Protein 1VCA (pdb70)

Radius of gyration: 29.13 Å; Cα contacts (8 Å, |Δi|>4): 948; chains: 2; bounding box: 32×62×91 Å

Organism: Homo sapiens (NCBI:txid9606)

CATH classification: 2.60.40.10 (+1 more: 2.60.40.10)

Secondary structure (DSSP, 8-state):
-EEEEESSSEEEEETTS-EEEEEEEES-SS-EEEEEETT----SSEEEEETTEEEEEESS--GGG-SEEEEEEEETTEEEEEEEEEEEEB--S--EEEESS-EETTS-EEEEEEEEEEBSGGGEEEEEEETTEEEEEEE--S--SS---EEEEEEEEE---GGGTT-EEEEEEEE-S---TTS-SEEEEEEE--EEP--/-EEEEESSSEEEEETT--EEEEEEEES-SS-EEEEEETT----SSEEEEETTEEEEEESS--GGG-SEEEEEEEETTEEEEEEEEEEEEB--S--EEEESS-EETTS-EEEEEEEEEEBSGGGEEEEEEETTEEEEEEE--S---SS--EEEEEEEEE---GGGTT-EEEEEEEE-S---TTS-SEEEEEEE--EE---

Structure (mmCIF, N/CA/C/O backbone):
data_1VCA
#
_entry.id   1VCA
#
_cell.length_a   52.700
_cell.length_b   66.500
_cell.length_c   113.200
_cell.angle_alpha   90.00
_cell.angle_beta   90.00
_cell.angle_gamma   90.00
#
_symmetry.space_group_name_H-M   'P 21 21 21'
#
loop_
_entity.id
_entity.type
_entity.pdbx_description
1 polymer 'HUMAN VASCULAR CELL ADHESION MOLECULE-1'
2 water water
#
loop_
_atom_site.group_PDB
_atom_site.id
_atom_site.type_symbol
_atom_site.label_atom_id
_atom_site.label_alt_id
_atom_site.label_comp_id
_atom_site.label_asym_id
_atom_site.label_entity_id
_atom_site.label_seq_id
_atom_site.pdbx_PDB_ins_code
_atom_site.Cartn_x
_atom_site.Cartn_y
_atom_site.Cartn_z
_atom_site.occupancy
_atom_site.B_iso_or_equiv
_atom_site.auth_seq_id
_atom_site.auth_comp_id
_atom_site.auth_asym_id
_atom_site.auth_atom_id
_atom_site.pdbx_PDB_model_num
ATOM 1 N N . PHE A 1 1 ? 24.089 45.277 98.869 1.00 27.64 1 PHE A N 1
ATOM 2 C CA . PHE A 1 1 ? 23.331 44.295 98.045 1.00 26.11 1 PHE A CA 1
ATOM 3 C C . PHE A 1 1 ? 22.796 45.083 96.861 1.00 24.48 1 PHE A C 1
ATOM 4 O O . PHE A 1 1 ? 22.006 46.008 97.037 1.00 23.40 1 PHE A O 1
ATOM 12 N N . LYS A 1 2 ? 23.305 44.798 95.668 1.00 22.99 2 LYS A N 1
ATOM 13 C CA . LYS A 1 2 ? 22.825 45.501 94.466 1.00 23.50 2 LYS A CA 1
ATOM 14 C C . LYS A 1 2 ? 22.497 44.468 93.393 1.00 20.81 2 LYS A C 1
ATOM 15 O O . LYS A 1 2 ? 23.082 43.382 93.373 1.00 20.14 2 LYS A O 1
ATOM 21 N N . ILE A 1 3 ? 21.500 44.778 92.568 1.00 21.22 3 ILE A N 1
ATOM 22 C CA . ILE A 1 3 ? 21.077 43.869 91.491 1.00 20.62 3 ILE A CA 1
ATOM 23 C C . ILE A 1 3 ? 21.506 44.464 90.144 1.00 20.86 3 ILE A C 1
ATOM 24 O O . ILE A 1 3 ? 21.459 45.669 89.947 1.00 21.68 3 ILE A O 1
ATOM 29 N N . GLU A 1 4 ? 21.977 43.618 89.242 1.00 21.41 4 GLU A N 1
ATOM 30 C CA . GLU A 1 4 ? 22.450 44.081 87.950 1.00 24.51 4 GLU A CA 1
ATOM 31 C C . GLU A 1 4 ? 22.025 43.060 86.886 1.00 21.83 4 GLU A C 1
ATOM 32 O O . GLU A 1 4 ? 22.020 41.871 87.151 1.00 19.78 4 GLU A O 1
ATOM 38 N N . THR A 1 5 ? 21.652 43.529 85.692 1.00 21.85 5 THR A N 1
ATOM 39 C CA . THR A 1 5 ? 21.252 42.619 84.595 1.00 19.62 5 THR A CA 1
ATOM 40 C C . THR A 1 5 ? 21.980 43.049 83.299 1.00 20.86 5 THR A C 1
ATOM 41 O O . THR A 1 5 ? 22.408 44.216 83.167 1.00 20.43 5 THR A O 1
ATOM 45 N N . THR A 1 6 ? 22.244 42.094 82.412 1.00 19.43 6 THR A N 1
ATOM 46 C CA . THR A 1 6 ? 22.807 42.429 81.100 1.00 19.73 6 THR A CA 1
ATOM 47 C C . THR A 1 6 ? 21.850 41.704 80.164 1.00 17.94 6 THR A C 1
ATOM 48 O O . THR A 1 6 ? 21.593 40.513 80.324 1.00 13.18 6 THR A O 1
ATOM 52 N N . PRO A 1 7 ? 21.259 42.428 79.208 1.00 19.96 7 PRO A N 1
ATOM 53 C CA . PRO A 1 7 ? 21.401 43.857 78.922 1.00 20.75 7 PRO A CA 1
ATOM 54 C C . PRO A 1 7 ? 20.732 44.692 80.014 1.00 22.65 7 PRO A C 1
ATOM 55 O O . PRO A 1 7 ? 19.995 44.145 80.846 1.00 23.21 7 PRO A O 1
ATOM 59 N N . GLU A 1 8 ? 20.947 46.005 79.961 1.00 23.76 8 GLU A N 1
ATOM 60 C CA . GLU A 1 8 ? 20.428 46.968 80.924 1.00 27.79 8 GLU A CA 1
ATOM 61 C C . GLU A 1 8 ? 18.920 46.971 81.050 1.00 29.75 8 GLU A C 1
ATOM 62 O O . GLU A 1 8 ? 18.390 46.971 82.166 1.00 30.82 8 GLU A O 1
ATOM 68 N N . SER A 1 9 ? 18.215 47.012 79.923 1.00 27.54 9 SER A N 1
ATOM 69 C CA . SER A 1 9 ? 16.762 47.034 79.992 1.00 29.08 9 SER A CA 1
ATOM 70 C C . SER A 1 9 ? 15.965 46.486 78.801 1.00 28.47 9 SER A C 1
ATOM 71 O O . SER A 1 9 ? 14.736 46.360 78.894 1.00 25.50 9 SER A O 1
ATOM 74 N N . ARG A 1 10 ? 16.667 46.097 77.730 1.00 29.41 10 ARG A N 1
ATOM 75 C CA . ARG A 1 10 ? 16.026 45.587 76.506 1.00 29.48 10 ARG A CA 1
ATOM 76 C C . ARG A 1 10 ? 16.965 44.753 75.607 1.00 25.92 10 ARG A C 1
ATOM 77 O O . ARG A 1 10 ? 18.175 44.981 75.540 1.00 24.35 10 ARG A O 1
ATOM 85 N N . TYR A 1 11 ? 16.400 43.726 74.989 1.00 24.91 11 TYR A N 1
ATOM 86 C CA . TYR A 1 11 ? 17.135 42.852 74.069 1.00 26.13 11 TYR A CA 1
ATOM 87 C C . TYR A 1 11 ? 16.248 42.700 72.807 1.00 26.34 11 TYR A C 1
ATOM 88 O O . TYR A 1 11 ? 15.047 42.420 72.907 1.00 25.13 11 TYR A O 1
ATOM 97 N N . LEU A 1 12 ? 16.820 42.951 71.631 1.00 26.08 12 LEU A N 1
ATOM 98 C CA . LEU A 1 12 ? 16.083 42.779 70.392 1.00 23.74 12 LEU A CA 1
ATOM 99 C C . LEU A 1 12 ? 16.592 41.410 70.030 1.00 18.85 12 LEU A C 1
ATOM 100 O O . LEU A 1 12 ? 17.771 41.250 69.751 1.00 19.47 12 LEU A O 1
ATOM 105 N N . ALA A 1 13 ? 15.727 40.411 70.139 1.00 18.43 13 ALA A N 1
ATOM 106 C CA . ALA A 1 13 ? 16.116 39.033 69.888 1.00 20.25 13 ALA A CA 1
ATOM 107 C C . ALA A 1 13 ? 15.531 38.472 68.599 1.00 18.95 13 ALA A C 1
ATOM 108 O O . ALA A 1 13 ? 14.327 38.592 68.354 1.00 16.45 13 ALA A O 1
ATOM 110 N N . GLN A 1 14 ? 16.375 37.784 67.829 1.00 20.54 14 GLN A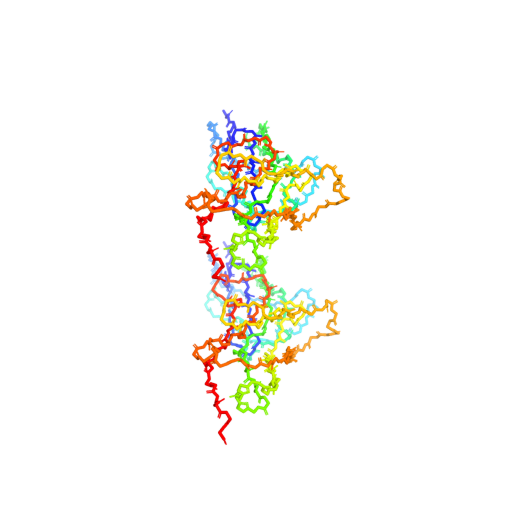 N 1
ATOM 111 C CA . GLN A 1 14 ? 15.924 37.187 66.585 1.00 21.21 14 GLN A CA 1
ATOM 112 C C . GLN A 1 14 ? 15.410 35.781 66.733 1.00 18.12 14 GLN A C 1
ATOM 113 O O . GLN A 1 14 ? 16.115 34.923 67.238 1.00 20.70 14 GLN A O 1
ATOM 119 N N . ILE A 1 15 ? 14.224 35.528 66.184 1.00 16.23 15 ILE A N 1
ATOM 120 C CA . ILE A 1 15 ? 13.635 34.204 66.203 1.00 16.56 15 ILE A CA 1
ATOM 121 C C . ILE A 1 15 ? 14.612 33.170 65.631 1.00 20.19 15 ILE A C 1
ATOM 122 O O . ILE A 1 15 ? 15.294 33.422 64.638 1.00 21.57 15 ILE A O 1
ATOM 127 N N . GLY A 1 16 ? 14.754 32.052 66.337 1.00 17.86 16 GLY A N 1
ATOM 128 C CA . GLY A 1 16 ? 15.655 31.004 65.915 1.00 18.54 16 GLY A CA 1
ATOM 129 C C . GLY A 1 16 ? 17.053 31.080 66.482 1.00 18.44 16 GLY A C 1
ATOM 130 O O . GLY A 1 16 ? 17.792 30.118 66.373 1.00 20.03 16 GLY A O 1
ATOM 131 N N . ASP A 1 17 ? 17.462 32.234 66.999 1.00 18.23 17 ASP A N 1
ATOM 132 C CA . ASP A 1 17 ? 18.798 32.364 67.587 1.00 19.58 17 ASP A CA 1
ATOM 133 C C . ASP A 1 17 ? 18.848 31.827 69.057 1.00 20.39 17 ASP A C 1
ATOM 134 O O . ASP A 1 17 ? 17.818 31.417 69.629 1.00 19.69 17 ASP A O 1
ATOM 139 N N . SER A 1 18 ? 20.063 31.760 69.614 1.00 21.02 18 SER A N 1
ATOM 140 C CA . SER A 1 18 ? 20.300 31.325 70.995 1.00 23.36 18 SER A CA 1
ATOM 141 C C . SER A 1 18 ? 20.711 32.614 71.728 1.00 23.46 18 SER A C 1
ATOM 142 O O . SER A 1 18 ? 21.729 33.216 71.394 1.00 24.55 18 SER A O 1
ATOM 145 N N . VAL A 1 19 ? 19.881 33.056 72.680 1.00 20.08 19 VAL A N 1
ATOM 146 C CA . VAL A 1 19 ? 20.095 34.296 73.434 1.00 19.34 19 VAL A CA 1
ATOM 147 C C . VAL A 1 19 ? 20.045 34.038 74.948 1.00 18.13 19 VAL A C 1
ATOM 148 O O . VAL A 1 19 ? 19.267 33.206 75.400 1.00 15.23 19 VAL A O 1
ATOM 152 N N . SER A 1 20 ? 20.886 34.753 75.701 1.00 18.49 20 SER A N 1
ATOM 153 C CA . SER A 1 20 ? 20.974 34.640 77.170 1.00 16.87 20 SER A CA 1
ATOM 154 C C . SER A 1 20 ? 20.797 35.983 77.862 1.00 16.51 20 SER A C 1
ATOM 155 O O . SER A 1 20 ? 21.351 36.986 77.437 1.00 16.46 20 SER A O 1
ATOM 158 N N . LEU A 1 21 ? 20.068 35.972 78.977 1.00 15.05 21 LEU A N 1
ATOM 159 C CA . LEU A 1 21 ? 19.830 37.147 79.806 1.00 10.70 21 LEU A CA 1
ATOM 160 C C . LEU A 1 21 ? 20.553 36.812 81.138 1.00 13.56 21 LEU A C 1
ATOM 161 O O . LEU A 1 21 ? 20.603 35.655 81.546 1.00 14.10 21 LEU A O 1
ATOM 166 N N . THR A 1 22 ? 21.207 37.787 81.757 1.00 12.87 22 THR A N 1
ATOM 167 C CA . THR A 1 22 ? 21.863 37.486 83.004 1.00 15.85 22 THR A CA 1
ATOM 168 C C . THR A 1 22 ? 21.479 38.474 84.103 1.00 14.11 22 THR A C 1
ATOM 169 O O . THR A 1 22 ? 21.210 39.659 83.858 1.00 12.42 22 THR A O 1
ATOM 173 N N . CYS A 1 23 ? 21.327 37.916 85.299 1.00 15.13 23 CYS A N 1
ATOM 174 C CA . CYS A 1 23 ? 20.980 38.692 86.492 1.00 13.77 23 CYS A CA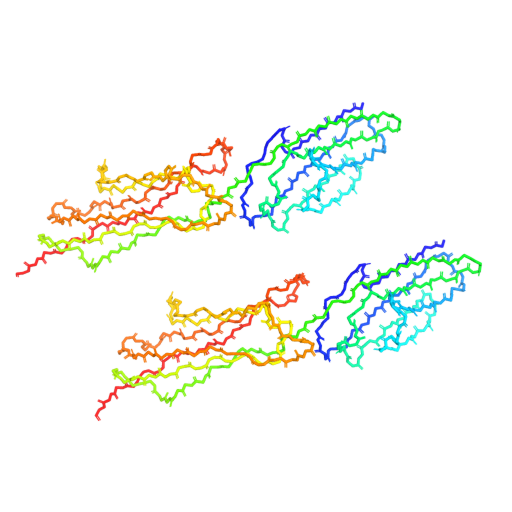 1
ATOM 175 C C . CYS A 1 23 ? 22.124 38.431 87.477 1.00 12.91 23 CYS A C 1
ATOM 176 O O . CYS A 1 23 ? 22.557 37.293 87.629 1.00 11.52 23 CYS A O 1
ATOM 179 N N . SER A 1 24 ? 22.636 39.491 88.101 1.00 13.54 24 SER A N 1
ATOM 180 C CA . SER A 1 24 ? 23.763 39.357 89.049 1.00 17.05 24 SER A CA 1
ATOM 181 C C . SER A 1 24 ? 23.596 40.233 90.276 1.00 17.45 24 SER A C 1
ATOM 182 O O . SER A 1 24 ? 22.804 41.179 90.267 1.00 15.50 24 SER A O 1
ATOM 185 N N . THR A 1 25 ? 24.366 39.927 91.323 1.00 18.37 25 THR A N 1
ATOM 186 C CA . THR A 1 25 ? 24.338 40.748 92.540 1.00 17.92 25 THR A CA 1
ATOM 187 C C . THR A 1 25 ? 25.747 41.004 92.993 1.00 18.08 25 THR A C 1
ATOM 188 O O . THR A 1 25 ? 26.671 40.321 92.537 1.00 17.10 25 THR A O 1
ATOM 192 N N . THR A 1 26 ? 25.921 42.076 93.774 1.00 20.72 26 THR A N 1
ATOM 193 C CA . THR A 1 26 ? 27.204 42.379 94.462 1.00 19.83 26 THR A CA 1
ATOM 194 C C . THR A 1 26 ? 26.711 42.662 95.889 1.00 19.63 26 THR A C 1
ATOM 195 O O . THR A 1 26 ? 25.544 43.027 96.065 1.00 17.85 26 THR A O 1
ATOM 199 N N . GLY A 1 27 ? 27.558 42.434 96.892 1.00 21.06 27 GLY A N 1
ATOM 200 C CA . GLY A 1 27 ? 27.145 42.689 98.269 1.00 20.34 27 GLY A CA 1
ATOM 201 C C . GLY A 1 27 ? 26.269 41.608 98.904 1.00 21.32 27 GLY A C 1
ATOM 202 O O . GLY A 1 27 ? 25.609 41.838 99.926 1.00 25.51 27 GLY A O 1
ATOM 203 N N . CYS A 1 28 ? 26.184 40.445 98.279 1.00 18.35 28 CYS A N 1
ATOM 204 C CA . CYS A 1 28 ? 25.396 39.377 98.851 1.00 16.59 28 CYS A CA 1
ATOM 205 C C . CYS A 1 28 ? 26.223 38.110 98.807 1.00 18.90 28 CYS A C 1
ATOM 206 O O . CYS A 1 28 ? 26.754 37.719 97.771 1.00 17.14 28 CYS A O 1
ATOM 209 N N . GLU A 1 29 ? 26.332 37.464 99.958 1.00 18.78 29 GLU A N 1
ATOM 210 C CA . GLU A 1 29 ? 27.098 36.247 100.105 1.00 20.53 29 GLU A CA 1
ATOM 211 C C . GLU A 1 29 ? 26.505 35.024 99.367 1.00 18.70 29 GLU A C 1
ATOM 212 O O . GLU A 1 29 ? 27.230 34.308 98.657 1.00 17.52 29 GLU A O 1
ATOM 218 N N . SER A 1 30 ? 25.198 34.795 99.538 1.00 16.77 30 SER A N 1
ATOM 219 C CA . SER A 1 30 ? 24.495 33.666 98.915 1.00 17.56 30 SER A CA 1
ATOM 220 C C . SER A 1 30 ? 23.162 34.087 98.387 1.00 15.87 30 SER A C 1
ATOM 221 O O . SER A 1 30 ? 22.130 33.711 98.941 1.00 15.51 30 SER A O 1
ATOM 224 N N . PRO A 1 31 ? 23.145 34.779 97.243 1.00 14.80 31 PRO A N 1
ATOM 225 C CA . PRO A 1 31 ? 21.831 35.201 96.735 1.00 13.33 31 PRO A CA 1
ATOM 226 C C . PRO A 1 31 ? 21.083 34.062 96.063 1.00 13.24 31 PRO A C 1
ATOM 227 O O . PRO A 1 31 ? 21.695 33.046 95.701 1.00 13.64 31 PRO A O 1
ATOM 231 N N . PHE A 1 32 ? 19.750 34.144 96.053 1.00 12.93 32 PHE A N 1
ATOM 232 C CA . PHE A 1 32 ? 18.930 33.165 95.334 1.00 12.06 32 PHE A CA 1
ATOM 233 C C . PHE A 1 32 ? 18.250 33.950 94.193 1.00 12.98 32 PHE A C 1
ATOM 234 O O . PHE A 1 32 ? 17.796 35.080 94.395 1.00 13.84 32 PHE A O 1
ATOM 242 N N . PHE A 1 33 ? 18.187 33.370 92.992 1.00 12.50 33 PHE A N 1
ATOM 243 C CA . PHE A 1 33 ? 17.574 34.085 91.869 1.00 9.19 33 PHE A CA 1
ATOM 244 C C . PHE A 1 33 ? 16.329 33.394 91.409 1.00 8.47 33 PHE A C 1
ATOM 245 O O . PHE A 1 33 ? 16.276 32.185 91.358 1.00 9.91 33 PHE A O 1
ATOM 253 N N . SER A 1 34 ? 15.360 34.192 90.992 1.00 9.94 34 SER A N 1
ATOM 254 C CA . SER A 1 34 ? 14.085 33.703 90.532 1.00 12.36 34 SER A CA 1
ATOM 255 C C . SER A 1 34 ? 13.656 34.566 89.344 1.00 13.19 34 SER A C 1
ATOM 256 O O . SER A 1 34 ? 13.774 35.792 89.378 1.00 15.80 34 SER A O 1
ATOM 259 N N . TRP A 1 35 ? 13.118 33.928 88.311 1.00 13.47 35 TRP A N 1
ATOM 260 C CA . TRP A 1 35 ? 12.644 34.625 87.102 1.00 11.32 35 TRP A CA 1
ATOM 261 C C . TRP A 1 35 ? 11.144 34.405 86.875 1.00 10.82 35 TRP A C 1
ATOM 262 O O . TRP A 1 35 ? 10.601 33.333 87.149 1.00 10.43 35 TRP A O 1
ATOM 273 N N . ARG A 1 36 ? 10.485 35.413 86.327 1.00 15.34 36 ARG A N 1
ATOM 274 C CA . ARG A 1 36 ? 9.080 35.303 85.959 1.00 16.32 36 ARG A CA 1
ATOM 275 C C . ARG A 1 36 ? 8.805 36.321 84.846 1.00 14.84 36 ARG A C 1
ATOM 276 O O . ARG A 1 36 ? 9.594 37.245 84.621 1.00 14.36 36 ARG A O 1
ATOM 284 N N . THR A 1 37 ? 7.688 36.138 84.143 1.00 17.62 37 THR A N 1
ATOM 285 C CA . THR A 1 37 ? 7.266 37.085 83.109 1.00 19.14 37 THR A CA 1
ATOM 286 C C . THR A 1 37 ? 6.162 37.925 83.776 1.00 20.33 37 THR A C 1
ATOM 287 O O . THR A 1 37 ? 5.671 37.547 84.824 1.00 18.22 37 THR A O 1
ATOM 291 N N . GLN A 1 38 ? 5.793 39.061 83.195 1.00 25.28 38 GLN A N 1
ATOM 292 C CA . GLN A 1 38 ? 4.743 39.912 83.765 1.00 31.17 38 GLN A CA 1
ATOM 293 C C . GLN A 1 38 ? 3.374 39.248 83.914 1.00 31.66 38 GLN A C 1
ATOM 294 O O . GLN A 1 38 ? 2.548 39.759 84.663 1.00 32.70 38 GLN A O 1
ATOM 300 N N . ILE A 1 39 ? 3.103 38.183 83.149 1.00 31.47 39 ILE A N 1
ATOM 301 C CA . ILE A 1 39 ? 1.814 37.489 83.215 1.00 32.91 39 ILE A CA 1
ATOM 302 C C . ILE A 1 39 ? 1.905 36.094 83.794 1.00 34.85 39 ILE A C 1
ATOM 303 O O . ILE A 1 39 ? 0.989 35.272 83.630 1.00 35.50 39 ILE A O 1
ATOM 308 N N . ASP A 1 40 ? 3.029 35.813 84.437 1.00 35.10 40 ASP A N 1
ATOM 309 C CA . ASP A 1 40 ? 3.241 34.528 85.083 1.00 38.99 40 ASP A CA 1
ATOM 310 C C . ASP A 1 40 ? 2.926 33.305 84.214 1.00 38.80 40 ASP A C 1
ATOM 311 O O . ASP A 1 40 ? 2.143 32.424 84.580 1.00 41.85 40 ASP A O 1
ATOM 316 N N . SER A 1 41 ? 3.553 33.281 83.046 1.00 36.32 41 SER A N 1
ATOM 317 C CA . SER A 1 41 ? 3.423 32.192 82.070 1.00 31.09 41 SER A CA 1
ATOM 318 C C . SER A 1 41 ? 4.772 31.475 82.063 1.00 26.77 41 SER A C 1
ATOM 319 O O . SER A 1 41 ? 5.701 31.909 82.755 1.00 25.93 41 SER A O 1
ATOM 322 N N . PRO A 1 42 ? 4.894 30.358 81.317 1.00 21.50 42 PRO A N 1
ATOM 323 C CA . PRO A 1 42 ? 6.194 29.671 81.266 1.00 17.52 42 PRO A CA 1
ATOM 324 C C . PRO A 1 42 ? 7.258 30.649 80.742 1.00 14.36 42 PRO A C 1
ATOM 325 O O . PRO A 1 42 ? 6.944 31.669 80.134 1.00 12.17 42 PRO A O 1
ATOM 329 N N . LEU A 1 43 ? 8.513 30.394 81.058 1.00 12.95 43 LEU A N 1
ATOM 330 C CA . LEU A 1 43 ? 9.586 31.255 80.603 1.00 13.55 43 LEU A CA 1
ATOM 331 C C . LEU A 1 43 ? 10.023 30.908 79.165 1.00 13.91 43 LEU A C 1
ATOM 332 O O . LEU A 1 43 ? 10.533 31.767 78.462 1.00 13.59 43 LEU A O 1
ATOM 337 N N . ASN A 1 44 ? 9.848 29.645 78.772 1.00 13.80 44 ASN A N 1
ATOM 338 C CA . ASN A 1 44 ? 10.305 29.123 77.460 1.00 15.70 44 ASN A CA 1
ATOM 339 C C . ASN A 1 44 ? 11.806 29.382 77.381 1.00 16.61 44 ASN A C 1
ATOM 340 O O . ASN A 1 44 ? 12.318 29.915 76.397 1.00 16.68 44 ASN A O 1
ATOM 345 N N . GLY A 1 45 ? 12.503 28.969 78.441 1.00 13.61 45 GLY A N 1
ATOM 346 C CA . GLY A 1 45 ? 13.927 29.171 78.554 1.00 14.44 45 GLY A CA 1
ATOM 347 C C . GLY A 1 45 ? 14.455 28.321 79.685 1.00 15.35 45 GLY A C 1
ATOM 348 O O . GLY A 1 45 ? 13.658 27.778 80.441 1.00 18.30 45 GLY A O 1
ATOM 349 N N . LYS A 1 46 ? 15.767 28.154 79.758 1.00 12.75 46 LYS A N 1
ATOM 350 C CA . LYS A 1 46 ? 16.391 27.334 80.785 1.00 13.72 46 LYS A CA 1
ATOM 351 C C . LYS A 1 46 ? 17.092 28.257 81.772 1.00 12.66 46 LYS A C 1
ATOM 352 O O . LYS A 1 46 ? 17.844 29.136 81.364 1.00 13.85 46 LYS A O 1
ATOM 358 N N . VAL A 1 47 ? 16.834 28.075 83.067 1.00 12.16 47 VAL A N 1
ATOM 359 C CA . VAL A 1 47 ? 17.466 28.928 84.091 1.00 12.52 47 VAL A CA 1
ATOM 360 C C . VAL A 1 47 ? 18.612 28.186 84.752 1.00 12.52 47 VAL A C 1
ATOM 361 O O . VAL A 1 47 ? 18.432 27.047 85.155 1.00 13.50 47 VAL A O 1
ATOM 365 N N . THR A 1 48 ? 19.792 28.804 84.825 1.00 11.36 48 THR A N 1
ATOM 366 C CA . THR A 1 48 ? 20.929 28.184 85.493 1.00 15.60 48 THR A CA 1
ATOM 367 C C . THR A 1 48 ? 21.419 29.136 86.573 1.00 16.14 48 THR A C 1
ATOM 368 O O . THR A 1 48 ? 21.784 30.265 86.265 1.00 15.69 48 THR A O 1
ATOM 372 N N . ASN A 1 49 ? 21.364 28.717 87.839 1.00 19.77 49 ASN A N 1
ATOM 373 C CA . ASN A 1 49 ? 21.862 29.561 88.956 1.00 21.32 49 ASN A CA 1
ATOM 374 C C . ASN A 1 49 ? 23.283 29.117 89.375 1.00 19.54 49 ASN A C 1
ATOM 375 O O . ASN A 1 49 ? 23.487 27.946 89.650 1.00 18.34 49 ASN A O 1
ATOM 380 N N . GLU A 1 50 ? 24.265 30.015 89.345 1.00 20.96 50 GLU A N 1
ATOM 381 C CA . GLU A 1 50 ? 25.615 29.655 89.804 1.00 25.39 50 GLU A CA 1
ATOM 382 C C . GLU A 1 50 ? 26.335 30.825 90.476 1.00 23.60 50 GLU A C 1
ATOM 383 O O . GLU A 1 50 ? 26.373 31.912 89.931 1.00 26.25 50 GLU A O 1
ATOM 389 N N . GLY A 1 51 ? 26.899 30.602 91.664 1.00 21.77 51 GLY A N 1
ATOM 390 C CA . GLY A 1 51 ? 27.611 31.659 92.371 1.00 17.95 51 GLY A CA 1
ATOM 391 C C . GLY A 1 51 ? 26.747 32.868 92.640 1.00 17.07 51 GLY A C 1
ATOM 392 O O . GLY A 1 51 ? 25.717 32.759 93.282 1.00 19.93 51 GLY A O 1
ATOM 393 N N . THR A 1 52 ? 27.147 34.022 92.112 1.00 13.35 52 THR A N 1
ATOM 394 C CA . THR A 1 52 ? 26.398 35.251 92.276 1.00 12.07 52 THR A CA 1
ATOM 395 C C . THR A 1 52 ? 25.714 35.680 90.956 1.00 14.83 52 THR A C 1
ATOM 396 O O . THR A 1 52 ? 25.490 36.877 90.713 1.00 14.30 52 THR A O 1
ATOM 400 N N . THR A 1 53 ? 25.367 34.703 90.124 1.00 13.96 53 THR A N 1
ATOM 401 C CA . THR A 1 53 ? 24.749 35.004 88.860 1.00 14.49 53 THR A CA 1
ATOM 402 C C . THR A 1 53 ? 23.659 33.979 88.477 1.00 10.42 53 THR A C 1
ATOM 403 O O . THR A 1 53 ? 23.627 32.864 88.999 1.00 10.99 53 THR A O 1
ATOM 407 N N . SER A 1 54 ? 22.676 34.430 87.692 1.00 9.85 54 SER A N 1
ATOM 408 C CA . SER A 1 54 ? 21.628 33.545 87.178 1.00 11.58 54 SER A CA 1
ATOM 409 C C . SER A 1 54 ? 21.513 33.820 85.641 1.00 12.86 54 SER A C 1
ATOM 410 O O . SER A 1 54 ? 21.394 34.975 85.217 1.00 14.32 54 SER A O 1
ATOM 413 N N . THR A 1 55 ? 21.534 32.773 84.835 1.00 10.40 55 THR A N 1
ATOM 414 C CA . THR A 1 55 ? 21.427 32.950 83.375 1.00 14.83 55 THR A CA 1
ATOM 415 C C . THR A 1 55 ? 20.118 32.319 82.880 1.00 12.79 55 THR A C 1
ATOM 416 O O . THR A 1 55 ? 19.751 31.217 83.298 1.00 12.33 55 THR A O 1
ATOM 420 N N . LEU A 1 56 ? 19.374 33.070 82.073 1.00 11.42 56 LEU A N 1
ATOM 421 C CA . LEU A 1 56 ? 18.127 32.581 81.492 1.00 14.05 56 LEU A CA 1
ATOM 422 C C . LEU A 1 56 ? 18.427 32.472 79.960 1.00 13.75 56 LEU A C 1
ATOM 423 O O . LEU A 1 56 ? 18.552 33.497 79.288 1.00 12.61 56 LEU A O 1
ATOM 428 N N . THR A 1 57 ? 18.608 31.246 79.471 1.00 13.91 57 THR A N 1
ATOM 429 C CA . THR A 1 57 ? 18.924 30.969 78.039 1.00 15.26 57 THR A CA 1
ATOM 430 C C . THR A 1 57 ? 17.691 30.484 77.259 1.00 13.43 57 THR A C 1
ATOM 431 O O . THR A 1 57 ? 17.045 29.505 77.649 1.00 13.52 57 THR A O 1
ATOM 435 N N . MET A 1 58 ? 17.379 31.193 76.166 1.00 16.73 58 MET A N 1
ATOM 436 C CA . MET A 1 58 ? 16.243 30.902 75.279 1.00 17.02 58 MET A CA 1
ATOM 437 C C . MET A 1 58 ? 16.875 30.316 74.017 1.00 17.06 58 MET A C 1
ATOM 438 O O . MET A 1 58 ? 17.646 30.987 73.317 1.00 16.17 58 MET A O 1
ATOM 443 N N . ASN A 1 59 ? 16.672 29.032 73.805 1.00 17.34 59 ASN A N 1
ATOM 444 C CA . ASN A 1 59 ? 17.263 28.404 72.643 1.00 22.93 59 ASN A CA 1
ATOM 445 C C . ASN A 1 59 ? 16.343 27.349 72.060 1.00 24.24 59 ASN A C 1
ATOM 446 O O . ASN A 1 59 ? 16.163 26.296 72.648 1.00 25.52 59 ASN A O 1
ATOM 451 N N . PRO A 1 60 ? 15.727 27.637 70.898 1.00 23.33 60 PRO A N 1
ATOM 452 C CA . PRO A 1 60 ? 15.897 28.899 70.181 1.00 21.57 60 PRO A CA 1
ATOM 453 C C . PRO A 1 60 ? 14.811 29.911 70.571 1.00 20.01 60 PRO A C 1
ATOM 454 O O . PRO A 1 60 ? 13.728 29.530 71.048 1.00 20.21 60 PRO A O 1
ATOM 458 N N . VAL A 1 61 ? 15.094 31.197 70.345 1.00 18.59 61 VAL A N 1
ATOM 459 C CA . VAL A 1 61 ? 14.130 32.262 70.620 1.00 17.30 61 VAL A CA 1
ATOM 460 C C . VAL A 1 61 ? 12.914 31.929 69.762 1.00 20.77 61 VAL 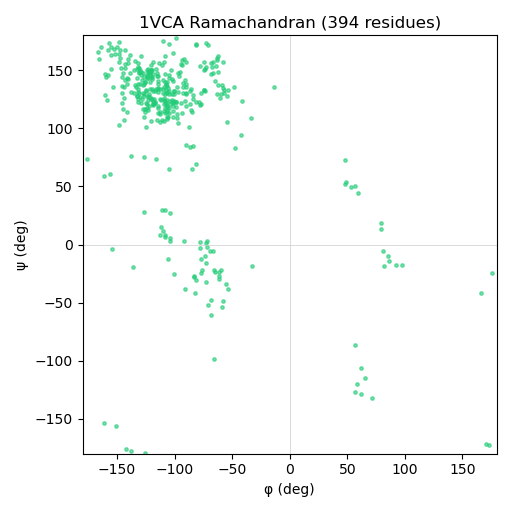A C 1
ATOM 461 O O . VAL A 1 61 ? 13.077 31.450 68.642 1.00 23.56 61 VAL A O 1
ATOM 465 N N . SER A 1 62 ? 11.709 32.069 70.307 1.00 20.15 62 SER A N 1
ATOM 466 C CA . SER A 1 62 ? 10.474 31.767 69.570 1.00 18.61 62 SER A CA 1
ATOM 467 C C . SER A 1 62 ? 9.492 32.876 69.912 1.00 18.27 62 SER A C 1
ATOM 468 O O . SER A 1 62 ? 9.861 33.820 70.628 1.00 18.54 62 SER A O 1
ATOM 471 N N . PHE A 1 63 ? 8.262 32.799 69.402 1.00 16.32 63 PHE A N 1
ATOM 472 C CA . PHE A 1 63 ? 7.273 33.820 69.706 1.00 16.13 63 PHE A CA 1
ATOM 473 C C . PHE A 1 63 ? 6.919 33.786 71.222 1.00 18.51 63 PHE A C 1
ATOM 474 O O . PHE A 1 63 ? 6.436 34.773 71.772 1.00 17.93 63 PHE A O 1
ATOM 482 N N . GLY A 1 64 ? 7.169 32.643 71.867 1.00 18.08 64 GLY A N 1
ATOM 483 C CA . GLY A 1 64 ? 6.916 32.490 73.291 1.00 20.44 64 GLY A CA 1
ATOM 484 C C . GLY A 1 64 ? 7.877 33.244 74.216 1.00 21.44 64 GLY A C 1
ATOM 485 O O . GLY A 1 64 ? 7.761 33.131 75.427 1.00 23.51 64 GLY A O 1
ATOM 486 N N . ASN A 1 65 ? 8.809 34.015 73.654 1.00 19.44 65 ASN A N 1
ATOM 487 C CA . ASN A 1 65 ? 9.771 34.789 74.425 1.00 15.35 65 ASN A CA 1
ATOM 488 C C . ASN A 1 65 ? 9.512 36.266 74.381 1.00 14.61 65 ASN A C 1
ATOM 489 O O . ASN A 1 65 ? 10.336 37.022 74.849 1.00 13.65 65 ASN A O 1
ATOM 494 N N . GLU A 1 66 ? 8.386 36.695 73.812 1.00 16.12 66 GLU A N 1
ATOM 495 C CA . GLU A 1 66 ? 8.079 38.125 73.750 1.00 18.71 66 GLU A CA 1
ATOM 496 C C . GLU A 1 66 ? 7.419 38.535 75.082 1.00 20.36 66 GLU A C 1
ATOM 497 O O . GLU A 1 66 ? 6.190 38.597 75.217 1.00 19.49 66 GLU A O 1
ATOM 503 N N . HIS A 1 67 ? 8.279 38.827 76.055 1.00 22.42 67 HIS A N 1
ATOM 504 C CA . HIS A 1 67 ? 7.861 39.184 77.405 1.00 20.85 67 HIS A CA 1
ATOM 505 C C . HIS A 1 67 ? 8.790 40.148 78.082 1.00 20.29 67 HIS A C 1
ATOM 506 O O . HIS A 1 67 ? 9.945 40.318 77.708 1.00 20.75 67 HIS A O 1
ATOM 513 N N . SER A 1 68 ? 8.258 40.724 79.150 1.00 21.47 68 SER A N 1
ATOM 514 C CA . SER A 1 68 ? 9.054 41.544 80.017 1.00 20.99 68 SER A CA 1
ATOM 515 C C . SER A 1 68 ? 9.460 40.465 81.072 1.00 19.78 68 SER A C 1
ATOM 516 O O . SER A 1 68 ? 8.597 39.798 81.666 1.00 20.87 68 SER A O 1
ATOM 519 N N . TYR A 1 69 ? 10.742 40.122 81.132 1.00 17.79 69 TYR A N 1
ATOM 520 C CA . TYR A 1 69 ? 11.201 39.120 82.104 1.00 16.16 69 TYR A CA 1
ATOM 521 C C . TYR A 1 69 ? 11.636 39.848 83.353 1.00 16.96 69 TYR A C 1
ATOM 522 O O . TYR A 1 69 ? 12.268 40.877 83.247 1.00 17.51 69 TYR A O 1
ATOM 531 N N . LEU A 1 70 ? 11.309 39.306 84.525 1.00 17.08 70 LEU A N 1
ATOM 532 C CA . LEU A 1 70 ? 11.678 39.933 85.804 1.00 17.46 70 LEU A CA 1
ATOM 533 C C . LEU A 1 70 ? 12.559 39.027 86.637 1.00 11.42 70 LEU A C 1
ATOM 534 O O . LEU A 1 70 ? 12.224 37.871 86.870 1.00 11.89 70 LEU A O 1
ATOM 539 N N . CYS A 1 71 ? 13.716 39.547 87.022 1.00 12.28 71 CYS A N 1
ATOM 540 C CA . CYS A 1 71 ? 14.610 38.790 87.875 1.00 11.02 71 CYS A CA 1
ATOM 541 C C . CYS A 1 71 ? 14.414 39.325 89.295 1.00 10.89 71 CYS A C 1
ATOM 542 O O . CYS A 1 71 ? 14.362 40.532 89.480 1.00 9.51 71 CYS A O 1
ATOM 545 N N . THR A 1 72 ? 14.250 38.423 90.249 1.00 12.75 72 THR A N 1
ATOM 546 C CA . THR A 1 72 ? 14.159 38.799 91.669 1.00 15.48 72 THR A CA 1
ATOM 547 C C . THR A 1 72 ? 15.331 38.168 92.390 1.00 12.76 72 THR A C 1
ATOM 548 O O . THR A 1 72 ? 15.510 36.951 92.316 1.00 12.75 72 THR A O 1
ATOM 552 N N . ALA A 1 73 ? 16.170 3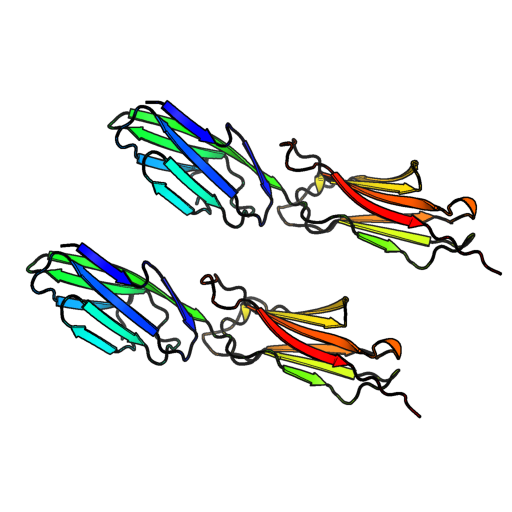8.984 93.035 1.00 10.37 73 ALA A N 1
ATOM 553 C CA . ALA A 1 73 ? 17.292 38.422 93.773 1.00 11.29 73 ALA A CA 1
ATOM 554 C C . ALA A 1 73 ? 16.938 38.515 95.267 1.00 13.85 73 ALA A C 1
ATOM 555 O O . ALA A 1 73 ? 16.517 39.569 95.740 1.00 14.07 73 ALA A O 1
ATOM 557 N N . THR A 1 74 ? 17.078 37.404 95.974 1.00 14.30 74 THR A N 1
ATOM 558 C CA . THR A 1 74 ? 16.790 37.359 97.412 1.00 17.37 74 THR A CA 1
ATOM 559 C C . THR A 1 74 ? 18.106 37.223 98.164 1.00 17.29 74 THR A C 1
ATOM 560 O O . THR A 1 74 ? 18.895 36.323 97.846 1.00 17.05 74 THR A O 1
ATOM 564 N N . CYS A 1 75 ? 18.372 38.144 99.098 1.00 16.20 75 CYS A N 1
ATOM 565 C CA . CYS A 1 75 ? 19.581 38.081 99.907 1.00 16.06 75 CYS A CA 1
ATOM 566 C C . CYS A 1 75 ? 19.097 38.101 101.356 1.00 17.42 75 CYS A C 1
ATOM 567 O O . CYS A 1 75 ? 18.712 39.136 101.889 1.00 15.95 75 CYS A O 1
ATOM 570 N N . GLU A 1 76 ? 19.078 36.919 101.943 1.00 21.30 76 GLU A N 1
ATOM 571 C CA . GLU A 1 76 ? 18.599 36.712 103.303 1.00 28.40 76 GLU A CA 1
ATOM 572 C C . GLU A 1 76 ? 17.115 37.044 103.271 1.00 27.27 76 GLU A C 1
ATOM 573 O O . GLU A 1 76 ? 16.363 36.361 102.593 1.00 26.55 76 GLU A O 1
ATOM 579 N N . SER A 1 77 ? 16.667 38.076 103.958 1.00 28.22 77 SER A N 1
ATOM 580 C CA . SER A 1 77 ? 15.235 38.373 103.877 1.00 28.63 77 SER A CA 1
ATOM 581 C C . SER A 1 77 ? 14.933 39.583 102.982 1.00 24.10 77 SER A C 1
ATOM 582 O O . SER A 1 77 ? 13.796 40.052 102.947 1.00 24.35 77 SER A O 1
ATOM 585 N N . ARG A 1 78 ? 15.954 40.120 102.314 1.00 19.35 78 ARG A N 1
ATOM 586 C CA . ARG A 1 78 ? 15.761 41.265 101.420 1.00 17.81 78 ARG A CA 1
ATOM 587 C C . ARG A 1 78 ? 15.576 40.807 99.969 1.00 16.90 78 ARG A C 1
ATOM 588 O O . ARG A 1 78 ? 16.127 39.795 99.578 1.00 15.37 78 ARG A O 1
ATOM 596 N N . LYS A 1 79 ? 14.799 41.559 99.196 1.00 17.85 79 LYS A N 1
ATOM 597 C CA . LYS A 1 79 ? 14.544 41.216 97.799 1.00 16.86 79 LYS A CA 1
ATOM 598 C C . LYS A 1 79 ? 14.603 42.450 96.942 1.00 17.10 79 LYS A C 1
ATOM 599 O O . LYS A 1 79 ? 14.067 43.500 97.287 1.00 17.35 79 LYS A O 1
ATOM 605 N N . LEU A 1 80 ? 15.358 42.323 95.860 1.00 15.60 80 LEU A N 1
ATOM 606 C CA . LEU A 1 80 ? 15.499 43.357 94.861 1.00 15.69 80 LEU A CA 1
ATOM 607 C C . LEU A 1 80 ? 15.064 42.723 93.505 1.00 16.44 80 LEU A C 1
ATOM 608 O O . LEU A 1 80 ? 15.137 41.502 93.309 1.00 15.18 80 LEU A O 1
ATOM 613 N N . GLU A 1 81 ? 14.501 43.539 92.627 1.00 19.53 81 GLU A N 1
ATOM 614 C CA . GLU A 1 81 ? 14.066 43.048 91.325 1.00 21.38 81 GLU A CA 1
ATOM 615 C C . GLU A 1 81 ? 14.391 44.020 90.170 1.00 19.67 81 GLU A C 1
ATOM 616 O O . GLU A 1 81 ? 14.487 45.232 90.356 1.00 16.17 81 GLU A O 1
ATOM 622 N N . LYS A 1 82 ? 14.671 43.458 88.998 1.00 20.43 82 LYS A N 1
ATOM 623 C CA . LYS A 1 82 ? 14.994 44.257 87.809 1.00 19.73 82 LYS A CA 1
ATOM 624 C C . LYS A 1 82 ? 14.429 43.515 86.580 1.00 18.48 82 LYS A C 1
ATOM 625 O O . LYS A 1 82 ? 14.536 42.292 86.491 1.00 16.45 82 LYS A O 1
ATOM 631 N N . GLY A 1 83 ? 13.797 44.267 85.676 1.00 19.20 83 GLY A N 1
ATOM 632 C CA . GLY A 1 83 ? 13.182 43.673 84.497 1.00 20.30 83 GLY A CA 1
ATOM 633 C C . GLY A 1 83 ? 13.901 43.953 83.190 1.00 21.05 83 GLY A C 1
ATOM 634 O O . GLY A 1 83 ? 14.580 44.984 83.053 1.00 19.59 83 GLY A O 1
ATOM 635 N N . ILE A 1 84 ? 13.841 42.974 82.284 1.00 21.36 84 ILE A N 1
ATOM 636 C CA . ILE A 1 84 ? 14.428 43.080 80.937 1.00 20.74 84 ILE A CA 1
ATOM 637 C C . ILE A 1 84 ? 13.293 42.819 79.939 1.00 20.57 84 ILE A C 1
ATOM 638 O O . ILE A 1 84 ? 12.567 41.823 80.037 1.00 18.30 84 ILE A O 1
ATOM 643 N N . GLN A 1 85 ? 13.092 43.768 79.036 1.00 22.87 85 GLN A N 1
ATOM 644 C CA . GLN A 1 85 ? 12.055 43.633 78.031 1.00 26.74 85 GLN A CA 1
ATOM 645 C C . GLN A 1 85 ? 12.668 42.951 76.810 1.00 23.90 85 GLN A C 1
ATOM 646 O O . GLN A 1 85 ? 13.667 43.437 76.275 1.00 22.91 85 GLN A O 1
ATOM 652 N N . VAL A 1 86 ? 12.141 41.779 76.455 1.00 22.46 86 VAL A N 1
ATOM 653 C CA . VAL A 1 86 ? 12.608 41.064 75.265 1.00 22.86 86 VAL A CA 1
ATOM 654 C C . VAL A 1 86 ? 11.644 41.332 74.058 1.00 24.18 86 VAL A C 1
ATOM 655 O O . VAL A 1 86 ? 10.437 41.107 74.143 1.00 23.73 86 VAL A O 1
ATOM 659 N N . GLU A 1 87 ? 12.187 41.943 73.004 1.00 23.81 87 GLU A N 1
ATOM 660 C CA . GLU A 1 87 ? 11.447 42.261 71.791 1.00 25.44 87 GLU A CA 1
ATOM 661 C C . GLU A 1 87 ? 11.923 41.316 70.696 1.00 22.99 87 GLU A C 1
ATOM 662 O O . GLU A 1 87 ? 13.125 41.082 70.536 1.00 20.94 87 GLU A O 1
ATOM 668 N N . ILE A 1 88 ? 10.974 40.728 69.973 1.00 24.85 88 ILE A N 1
ATOM 669 C CA . ILE A 1 88 ? 11.333 39.778 68.927 1.00 24.47 88 ILE A CA 1
ATOM 670 C C . ILE A 1 88 ? 11.099 40.264 67.487 1.00 24.31 88 ILE A C 1
ATOM 671 O O . ILE A 1 88 ? 10.336 41.207 67.245 1.00 23.12 88 ILE A O 1
ATOM 676 N N . TYR A 1 89 ? 11.842 39.646 66.561 1.00 25.56 89 TYR A N 1
ATOM 677 C CA . TYR A 1 89 ? 11.781 39.918 65.109 1.00 22.67 89 TYR A CA 1
ATOM 678 C C . TYR A 1 89 ? 12.459 38.769 64.368 1.00 21.97 89 TYR A C 1
ATOM 679 O O . TYR A 1 89 ? 13.025 37.843 64.991 1.00 21.90 89 TYR A O 1
ATOM 688 N N . SER A 1 90 ? 12.302 38.770 63.038 1.00 21.96 90 SER A N 1
ATOM 689 C CA . SER A 1 90 ? 12.936 37.771 62.155 1.00 19.45 90 SER A CA 1
ATOM 690 C C . SER A 1 90 ? 13.311 38.524 60.858 1.00 22.60 90 SER A C 1
ATOM 691 O O . SER A 1 90 ? 12.484 39.232 60.267 1.00 20.72 90 SER A O 1
ATOM 694 N N . PHE A 1 91 ? 14.584 38.428 60.494 1.00 21.70 91 PHE A N 1
ATOM 695 C CA . PHE A 1 91 ? 15.138 39.076 59.320 1.00 19.93 91 PHE A CA 1
ATOM 696 C C . PHE A 1 91 ? 16.429 38.266 59.108 1.00 17.53 91 PHE A C 1
ATOM 697 O O . PHE A 1 91 ? 17.529 38.826 59.112 1.00 18.21 91 PHE A O 1
ATOM 705 N N . PRO A 1 92 ? 16.307 36.936 58.912 1.00 16.02 92 PRO A N 1
ATOM 706 C CA . PRO A 1 92 ? 17.479 36.091 58.725 1.00 19.53 92 PRO A CA 1
ATOM 707 C C . PRO A 1 92 ? 18.189 36.088 57.382 1.00 23.88 92 PRO A C 1
ATOM 708 O O . PRO A 1 92 ? 19.361 35.710 57.315 1.00 27.30 92 PRO A O 1
ATOM 712 N N . LYS A 1 93 ? 17.505 36.437 56.294 1.00 25.53 93 LYS A N 1
ATOM 713 C CA . LYS A 1 93 ? 18.202 36.431 55.014 1.00 27.03 93 LYS A CA 1
ATOM 714 C C . LYS A 1 93 ? 18.087 37.641 54.114 1.00 25.55 93 LYS A C 1
ATOM 715 O O . LYS A 1 93 ? 17.149 38.435 54.208 1.00 24.23 93 LYS A O 1
ATOM 721 N N . ASP A 1 94 ? 19.130 37.835 53.317 1.00 25.57 94 ASP A N 1
ATOM 722 C CA . ASP A 1 94 ? 19.162 38.956 52.390 1.00 24.72 94 ASP A CA 1
ATOM 723 C C . ASP A 1 94 ? 18.090 38.733 51.338 1.00 21.95 94 ASP A C 1
ATOM 724 O O . ASP A 1 94 ? 17.652 37.593 51.132 1.00 20.47 94 ASP A O 1
ATOM 729 N N . PRO A 1 95 ? 17.618 39.821 50.684 1.00 21.89 95 PRO A N 1
ATOM 730 C CA . PRO A 1 95 ? 16.581 39.667 49.639 1.00 20.04 95 PRO A CA 1
ATOM 731 C C . PRO A 1 95 ? 17.116 38.816 48.456 1.00 18.99 95 PRO A C 1
ATOM 732 O O . PRO A 1 95 ? 18.330 38.618 48.313 1.00 17.35 95 PRO A O 1
ATOM 736 N N . GLU A 1 96 ? 16.221 38.235 47.669 1.00 19.28 96 GLU A N 1
ATOM 737 C CA . GLU A 1 96 ? 16.648 37.470 46.489 1.00 21.17 96 GLU A CA 1
ATOM 738 C C . GLU A 1 96 ? 16.078 38.171 45.271 1.00 18.40 96 GLU A C 1
ATOM 739 O O . GLU A 1 96 ? 14.919 38.546 45.288 1.00 14.29 96 GLU A O 1
ATOM 745 N N . ILE A 1 97 ? 16.910 38.408 44.255 1.00 21.90 97 ILE A N 1
ATOM 746 C CA . ILE A 1 97 ? 16.464 39.061 42.996 1.00 20.07 97 ILE A CA 1
ATOM 747 C C . ILE A 1 97 ? 16.241 37.982 41.919 1.00 18.87 97 ILE A C 1
ATOM 748 O O . ILE A 1 97 ? 17.106 37.129 41.703 1.00 19.31 97 ILE A O 1
ATOM 753 N N . HIS A 1 98 ? 15.029 37.949 41.362 1.00 19.71 98 HIS A N 1
ATOM 754 C CA . HIS A 1 98 ? 14.632 36.994 40.298 1.00 20.60 98 HIS A CA 1
ATOM 755 C C . HIS A 1 98 ? 14.393 37.800 39.016 1.00 17.69 98 HIS A C 1
ATOM 756 O O . HIS A 1 98 ? 13.722 38.830 39.054 1.00 16.12 98 HIS A O 1
ATOM 763 N N . LEU A 1 99 ? 14.924 37.321 37.895 1.00 17.31 99 LEU A N 1
ATOM 764 C CA . LEU A 1 99 ? 14.786 38.059 36.621 1.00 16.27 99 LEU A CA 1
ATOM 765 C C . LEU A 1 99 ? 14.067 37.171 35.616 1.00 13.50 99 LEU A C 1
ATOM 766 O O . LEU A 1 99 ? 14.286 35.985 35.630 1.00 14.92 99 LEU A O 1
ATOM 771 N N . SER A 1 100 ? 13.216 37.743 34.753 1.00 11.34 100 SER A N 1
ATOM 772 C CA . SER A 1 100 ? 12.479 36.937 33.786 1.00 11.23 100 SER A CA 1
ATOM 773 C C . SER A 1 100 ? 13.352 36.392 32.631 1.00 12.66 100 SER A C 1
ATOM 774 O O . SER A 1 100 ? 12.975 35.456 31.923 1.00 12.10 100 SER A O 1
ATOM 777 N N . GLY A 1 101 ? 14.532 36.964 32.473 1.00 12.20 101 GLY A N 1
ATOM 778 C CA . GLY A 1 101 ? 15.440 36.479 31.462 1.00 12.34 101 GLY A CA 1
ATOM 779 C C . GLY A 1 101 ? 16.597 37.423 31.421 1.00 14.08 101 GLY A C 1
ATOM 780 O O . GLY A 1 101 ? 16.702 38.329 32.262 1.00 13.10 101 GLY A O 1
ATOM 781 N N . PRO A 1 102 ? 17.497 37.262 30.438 1.00 15.48 102 PRO A N 1
ATOM 782 C CA . PRO A 1 102 ? 18.652 38.175 30.340 1.00 13.72 102 PRO A CA 1
ATOM 783 C C . PRO A 1 102 ? 18.170 39.576 29.958 1.00 13.75 102 PRO A C 1
ATOM 784 O O . PRO A 1 102 ? 17.088 39.722 29.377 1.00 15.87 102 PRO A O 1
ATOM 788 N N . LEU A 1 103 ? 18.907 40.618 30.344 1.00 10.84 103 LEU A N 1
ATOM 789 C CA . LEU A 1 103 ? 18.481 41.953 29.998 1.00 12.90 103 LEU A CA 1
ATOM 790 C C . LEU A 1 103 ? 18.835 42.212 28.534 1.00 15.29 103 LEU A C 1
ATOM 791 O O . LEU A 1 103 ? 20.010 42.123 28.153 1.00 15.16 103 LEU A O 1
ATOM 796 N N . GLU A 1 104 ? 17.823 42.493 27.724 1.00 15.52 104 GLU A N 1
ATOM 797 C CA . GLU A 1 104 ? 18.022 42.786 26.304 1.00 16.77 104 GLU A CA 1
ATOM 798 C C . GLU A 1 104 ? 17.485 44.175 26.014 1.00 15.38 104 GLU A C 1
ATOM 799 O O . GLU A 1 104 ? 16.313 44.408 26.229 1.00 14.58 104 GLU A O 1
ATOM 805 N N . ALA A 1 105 ? 18.313 45.054 25.439 1.00 16.72 105 ALA A N 1
ATOM 806 C CA . ALA A 1 105 ? 17.919 46.430 25.133 1.00 16.44 105 ALA A CA 1
ATOM 807 C C . ALA A 1 105 ? 16.654 46.478 24.287 1.00 16.46 105 ALA A C 1
ATOM 808 O O . ALA A 1 105 ? 16.560 45.750 23.311 1.00 17.73 105 ALA A O 1
ATOM 810 N N . GLY A 1 106 ? 15.657 47.254 24.723 1.00 15.83 106 GLY A N 1
ATOM 811 C CA . GLY A 1 106 ? 14.403 47.370 23.999 1.00 15.58 106 GLY A CA 1
ATOM 812 C C . GLY A 1 106 ? 13.345 46.317 24.284 1.00 16.58 106 GLY A C 1
ATOM 813 O O . GLY A 1 106 ? 12.228 46.452 23.826 1.00 18.01 106 GLY A O 1
ATOM 814 N N . LYS A 1 107 ? 13.677 45.254 25.014 1.00 15.75 107 LYS A N 1
ATOM 815 C CA . LYS A 1 107 ? 12.690 44.211 25.354 1.00 17.48 107 LYS A CA 1
ATOM 816 C C . LYS A 1 107 ? 12.362 44.283 26.872 1.00 17.89 107 LYS A C 1
ATOM 817 O O . LYS A 1 107 ? 13.256 44.540 27.662 1.00 16.35 107 LYS A O 1
ATOM 823 N N . PRO A 1 108 ? 11.085 44.078 27.277 1.00 19.26 108 PRO A N 1
ATOM 824 C CA . PRO A 1 108 ? 10.736 44.144 28.713 1.00 19.14 108 PRO A CA 1
ATOM 825 C C . PRO A 1 108 ? 11.378 43.062 29.612 1.00 17.92 108 PRO A C 1
ATOM 826 O O . PRO A 1 108 ? 11.605 41.908 29.197 1.00 15.42 108 PRO A O 1
ATOM 830 N N . ILE A 1 109 ? 11.778 43.481 30.811 1.00 16.50 109 ILE A N 1
ATOM 831 C CA . ILE A 1 109 ? 12.349 42.552 31.783 1.00 15.26 109 ILE A CA 1
ATOM 832 C C . ILE A 1 109 ? 11.501 42.720 33.057 1.00 14.33 109 ILE A C 1
ATOM 833 O O . ILE A 1 109 ? 11.122 43.853 33.427 1.00 12.02 109 ILE A O 1
ATOM 838 N N . THR A 1 110 ? 11.087 41.585 33.620 1.00 14.31 110 THR A N 1
ATOM 839 C CA . THR A 1 110 ? 10.321 41.598 34.881 1.00 16.88 110 THR A CA 1
ATOM 840 C C . THR A 1 110 ? 11.247 41.179 36.011 1.00 15.24 110 THR A C 1
ATOM 841 O O . THR A 1 110 ? 11.894 40.160 35.915 1.00 13.77 110 THR A O 1
ATOM 845 N N . VAL A 1 111 ? 11.367 42.043 37.019 1.00 18.50 111 VAL A N 1
ATOM 846 C CA . VAL A 1 111 ? 12.214 41.806 38.190 1.00 19.13 111 VAL A CA 1
ATOM 847 C C . VAL A 1 111 ? 11.363 41.544 39.450 1.00 18.78 111 VAL A C 1
ATOM 848 O O . VAL A 1 111 ? 10.453 42.315 39.741 1.00 16.33 111 VAL A O 1
ATOM 852 N N . LYS A 1 112 ? 11.620 40.429 40.138 1.00 19.10 112 LYS A N 1
ATOM 853 C CA . LYS A 1 112 ? 10.909 40.100 41.383 1.00 17.78 112 LYS A CA 1
ATOM 854 C C . LYS A 1 112 ? 11.913 40.019 42.548 1.00 18.88 112 LYS A C 1
ATOM 855 O O . LYS A 1 112 ? 12.887 39.272 42.490 1.00 19.78 112 LYS A O 1
ATOM 861 N N . CYS A 1 113 ? 11.678 40.816 43.578 1.00 18.35 113 CYS A N 1
ATOM 862 C CA . CYS A 1 113 ? 12.528 40.804 44.777 1.00 20.71 113 CYS A CA 1
ATOM 863 C C . CYS A 1 113 ? 11.711 40.300 45.995 1.00 21.17 113 CYS A C 1
ATOM 864 O O . CYS A 1 113 ? 10.684 40.880 46.342 1.00 21.88 113 CYS A O 1
ATOM 867 N N . SER A 1 114 ? 12.143 39.196 46.600 1.00 21.86 114 SER A N 1
ATOM 868 C CA . SER A 1 114 ? 11.436 38.627 47.754 1.00 22.56 114 SER A CA 1
ATOM 869 C C . SER A 1 114 ? 12.361 38.536 48.980 1.00 21.37 114 SER A C 1
ATOM 870 O O . SER A 1 114 ? 13.572 38.416 48.824 1.00 19.76 114 SER A O 1
ATOM 873 N N . VAL A 1 115 ? 11.797 38.680 50.184 1.00 23.54 115 VAL A N 1
ATOM 874 C CA . VAL A 1 115 ? 12.563 38.584 51.453 1.00 22.75 115 VAL A CA 1
ATOM 875 C C . VAL A 1 115 ? 11.802 37.511 52.231 1.00 20.34 115 VAL A C 1
ATOM 876 O O . VAL A 1 115 ? 10.596 37.637 52.425 1.00 19.06 115 VAL A O 1
ATOM 880 N N . ALA A 1 116 ? 12.482 36.432 52.606 1.00 21.01 116 ALA A N 1
ATOM 881 C CA . ALA A 1 116 ? 11.823 35.325 53.310 1.00 20.82 116 ALA A CA 1
ATOM 882 C C . ALA A 1 116 ? 11.891 35.372 54.843 1.00 22.84 116 ALA A C 1
ATOM 883 O O . ALA A 1 116 ? 12.802 35.984 55.412 1.00 21.42 116 ALA A O 1
ATOM 885 N N . ASP A 1 117 ? 10.909 34.732 55.481 1.00 25.26 117 ASP A N 1
ATOM 886 C CA . ASP A 1 117 ? 10.847 34.582 56.950 1.00 26.13 117 ASP A CA 1
ATOM 887 C C . ASP A 1 117 ? 10.947 35.869 57.773 1.00 25.47 117 ASP A C 1
ATOM 888 O O . ASP A 1 117 ? 11.740 35.949 58.707 1.00 25.31 117 ASP A O 1
ATOM 893 N N . VAL A 1 118 ? 10.155 36.871 57.419 1.00 22.65 118 VAL A N 1
ATOM 894 C CA . VAL A 1 118 ? 10.220 38.157 58.089 1.00 22.25 118 VAL A CA 1
ATOM 895 C C . VAL A 1 118 ? 9.162 38.285 59.171 1.00 21.93 118 VAL A C 1
ATOM 896 O O . VAL A 1 118 ? 8.101 37.681 59.072 1.00 24.84 118 VAL A O 1
ATOM 900 N N . TYR A 1 119 ? 9.497 39.017 60.232 1.00 21.28 119 TYR A N 1
ATOM 901 C CA . TYR A 1 119 ? 8.561 39.357 61.314 1.00 20.35 119 TYR A CA 1
ATOM 902 C C . TYR A 1 119 ? 9.173 40.561 62.036 1.00 19.58 119 TYR A C 1
ATOM 903 O O . TYR A 1 119 ? 10.370 40.570 62.291 1.00 22.04 119 TYR A O 1
ATOM 912 N N . PRO A 1 120 ? 8.406 41.659 62.235 1.00 20.28 120 PRO A N 1
ATOM 913 C CA . PRO A 1 120 ? 7.012 41.871 61.828 1.00 22.70 120 PRO A CA 1
ATOM 914 C C . PRO A 1 120 ? 6.917 42.422 60.361 1.00 23.33 120 PRO A C 1
ATOM 915 O O . PRO A 1 120 ? 7.434 43.504 60.062 1.00 20.11 120 PRO A O 1
ATOM 919 N N . PHE A 1 121 ? 6.226 41.698 59.477 1.00 24.93 121 PHE A N 1
ATOM 920 C CA . PHE A 1 121 ? 6.148 42.139 58.077 1.00 29.07 121 PHE A CA 1
ATOM 921 C C . PHE A 1 121 ? 5.491 43.501 57.849 1.00 31.83 121 PHE A C 1
ATOM 922 O O . PHE A 1 121 ? 5.797 44.184 56.866 1.00 33.50 121 PHE A O 1
ATOM 930 N N . ASP A 1 122 ? 4.562 43.883 58.722 1.00 31.49 122 ASP A N 1
ATOM 931 C CA . ASP A 1 122 ? 3.892 45.166 58.577 1.00 30.68 122 ASP A CA 1
ATOM 932 C C . ASP A 1 122 ? 4.875 46.319 58.797 1.00 28.54 122 ASP A C 1
ATOM 933 O O . ASP A 1 122 ? 4.518 47.485 58.606 1.00 28.78 122 ASP A O 1
ATOM 938 N N . ARG A 1 123 ? 6.113 45.988 59.187 1.00 26.86 123 ARG A N 1
ATOM 939 C CA . ARG A 1 123 ? 7.161 46.999 59.399 1.00 27.17 123 ARG A CA 1
ATOM 940 C C . ARG A 1 123 ? 8.228 46.932 58.287 1.00 24.55 123 ARG A C 1
ATOM 941 O O . ARG A 1 123 ? 9.274 47.559 58.393 1.00 19.83 123 ARG A O 1
ATOM 949 N N . LEU A 1 124 ? 8.001 46.119 57.263 1.00 24.04 124 LEU A N 1
ATOM 950 C CA . LEU A 1 124 ? 8.976 45.998 56.172 1.00 23.35 124 LEU A CA 1
ATOM 951 C C . LEU A 1 124 ? 8.696 47.000 55.008 1.00 24.46 124 LEU A C 1
ATOM 952 O O . LEU A 1 124 ? 7.546 47.359 54.708 1.00 23.86 124 LEU A O 1
ATOM 957 N N . GLU A 1 125 ? 9.779 47.535 54.463 1.00 25.76 125 GLU A N 1
ATOM 958 C CA . GLU A 1 125 ? 9.719 48.430 53.321 1.00 26.89 125 GLU A CA 1
ATOM 959 C C . GLU A 1 125 ? 10.717 47.866 52.293 1.00 25.07 125 GLU A C 1
ATOM 960 O O . GLU A 1 125 ? 11.890 47.664 52.620 1.00 23.85 125 GLU A O 1
ATOM 966 N N . ILE A 1 126 ? 10.235 47.549 51.088 1.00 23.23 126 ILE A N 1
ATOM 967 C CA . ILE A 1 126 ? 11.110 47.024 50.024 1.00 22.98 126 ILE A CA 1
ATOM 968 C C . ILE A 1 126 ? 11.368 48.075 48.896 1.00 21.73 126 ILE A C 1
ATOM 969 O O . ILE A 1 126 ? 10.432 48.640 48.350 1.00 18.13 126 ILE A O 1
ATOM 974 N N . ASP A 1 127 ? 12.642 48.410 48.678 1.00 21.47 127 ASP A N 1
ATOM 975 C CA . ASP A 1 127 ? 13.085 49.374 47.659 1.00 21.98 127 ASP A CA 1
ATOM 976 C C . ASP A 1 127 ? 13.830 48.658 46.508 1.00 22.18 127 ASP A C 1
ATOM 977 O O . ASP A 1 127 ? 14.708 47.806 46.758 1.00 18.98 127 ASP A O 1
ATOM 982 N N . LEU A 1 128 ? 13.483 49.012 45.258 1.00 20.84 128 LEU A N 1
ATOM 983 C CA . LEU A 1 128 ? 14.203 48.495 44.093 1.00 16.39 128 LEU A CA 1
ATOM 984 C C . LEU A 1 128 ? 14.807 49.709 43.388 1.00 15.26 128 LEU A C 1
ATOM 985 O O . LEU A 1 128 ? 14.101 50.690 43.102 1.00 15.57 128 LEU A O 1
ATOM 990 N N . LEU A 1 129 ? 16.135 49.718 43.276 1.00 16.96 129 LEU A N 1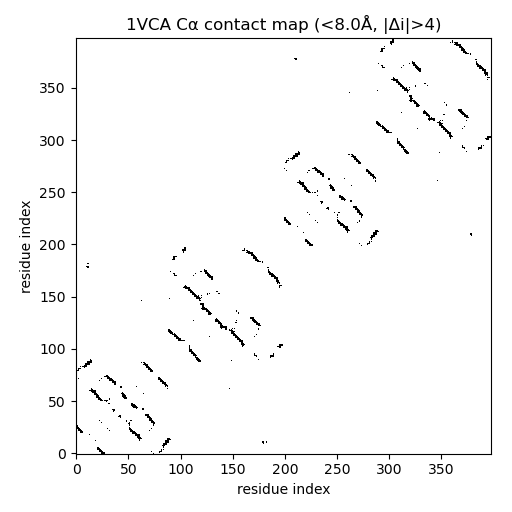
ATOM 991 C CA . LEU A 1 129 ? 16.879 50.820 42.636 1.00 20.02 129 LEU A CA 1
ATOM 992 C C . LEU A 1 129 ? 17.705 50.335 41.429 1.00 20.58 129 LEU A C 1
ATOM 993 O O . LEU A 1 129 ? 18.119 49.178 41.375 1.00 19.81 129 LEU A O 1
ATOM 998 N N . LYS A 1 130 ? 17.911 51.211 40.446 1.00 22.12 130 LYS A N 1
ATOM 999 C CA . LYS A 1 130 ? 18.746 50.888 39.278 1.00 22.16 130 LYS A CA 1
ATOM 1000 C C . LYS A 1 130 ? 19.731 52.035 39.301 1.00 23.92 130 LYS A C 1
ATOM 1001 O O . LYS A 1 130 ? 19.336 53.192 39.133 1.00 22.17 130 LYS A O 1
ATOM 1007 N N . GLY A 1 131 ? 21.007 51.727 39.503 1.00 28.21 131 GLY A N 1
ATOM 1008 C CA . GLY A 1 131 ? 21.983 52.793 39.634 1.00 33.56 131 GLY A CA 1
ATOM 1009 C C . GLY A 1 131 ? 21.658 53.392 41.004 1.00 38.09 131 GLY A C 1
ATOM 1010 O O . GLY A 1 131 ? 21.447 52.665 41.992 1.00 39.84 131 GLY A O 1
ATOM 1011 N N . ASP A 1 132 ? 21.553 54.705 41.082 1.00 39.80 132 ASP A N 1
ATOM 1012 C CA . ASP A 1 132 ? 21.234 55.328 42.366 1.00 41.95 132 ASP A CA 1
ATOM 1013 C C . ASP A 1 132 ? 19.828 55.941 42.328 1.00 38.00 132 ASP A C 1
ATOM 1014 O O . ASP A 1 132 ? 19.532 56.905 43.026 1.00 40.11 132 ASP A O 1
ATOM 1019 N N . HIS A 1 133 ? 18.951 55.346 41.535 1.00 32.88 133 HIS A N 1
ATOM 1020 C CA . HIS A 1 133 ? 17.597 55.863 41.381 1.00 28.78 133 HIS A CA 1
ATOM 1021 C C . HIS A 1 133 ? 16.557 54.801 41.688 1.00 23.07 133 HIS A C 1
ATOM 1022 O O . HIS A 1 133 ? 16.624 53.668 41.236 1.00 22.08 133 HIS A O 1
ATOM 1029 N N . LEU A 1 134 ? 15.584 55.197 42.481 1.00 22.63 134 LEU A N 1
ATOM 1030 C CA . LEU A 1 134 ? 14.539 54.309 42.929 1.00 22.42 134 LEU A CA 1
ATOM 1031 C C . LEU A 1 134 ? 13.474 54.082 41.867 1.00 21.21 134 LEU A C 1
ATOM 1032 O O . LEU A 1 134 ? 12.905 55.043 41.377 1.00 21.62 134 LEU A O 1
ATOM 1037 N N . MET A 1 135 ? 13.247 52.822 41.498 1.00 20.42 135 MET A N 1
ATOM 1038 C CA . MET A 1 135 ? 12.227 52.440 40.518 1.00 20.80 135 MET A CA 1
ATOM 1039 C C . MET A 1 135 ? 10.883 52.132 41.144 1.00 22.80 135 MET A C 1
ATOM 1040 O O . MET A 1 135 ? 9.841 52.421 40.557 1.00 20.52 135 MET A O 1
ATOM 1045 N N . LYS A 1 136 ? 10.893 51.488 42.307 1.00 20.36 136 LYS A N 1
ATOM 1046 C CA . LYS A 1 136 ? 9.655 51.151 42.976 1.00 21.03 136 LYS A CA 1
ATOM 1047 C C . LYS A 1 136 ? 9.983 50.885 44.439 1.00 22.67 136 LYS A C 1
ATOM 1048 O O . LYS A 1 136 ? 11.071 50.392 44.738 1.00 21.43 136 LYS A O 1
ATOM 1054 N N . SER A 1 137 ? 9.039 51.237 45.322 1.00 25.57 137 SER A N 1
ATOM 1055 C CA . SER A 1 137 ? 9.133 51.045 46.782 1.00 29.38 137 SER A CA 1
ATOM 1056 C C . SER A 1 137 ? 7.785 50.433 47.244 1.00 34.36 137 SER A C 1
ATOM 1057 O O . SER A 1 137 ? 6.708 50.865 46.815 1.00 37.45 137 SER A O 1
ATOM 1060 N N . GLN A 1 138 ? 7.832 49.423 48.103 1.00 35.82 138 GLN A N 1
ATOM 1061 C CA . GLN A 1 138 ? 6.611 48.753 48.542 1.00 38.68 138 GLN A CA 1
ATOM 1062 C C . GLN A 1 138 ? 6.558 48.637 50.082 1.00 40.77 138 GLN A C 1
ATOM 1063 O O . GLN A 1 138 ? 7.529 48.207 50.717 1.00 38.60 138 GLN A O 1
ATOM 1069 N N . GLU A 1 139 ? 5.457 49.104 50.670 1.00 43.90 139 GLU A N 1
ATOM 1070 C CA . GLU A 1 139 ? 5.230 49.022 52.120 1.00 45.71 139 GLU A CA 1
ATOM 1071 C C . GLU A 1 139 ? 4.154 47.976 52.292 1.00 45.49 139 GLU A C 1
ATOM 1072 O O . GLU A 1 139 ? 3.465 47.624 51.328 1.00 42.53 139 GLU A O 1
ATOM 1078 N N . PHE A 1 140 ? 4.014 47.450 53.498 1.00 46.77 140 PHE A N 1
ATOM 1079 C CA . PHE A 1 140 ? 3.026 46.411 53.705 1.00 49.42 140 PHE A CA 1
ATOM 1080 C C . PHE A 1 140 ? 2.058 46.692 54.829 1.00 57.85 140 PHE A C 1
ATOM 1081 O O . PHE A 1 140 ? 1.515 45.753 55.391 1.00 61.07 140 PHE A O 1
ATOM 1089 N N . LEU A 1 141 ? 1.807 47.972 55.115 1.00 65.48 141 LEU A N 1
ATOM 1090 C CA . LEU A 1 141 ? 0.897 48.419 56.187 1.00 72.71 141 LEU A CA 1
ATOM 1091 C C . LEU A 1 141 ? -0.341 47.547 56.516 1.00 78.00 141 LEU A C 1
ATOM 1092 O O . LEU A 1 141 ? -0.949 47.743 57.572 1.00 78.83 141 LEU A O 1
ATOM 1097 N N . GLU A 1 142 ? -0.756 46.656 55.601 1.00 82.38 142 GLU A N 1
ATOM 1098 C CA . GLU A 1 142 ? -1.874 45.727 55.853 1.00 85.95 142 GLU A CA 1
ATOM 1099 C C . GLU A 1 142 ? -1.467 45.014 57.142 1.00 89.01 142 GLU A C 1
ATOM 1100 O O . GLU A 1 142 ? -0.560 44.178 57.147 1.00 90.50 142 GLU A O 1
ATOM 1106 N N . ASP A 1 143 ? -2.114 45.382 58.238 1.00 90.96 143 ASP A N 1
ATOM 1107 C CA . ASP A 1 143 ? -1.792 44.825 59.541 1.00 92.48 143 ASP A CA 1
ATOM 1108 C C . ASP A 1 143 ? -1.898 43.309 59.691 1.00 91.95 143 ASP A C 1
ATOM 1109 O O . ASP A 1 143 ? -2.842 42.662 59.213 1.00 91.09 143 ASP A O 1
ATOM 1114 N N . ALA A 1 144 ? -0.868 42.754 60.319 1.00 92.00 144 ALA A N 1
ATOM 1115 C CA . ALA A 1 144 ? -0.782 41.328 60.571 1.00 92.83 144 ALA A CA 1
ATOM 1116 C C . ALA A 1 144 ? -1.950 40.833 61.432 1.00 93.15 144 ALA A C 1
ATOM 1117 O O . ALA A 1 144 ? -2.273 41.417 62.474 1.00 93.77 144 ALA A O 1
ATOM 1119 N N . ASP A 1 145 ? -2.602 39.776 60.956 1.00 92.43 145 ASP A N 1
ATOM 1120 C CA . ASP A 1 145 ? -3.717 39.157 61.664 1.00 90.93 145 ASP A CA 1
ATOM 1121 C C . ASP A 1 145 ? -3.231 38.368 62.897 1.00 88.46 145 ASP A C 1
ATOM 1122 O O . ASP A 1 145 ? -3.950 38.289 63.899 1.00 88.74 145 ASP A O 1
ATOM 1127 N N . ARG A 1 146 ? -2.021 37.792 62.808 1.00 84.48 146 ARG A N 1
ATOM 1128 C CA . ARG A 1 146 ? -1.392 37.006 63.892 1.00 79.71 146 ARG A CA 1
ATOM 1129 C C . ARG A 1 146 ? 0.161 37.073 63.848 1.00 72.49 146 ARG A C 1
ATOM 1130 O O . ARG A 1 146 ? 0.742 38.021 63.290 1.00 72.91 146 ARG A O 1
ATOM 1138 N N . LYS A 1 147 ? 0.823 36.070 64.428 1.00 63.27 147 LYS A N 1
ATOM 1139 C CA . LYS A 1 147 ? 2.273 36.033 64.492 1.00 55.06 147 LYS A CA 1
ATOM 1140 C C . LYS A 1 147 ? 2.907 34.817 63.820 1.00 47.85 147 LYS A C 1
ATOM 1141 O O . LYS A 1 147 ? 2.848 33.701 64.340 1.00 46.05 147 LYS A O 1
ATOM 1147 N N . SER A 1 148 ? 3.515 35.049 62.658 1.00 41.92 148 SER A N 1
ATOM 1148 C CA . SER A 1 148 ? 4.220 34.005 61.914 1.00 38.12 148 SER A CA 1
ATOM 1149 C C . SER A 1 148 ? 5.285 34.635 61.027 1.00 34.12 148 SER A C 1
ATOM 1150 O O . SER A 1 148 ? 5.392 35.860 60.939 1.00 31.97 148 SER A O 1
ATOM 1153 N N . LEU A 1 149 ? 6.123 33.785 60.454 1.00 32.39 149 LEU A N 1
ATOM 1154 C CA . LEU A 1 149 ? 7.170 34.223 59.555 1.00 31.63 149 LEU A CA 1
ATOM 1155 C C . LEU A 1 149 ? 6.525 34.296 58.158 1.00 33.98 149 LEU A C 1
ATOM 1156 O O . LEU A 1 149 ? 5.768 33.405 57.773 1.00 34.74 149 LEU A O 1
ATOM 1161 N N . GLU A 1 150 ? 6.745 35.401 57.452 1.00 34.13 150 GLU A N 1
ATOM 1162 C CA . GLU A 1 150 ? 6.169 35.601 56.112 1.00 34.60 150 GLU A CA 1
ATOM 1163 C C . GLU A 1 150 ? 7.191 35.978 55.037 1.00 32.24 150 GLU A C 1
ATOM 1164 O O . GLU A 1 150 ? 8.173 36.665 55.313 1.00 30.91 150 GLU A O 1
ATOM 1170 N N . THR A 1 151 ? 6.932 35.535 53.807 1.00 29.02 151 THR A N 1
ATOM 1171 C CA . THR A 1 151 ? 7.762 35.896 52.666 1.00 25.63 151 THR A CA 1
ATOM 1172 C C . THR A 1 151 ? 6.994 37.004 51.903 1.00 21.35 151 THR A C 1
ATOM 1173 O O . THR A 1 151 ? 5.813 36.856 51.617 1.00 21.85 151 THR A O 1
ATOM 1177 N N . LYS A 1 152 ? 7.620 38.163 51.721 1.00 18.62 152 LYS A N 1
ATOM 1178 C CA . LYS A 1 152 ? 7.002 39.292 51.029 1.00 19.47 152 LYS A CA 1
ATOM 1179 C C . LYS A 1 152 ? 7.835 39.651 49.759 1.00 21.55 152 LYS A C 1
ATOM 1180 O O . LYS A 1 152 ? 9.031 39.358 49.694 1.00 17.92 152 LYS A O 1
ATOM 1186 N N . SER A 1 153 ? 7.223 40.300 48.767 1.00 22.08 153 SER A N 1
ATOM 1187 C CA . SER A 1 153 ? 7.979 40.641 47.559 1.00 21.55 153 SER A CA 1
ATOM 1188 C C . SER A 1 153 ? 7.480 41.881 46.842 1.00 23.29 153 SER A C 1
ATOM 1189 O O . SER A 1 153 ? 6.382 42.405 47.114 1.00 23.66 153 SER A O 1
ATOM 1192 N N . LEU A 1 154 ? 8.344 42.389 45.969 1.00 21.82 154 LEU A N 1
ATOM 1193 C CA . LEU A 1 154 ? 8.056 43.562 45.162 1.00 23.26 154 LEU A CA 1
ATOM 1194 C C . LEU A 1 154 ? 8.320 43.107 43.708 1.00 23.29 154 LEU A C 1
ATOM 1195 O O . LEU A 1 154 ? 9.261 42.349 43.466 1.00 22.67 154 LEU A O 1
ATOM 1200 N N . GLU A 1 155 ? 7.450 43.493 42.774 1.00 21.98 155 GLU A N 1
ATOM 1201 C CA . GLU A 1 155 ? 7.650 43.157 41.350 1.00 22.73 155 GLU A CA 1
ATOM 1202 C C . GLU A 1 155 ? 7.557 44.422 40.490 1.00 19.68 155 GLU A C 1
ATOM 1203 O O . GLU A 1 155 ? 6.738 45.306 40.765 1.00 15.94 155 GLU A O 1
ATOM 1209 N N . VAL A 1 156 ? 8.473 44.538 39.514 1.00 20.53 156 VAL A N 1
ATOM 1210 C CA . VAL A 1 156 ? 8.482 45.656 38.564 1.00 17.98 156 VAL A CA 1
ATOM 1211 C C . VAL A 1 156 ? 8.946 45.188 37.162 1.00 19.13 156 VAL A C 1
ATOM 1212 O O . VAL A 1 156 ? 9.693 44.218 37.033 1.00 15.36 156 VAL A O 1
ATOM 1216 N N . THR A 1 157 ? 8.394 45.835 36.127 1.00 21.69 157 THR A N 1
ATOM 1217 C CA . THR A 1 157 ? 8.729 45.579 34.727 1.00 20.46 157 THR A CA 1
ATOM 1218 C C . THR A 1 157 ? 9.226 46.880 34.129 1.00 19.96 157 THR A C 1
ATOM 1219 O O . THR A 1 157 ? 8.620 47.939 34.335 1.00 19.47 157 THR A O 1
ATOM 1223 N N . PHE A 1 158 ? 10.402 46.828 33.518 1.00 17.83 158 PHE A N 1
ATOM 1224 C CA . PHE A 1 158 ? 10.934 48.012 32.861 1.00 17.62 158 PHE A CA 1
ATOM 1225 C C . PHE A 1 158 ? 11.652 47.554 31.598 1.00 18.16 158 PHE A C 1
ATOM 1226 O O . PHE A 1 158 ? 11.840 46.351 31.382 1.00 17.69 158 PHE A O 1
ATOM 1234 N N . THR A 1 159 ? 11.983 48.503 30.732 1.00 16.99 159 THR A N 1
ATOM 1235 C CA . THR A 1 159 ? 12.669 48.171 29.500 1.00 15.08 159 THR A CA 1
ATOM 1236 C C . THR A 1 159 ? 14.093 48.654 29.597 1.00 14.19 159 THR A C 1
ATOM 1237 O O . THR A 1 159 ? 14.347 49.840 29.733 1.00 16.28 159 THR A O 1
ATOM 1241 N N . PRO A 1 160 ? 15.053 47.738 29.539 1.00 13.14 160 PRO A N 1
ATOM 1242 C CA . PRO A 1 160 ? 16.445 48.169 29.625 1.00 13.41 160 PRO A CA 1
ATOM 1243 C C . PRO A 1 160 ? 16.866 48.970 28.378 1.00 16.47 160 PRO A C 1
ATOM 1244 O O . PRO A 1 160 ? 16.235 48.860 27.326 1.00 15.12 160 PRO A O 1
ATOM 1248 N N . VAL A 1 161 ? 17.890 49.808 28.531 1.00 16.75 161 VAL A N 1
ATOM 1249 C CA . VAL A 1 161 ? 18.458 50.567 27.426 1.00 16.75 161 VAL A CA 1
ATOM 1250 C C . VAL A 1 161 ? 19.941 50.303 27.490 1.00 20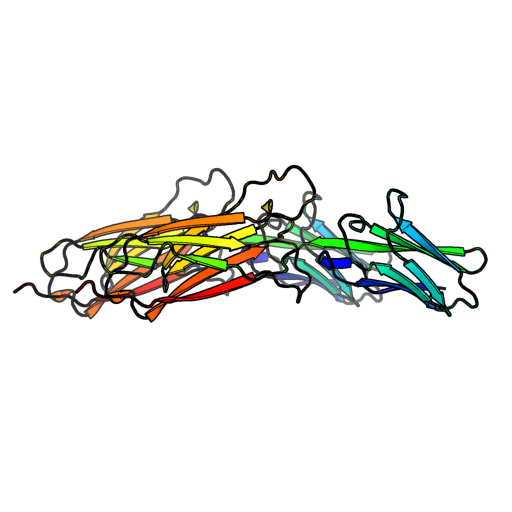.09 161 VAL A C 1
ATOM 1251 O O . VAL A 1 161 ? 20.459 49.861 28.514 1.00 20.85 161 VAL A O 1
ATOM 1255 N N . ILE A 1 162 ? 20.633 50.579 26.391 1.00 19.25 162 ILE A N 1
ATOM 1256 C CA . ILE A 1 162 ? 22.059 50.366 26.285 1.00 18.65 162 ILE A CA 1
ATOM 1257 C C . ILE A 1 162 ? 22.875 51.032 27.393 1.00 18.28 162 ILE A C 1
ATOM 1258 O O . ILE A 1 162 ? 23.840 50.452 27.901 1.00 19.74 162 ILE A O 1
ATOM 1263 N N . GLU A 1 163 ? 22.487 52.234 27.799 1.00 20.00 163 GLU A N 1
ATOM 1264 C CA . GLU A 1 163 ? 23.221 52.909 28.870 1.00 23.59 163 GLU A CA 1
ATOM 1265 C C . GLU A 1 163 ? 23.016 52.292 30.261 1.00 23.50 163 GLU A C 1
ATOM 1266 O O . GLU A 1 163 ? 23.601 52.773 31.235 1.00 23.20 163 GLU A O 1
ATOM 1272 N N . ASP A 1 164 ? 22.178 51.259 30.366 1.00 20.73 164 ASP A N 1
ATOM 1273 C CA . ASP A 1 164 ? 21.997 50.609 31.663 1.00 19.37 164 ASP A CA 1
ATOM 1274 C C . ASP A 1 164 ? 23.186 49.713 31.937 1.00 19.30 164 ASP A C 1
ATOM 1275 O O . ASP A 1 164 ? 23.358 49.277 33.067 1.00 19.37 164 ASP A O 1
ATOM 1280 N N . ILE A 1 165 ? 24.019 49.450 30.920 1.00 19.40 165 ILE A N 1
ATOM 1281 C CA . ILE A 1 165 ? 25.197 48.590 31.108 1.00 17.34 165 ILE A CA 1
ATOM 1282 C C . ILE A 1 165 ? 26.125 49.101 32.206 1.00 18.00 165 ILE A C 1
ATOM 1283 O O . ILE A 1 165 ? 26.452 50.294 32.277 1.00 17.56 165 ILE A O 1
ATOM 1288 N N . GLY A 1 166 ? 26.489 48.195 33.106 1.00 19.92 166 GLY A N 1
ATOM 1289 C CA . GLY A 1 166 ? 27.353 48.542 34.218 1.00 20.12 166 GLY A CA 1
ATOM 1290 C C . GLY A 1 166 ? 26.642 49.088 35.449 1.00 23.34 166 GLY A C 1
ATOM 1291 O O . GLY A 1 166 ? 27.270 49.241 36.501 1.00 25.78 166 GLY A O 1
ATOM 1292 N N . LYS A 1 167 ? 25.379 49.474 35.320 1.00 23.89 167 LYS A N 1
ATOM 1293 C CA . LYS A 1 167 ? 24.627 49.982 36.470 1.00 24.90 167 LYS A CA 1
ATOM 1294 C C . LYS A 1 167 ? 24.300 48.798 37.381 1.00 27.13 167 LYS A C 1
ATOM 1295 O O . LYS A 1 167 ? 24.223 47.652 36.923 1.00 28.52 167 LYS A O 1
ATOM 1301 N N . VAL A 1 168 ? 24.142 49.039 38.678 1.00 26.87 168 VAL A N 1
ATOM 1302 C CA . VAL A 1 168 ? 23.827 47.910 39.536 1.00 24.65 168 VAL A CA 1
ATOM 1303 C C . VAL A 1 168 ? 22.376 47.980 39.972 1.00 21.35 168 VAL A C 1
ATOM 1304 O O . VAL A 1 168 ? 21.839 49.060 40.203 1.00 23.77 168 VAL A O 1
ATOM 1308 N N . LEU A 1 169 ? 21.706 46.844 39.958 1.00 19.29 169 LEU A N 1
ATOM 1309 C CA . LEU A 1 169 ? 20.332 46.782 40.425 1.00 21.99 169 LEU A CA 1
ATOM 1310 C C . LEU A 1 169 ? 20.438 46.459 41.929 1.00 21.93 169 LEU A C 1
ATOM 1311 O O . LEU A 1 169 ? 21.160 45.530 42.300 1.00 23.60 169 LEU A O 1
ATOM 1316 N N . VAL A 1 170 ? 19.770 47.207 42.793 1.00 20.76 170 VAL A N 1
ATOM 1317 C CA . VAL A 1 170 ? 19.823 46.840 44.214 1.00 22.19 170 VAL A CA 1
ATOM 1318 C C . VAL A 1 170 ? 18.448 46.691 44.842 1.00 20.77 170 VAL A C 1
ATOM 1319 O O . VAL A 1 170 ? 17.565 47.540 44.664 1.00 22.49 170 VAL A O 1
ATOM 1323 N N . CYS A 1 171 ? 18.230 45.550 45.480 1.00 16.72 171 CYS A N 1
ATOM 1324 C CA . CYS A 1 171 ? 16.984 45.348 46.165 1.00 15.82 171 CYS A CA 1
ATOM 1325 C C . CYS A 1 171 ? 17.314 45.499 47.662 1.00 18.18 171 CYS A C 1
ATOM 1326 O O . CYS A 1 171 ? 18.050 44.684 48.224 1.00 17.15 171 CYS A O 1
ATOM 1329 N N . ARG A 1 172 ? 16.767 46.553 48.264 1.00 21.34 172 ARG A N 1
ATOM 1330 C CA . ARG A 1 172 ? 16.987 46.945 49.676 1.00 23.85 172 ARG A CA 1
ATOM 1331 C C . ARG A 1 172 ? 15.772 46.666 50.590 1.00 23.56 172 ARG A C 1
ATOM 1332 O O . ARG A 1 172 ? 14.669 47.155 50.351 1.00 23.88 172 ARG A O 1
ATOM 1340 N N . ALA A 1 173 ? 15.949 45.830 51.606 1.00 23.01 173 ALA A N 1
ATOM 1341 C CA . ALA A 1 173 ? 14.845 45.535 52.520 1.00 20.73 173 ALA A CA 1
ATOM 1342 C C . ALA A 1 173 ? 15.127 46.258 53.840 1.00 22.39 173 ALA A C 1
ATOM 1343 O O . ALA A 1 173 ? 16.227 46.132 54.374 1.00 22.23 173 ALA A O 1
ATOM 1345 N N . LYS A 1 174 ? 14.186 47.089 54.295 1.00 22.67 174 LYS A N 1
ATOM 1346 C CA . LYS A 1 174 ? 14.332 47.813 55.563 1.00 25.44 174 LYS A CA 1
ATOM 1347 C C . LYS A 1 174 ? 13.208 47.368 56.521 1.00 25.43 174 LYS A C 1
ATOM 1348 O O . LYS A 1 174 ? 12.036 47.359 56.145 1.00 24.15 174 LYS A O 1
ATOM 1354 N N . LEU A 1 175 ? 13.592 46.917 57.719 1.00 28.08 175 LEU A N 1
ATOM 1355 C CA . LEU A 1 175 ? 12.651 46.484 58.766 1.00 29.33 175 LEU A CA 1
ATOM 1356 C C . LEU A 1 175 ? 12.655 47.582 59.836 1.00 33.46 175 LEU A C 1
ATOM 1357 O O . LEU A 1 175 ? 13.703 47.861 60.423 1.00 31.39 175 LEU A O 1
ATOM 1362 N N . HIS A 1 176 ? 11.508 48.248 60.025 1.00 38.90 176 HIS A N 1
ATOM 1363 C CA . HIS A 1 176 ? 11.374 49.337 61.001 1.00 45.12 176 HIS A CA 1
ATOM 1364 C C . HIS A 1 176 ? 10.938 48.872 62.404 1.00 49.01 176 HIS A C 1
ATOM 1365 O O . HIS A 1 176 ? 9.746 48.782 62.717 1.00 51.07 176 HIS A O 1
ATOM 1372 N N . ILE A 1 177 ? 11.931 48.483 63.194 1.00 52.09 177 ILE A N 1
ATOM 1373 C CA . ILE A 1 177 ? 11.772 48.059 64.588 1.00 55.71 177 ILE A CA 1
ATOM 1374 C C . ILE A 1 177 ? 12.717 49.042 65.317 1.00 60.88 177 ILE A C 1
ATOM 1375 O O . ILE A 1 177 ? 13.637 49.570 64.682 1.00 61.67 177 ILE A O 1
ATOM 1380 N N . ASP A 1 178 ? 12.468 49.395 66.579 1.00 66.66 178 ASP A N 1
ATOM 1381 C CA . ASP A 1 178 ? 13.418 50.299 67.244 1.00 72.48 178 ASP A CA 1
ATOM 1382 C C . ASP A 1 178 ? 14.763 49.565 67.238 1.00 76.16 178 ASP A C 1
ATOM 1383 O O . ASP A 1 178 ? 14.852 48.400 67.612 1.00 76.16 178 ASP A O 1
ATOM 1388 N N . GLU A 1 179 ? 15.782 50.229 66.710 1.00 80.04 179 GLU A N 1
ATOM 1389 C CA . GLU A 1 179 ? 17.105 49.640 66.546 1.00 83.81 179 GLU A CA 1
ATOM 1390 C C . GLU A 1 179 ? 17.973 49.471 67.788 1.00 84.52 179 GLU A C 1
ATOM 1391 O O . GLU A 1 179 ? 18.065 50.377 68.615 1.00 84.98 179 GLU A O 1
ATOM 1397 N N . MET A 1 180 ? 18.557 48.280 67.927 1.00 85.58 180 MET A N 1
ATOM 1398 C CA . MET A 1 180 ? 19.494 47.948 69.015 1.00 87.47 180 MET A CA 1
ATOM 1399 C C . MET A 1 180 ? 20.747 47.705 68.180 1.00 90.86 180 MET A C 1
ATOM 1400 O O . MET A 1 180 ? 21.166 46.562 67.991 1.00 91.67 180 MET A O 1
ATOM 1405 N N . ASP A 1 181 ? 21.332 48.787 67.673 1.00 93.84 181 ASP A N 1
ATOM 1406 C CA . ASP A 1 181 ? 22.481 48.678 66.784 1.00 96.26 181 ASP A CA 1
ATOM 1407 C C . ASP A 1 181 ? 23.614 47.704 67.046 1.00 96.51 181 ASP A C 1
ATOM 1408 O O . ASP A 1 181 ? 24.607 47.974 67.731 1.00 96.29 181 ASP A O 1
ATOM 1413 N N . SER A 1 182 ? 23.401 46.575 66.380 1.00 96.15 182 SER A N 1
ATOM 1414 C CA . SER A 1 182 ? 24.203 45.359 66.335 1.00 95.00 182 SER A CA 1
ATOM 1415 C C . SER A 1 182 ? 23.299 44.460 65.460 1.00 93.73 182 SER A C 1
ATOM 1416 O O . SER A 1 182 ? 23.770 43.525 64.797 1.00 93.58 182 SER A O 1
ATOM 1419 N N . VAL A 1 183 ? 21.997 44.789 65.469 1.00 91.79 183 VAL A N 1
ATOM 1420 C CA . VAL A 1 183 ? 20.957 44.144 64.655 1.00 89.49 183 VAL A CA 1
ATOM 1421 C C . VAL A 1 183 ? 20.522 45.205 63.621 1.00 86.40 183 VAL A C 1
ATOM 1422 O O . VAL A 1 183 ? 19.874 46.206 63.965 1.00 86.00 183 VAL A O 1
ATOM 1426 N N . PRO A 1 184 ? 20.919 45.017 62.347 1.00 83.68 184 PRO A N 1
ATOM 1427 C CA . PRO A 1 184 ? 20.575 45.962 61.275 1.00 79.44 184 PRO A CA 1
ATOM 1428 C C . PRO A 1 184 ? 19.099 46.103 60.852 1.00 73.04 184 PRO A C 1
ATOM 1429 O O . PRO A 1 184 ? 18.296 45.166 60.922 1.00 72.33 184 PRO A O 1
ATOM 1433 N N . THR A 1 185 ? 18.765 47.325 60.454 1.00 67.12 185 THR A N 1
ATOM 1434 C CA . THR A 1 185 ? 17.447 47.679 59.947 1.00 60.21 185 THR A CA 1
ATOM 1435 C C . THR A 1 185 ? 17.457 47.276 58.459 1.00 52.65 185 THR A C 1
ATOM 1436 O O . THR A 1 185 ? 16.436 46.863 57.940 1.00 52.94 185 THR A O 1
ATOM 1440 N N . VAL A 1 186 ? 18.640 47.271 57.830 1.00 43.94 186 VAL A N 1
ATOM 1441 C CA . VAL A 1 186 ? 18.770 46.993 56.402 1.00 36.54 186 VAL A CA 1
ATOM 1442 C C . VAL A 1 186 ? 19.522 45.747 55.913 1.00 33.52 186 VAL A C 1
ATOM 1443 O O . VAL A 1 186 ? 20.516 45.323 56.489 1.00 33.20 186 VAL A O 1
ATOM 1447 N N . ARG A 1 187 ? 19.031 45.181 54.817 1.00 29.48 187 ARG A N 1
ATOM 1448 C CA . ARG A 1 187 ? 19.649 44.035 54.159 1.00 27.14 187 ARG A CA 1
ATOM 1449 C C . ARG A 1 187 ? 19.445 44.285 52.670 1.00 26.15 187 ARG A C 1
ATOM 1450 O O . ARG A 1 187 ? 18.405 44.792 52.271 1.00 22.61 187 ARG A O 1
ATOM 1458 N N . GLN A 1 188 ? 20.432 43.955 51.850 1.00 26.77 188 GLN A N 1
ATOM 1459 C CA . GLN A 1 188 ? 20.276 44.194 50.418 1.00 28.84 188 GLN A CA 1
ATOM 1460 C C . GLN A 1 188 ? 20.969 43.227 49.495 1.00 29.35 188 GLN A C 1
ATOM 1461 O O . GLN A 1 188 ? 21.895 42.521 49.884 1.00 31.99 188 GLN A O 1
ATOM 1467 N N . ALA A 1 189 ? 20.464 43.158 48.272 1.00 27.78 189 ALA A N 1
ATOM 1468 C CA . ALA A 1 189 ? 21.050 42.304 47.247 1.00 25.76 189 ALA A CA 1
ATOM 1469 C C . ALA A 1 189 ? 21.424 43.243 46.087 1.00 25.07 189 ALA A C 1
ATOM 1470 O O . ALA A 1 189 ? 20.725 44.230 45.812 1.00 23.38 189 ALA A O 1
ATOM 1472 N N . VAL A 1 190 ? 22.579 42.983 45.498 1.00 24.65 190 VAL A N 1
ATOM 1473 C CA . VAL A 1 190 ? 23.110 43.759 44.406 1.00 26.70 190 VAL A CA 1
ATOM 1474 C C . VAL A 1 190 ? 23.370 42.824 43.213 1.00 28.64 190 VAL A C 1
ATOM 1475 O O . VAL A 1 190 ? 23.702 41.649 43.373 1.00 29.30 190 VAL A O 1
ATOM 1479 N N . LYS A 1 191 ? 23.134 43.323 42.010 1.00 30.14 191 LYS A N 1
ATOM 1480 C CA . LYS A 1 191 ? 23.373 42.545 40.795 1.00 29.50 191 LYS A CA 1
ATOM 1481 C C . LYS A 1 191 ? 23.855 43.526 39.738 1.00 29.98 191 LYS A C 1
ATOM 1482 O O . LYS A 1 191 ? 23.171 44.514 39.444 1.00 27.79 191 LYS A O 1
ATOM 1488 N N . GLU A 1 192 ? 25.092 43.339 39.270 1.00 32.43 192 GLU A N 1
ATOM 1489 C CA . GLU A 1 192 ? 25.650 44.237 38.235 1.00 33.22 192 GLU A CA 1
ATOM 1490 C C . GLU A 1 192 ? 24.982 43.882 36.893 1.00 27.45 192 GLU A C 1
ATOM 1491 O O . GLU A 1 192 ? 24.815 42.699 36.555 1.00 22.90 192 GLU A O 1
ATOM 1497 N N . LEU A 1 193 ? 24.529 44.914 36.187 1.00 25.55 193 LEU A N 1
ATOM 1498 C CA . LEU A 1 193 ? 23.798 44.707 34.953 1.00 25.26 193 LEU A CA 1
ATOM 1499 C C . LEU A 1 193 ? 24.556 44.511 33.642 1.00 25.84 193 LEU A C 1
ATOM 1500 O O . LEU A 1 193 ? 25.232 45.441 33.153 1.00 25.87 193 LEU A O 1
ATOM 1505 N N . GLN A 1 194 ? 24.425 43.297 33.091 1.00 23.72 194 GLN A N 1
ATOM 1506 C CA . GLN A 1 194 ? 24.981 42.957 31.775 1.00 22.34 194 GLN A CA 1
ATOM 1507 C C . GLN A 1 194 ? 23.806 43.106 30.787 1.00 19.60 194 GLN A C 1
ATOM 1508 O O . GLN A 1 194 ? 22.795 42.427 30.912 1.00 18.58 194 GLN A O 1
ATOM 1514 N N . VAL A 1 195 ? 23.903 44.099 29.905 1.00 18.90 195 VAL A N 1
ATOM 1515 C CA . VAL A 1 195 ? 22.877 44.357 28.911 1.00 16.68 195 VAL A CA 1
ATOM 1516 C C . VAL A 1 195 ? 23.326 43.784 27.562 1.00 17.32 195 VAL A C 1
ATOM 1517 O O . VAL A 1 195 ? 24.470 43.971 27.156 1.00 17.32 195 VAL A O 1
ATOM 1521 N N . TYR A 1 196 ? 22.439 43.057 26.907 1.00 16.48 196 TYR A N 1
ATOM 1522 C CA . TYR A 1 196 ? 22.712 42.482 25.598 1.00 17.78 196 TYR A CA 1
ATOM 1523 C C . TYR A 1 196 ? 22.031 43.301 24.517 1.00 20.71 196 TYR A C 1
ATOM 1524 O O . TYR A 1 196 ? 20.934 43.823 24.722 1.00 18.02 196 TYR A O 1
ATOM 1533 N N . ILE A 1 197 ? 22.692 43.457 23.371 1.00 25.55 197 ILE A N 1
ATOM 1534 C CA . ILE A 1 197 ? 22.068 44.173 22.268 1.00 31.68 197 ILE A CA 1
ATOM 1535 C C . ILE A 1 197 ? 21.381 43.070 21.476 1.00 38.93 197 ILE A C 1
ATOM 1536 O O . ILE A 1 197 ? 21.693 41.880 21.657 1.00 38.96 197 ILE A O 1
ATOM 1541 N N . SER A 1 198 ? 20.405 43.434 20.656 1.00 48.53 198 SER A N 1
ATOM 1542 C CA . SER A 1 198 ? 19.751 42.418 19.830 1.00 57.69 198 SER A CA 1
ATOM 1543 C C . SER A 1 198 ? 20.075 42.733 18.356 1.00 62.75 198 SER A C 1
ATOM 1544 O O . SER A 1 198 ? 19.693 43.802 17.848 1.00 63.94 198 SER A O 1
ATOM 1547 N N . PRO A 1 199 ? 20.859 41.845 17.688 1.00 66.36 199 PRO A N 1
ATOM 1548 C CA . PRO A 1 199 ? 21.312 41.925 16.280 1.00 69.14 199 PRO A CA 1
ATOM 1549 C C . PRO A 1 199 ? 20.225 42.258 15.229 1.00 70.94 199 PRO A C 1
ATOM 1550 O O . PRO A 1 199 ? 19.137 41.632 15.270 1.00 70.98 199 PRO A O 1
ATOM 1554 N N . PHE B 1 1 ? 24.463 10.755 102.762 1.00 38.01 1 PHE B N 1
ATOM 1555 C CA . PHE B 1 1 ? 23.705 9.839 101.876 1.00 36.51 1 PHE B CA 1
ATOM 1556 C C . PHE B 1 1 ? 23.080 10.636 100.748 1.00 36.60 1 PHE B C 1
ATOM 1557 O O . PHE B 1 1 ? 22.108 11.365 100.949 1.00 36.85 1 PHE B O 1
ATOM 1565 N N . LYS B 1 2 ? 23.680 10.554 99.573 1.00 35.67 2 LYS B N 1
ATOM 1566 C CA . LYS B 1 2 ? 23.126 11.243 98.430 1.00 34.60 2 LYS B CA 1
ATOM 1567 C C . LYS B 1 2 ? 23.007 10.273 97.237 1.00 31.09 2 LYS B C 1
ATOM 1568 O O . LYS B 1 2 ? 23.718 9.268 97.157 1.00 28.19 2 LYS B O 1
ATOM 1574 N N . ILE B 1 3 ? 22.014 10.540 96.395 1.00 27.69 3 ILE B N 1
ATOM 1575 C CA . ILE B 1 3 ? 21.705 9.723 95.235 1.00 26.33 3 ILE B CA 1
ATOM 1576 C C . ILE B 1 3 ? 22.169 10.411 93.944 1.00 26.77 3 ILE B C 1
ATOM 1577 O O . ILE B 1 3 ? 22.154 11.640 93.835 1.00 25.95 3 ILE B O 1
ATOM 1582 N N . GLU B 1 4 ? 22.646 9.614 92.994 1.00 26.00 4 GLU B N 1
ATOM 1583 C CA . GLU B 1 4 ? 23.127 10.139 91.721 1.00 27.99 4 GLU B CA 1
ATOM 1584 C C . GLU B 1 4 ? 22.752 9.160 90.625 1.00 26.41 4 GLU B C 1
ATOM 1585 O O . GLU B 1 4 ? 22.591 7.984 90.896 1.00 25.27 4 GLU B O 1
ATOM 1591 N N . THR B 1 5 ? 22.640 9.631 89.387 1.00 25.83 5 THR B N 1
ATOM 1592 C CA . THR B 1 5 ? 22.287 8.736 88.276 1.00 24.00 5 THR B CA 1
ATOM 1593 C C . THR B 1 5 ? 22.957 9.164 86.977 1.00 22.87 5 THR B C 1
ATOM 1594 O O . THR B 1 5 ? 23.349 10.327 86.849 1.00 21.27 5 THR B O 1
ATOM 1598 N N . THR B 1 6 ? 23.211 8.209 86.074 1.00 23.59 6 THR B N 1
ATOM 1599 C CA . THR B 1 6 ? 23.695 8.569 84.719 1.00 24.31 6 THR B CA 1
ATOM 1600 C C . THR B 1 6 ? 22.681 7.951 83.736 1.00 21.39 6 THR B C 1
ATOM 1601 O O . THR B 1 6 ? 22.296 6.785 83.862 1.00 20.83 6 THR B O 1
ATOM 1605 N N . PRO B 1 7 ? 22.158 8.753 82.811 1.00 20.67 7 PRO B N 1
ATOM 1606 C CA . PRO B 1 7 ? 22.447 10.179 82.635 1.00 21.80 7 PRO B CA 1
ATOM 1607 C C . PRO B 1 7 ? 21.791 11.004 83.770 1.00 23.64 7 PRO B C 1
ATOM 1608 O O . PRO B 1 7 ? 21.079 10.441 84.620 1.00 23.40 7 PRO B O 1
ATOM 1612 N N . GLU B 1 8 ? 22.090 12.304 83.820 1.00 25.09 8 GLU B N 1
ATOM 1613 C CA . GLU B 1 8 ? 21.549 13.203 84.837 1.00 26.28 8 GLU B CA 1
ATOM 1614 C C . GLU B 1 8 ? 20.020 13.263 84.849 1.00 25.96 8 GLU B C 1
ATOM 1615 O O . GLU B 1 8 ? 19.414 13.033 85.881 1.00 28.94 8 GLU B O 1
ATOM 1621 N N . SER B 1 9 ? 19.376 13.551 83.725 1.00 22.92 9 SER B N 1
ATOM 1622 C CA . SER B 1 9 ? 17.925 13.604 83.739 1.00 22.99 9 SER B CA 1
ATOM 1623 C C . SER B 1 9 ? 17.226 12.927 82.579 1.00 23.17 9 SER B C 1
ATOM 1624 O O . SER B 1 9 ? 16.081 12.548 82.726 1.00 21.02 9 SER B O 1
ATOM 1627 N N . ARG B 1 10 ? 17.926 12.683 81.470 1.00 22.40 10 ARG B N 1
ATOM 1628 C CA . ARG B 1 10 ? 17.245 12.109 80.316 1.00 21.84 10 ARG B CA 1
ATOM 1629 C C . ARG B 1 10 ? 18.141 11.335 79.362 1.00 20.52 10 ARG B C 1
ATOM 1630 O O . ARG B 1 10 ? 19.329 11.614 79.273 1.00 21.36 10 ARG B O 1
ATOM 1638 N N . TYR B 1 11 ? 17.568 10.345 78.682 1.00 19.75 11 TYR B N 1
ATOM 1639 C CA . TYR B 1 11 ? 18.272 9.555 77.658 1.00 19.01 11 TYR B CA 1
ATOM 1640 C C . TYR B 1 11 ? 17.379 9.475 76.399 1.00 18.26 11 TYR B C 1
ATOM 1641 O O . TYR B 1 11 ? 16.182 9.124 76.480 1.00 16.58 11 TYR B O 1
ATOM 1650 N N . LEU B 1 12 ? 17.939 9.883 75.252 1.00 17.99 12 LEU B N 1
ATOM 1651 C CA . LEU B 1 12 ? 17.220 9.808 73.967 1.00 17.17 12 LEU B CA 1
ATOM 1652 C C . LEU B 1 12 ? 17.736 8.499 73.346 1.00 15.43 12 LEU B C 1
ATOM 1653 O O . LEU B 1 12 ? 18.885 8.414 72.936 1.00 16.61 12 LEU B O 1
ATOM 1658 N N . ALA B 1 13 ? 16.910 7.469 73.372 1.00 14.06 13 ALA B N 1
ATOM 1659 C CA . ALA B 1 13 ? 17.288 6.146 72.921 1.00 15.69 13 ALA B CA 1
ATOM 1660 C C . ALA B 1 13 ? 16.648 5.723 71.583 1.00 17.23 13 ALA B C 1
ATOM 1661 O O . ALA B 1 13 ? 15.442 5.929 71.368 1.00 19.04 13 ALA B O 1
ATOM 1663 N N . GLN B 1 14 ? 17.441 5.087 70.717 1.00 16.92 14 GLN B N 1
ATOM 1664 C CA . GLN B 1 14 ? 16.899 4.603 69.459 1.00 14.96 14 GLN B CA 1
ATOM 1665 C C . GLN B 1 14 ? 16.389 3.193 69.623 1.00 14.81 14 GLN B C 1
ATOM 1666 O O . GLN B 1 14 ? 17.048 2.337 70.222 1.00 16.18 14 GLN B O 1
ATOM 1672 N N . ILE B 1 15 ? 15.238 2.919 69.041 1.00 16.59 15 ILE B N 1
ATOM 1673 C CA . ILE B 1 15 ? 14.685 1.591 69.088 1.00 15.94 15 ILE B CA 1
ATOM 1674 C C . ILE B 1 15 ? 15.665 0.564 68.500 1.00 18.44 15 ILE B C 1
ATOM 1675 O O . ILE B 1 15 ? 16.333 0.831 67.511 1.00 16.06 15 ILE B O 1
ATOM 1680 N N . GLY B 1 16 ? 15.848 -0.540 69.232 1.00 17.88 16 GLY B N 1
ATOM 1681 C CA . GLY B 1 16 ? 16.743 -1.606 68.837 1.00 17.90 16 GLY B CA 1
ATOM 1682 C C . GLY B 1 16 ? 18.118 -1.567 69.476 1.00 16.53 16 GLY B C 1
ATOM 1683 O O . GLY B 1 16 ? 18.832 -2.572 69.462 1.00 19.72 16 GLY B O 1
ATOM 1684 N N . ASP B 1 17 ? 18.512 -0.430 70.034 1.00 15.16 17 ASP B N 1
ATOM 1685 C CA . ASP B 1 17 ? 19.834 -0.332 70.638 1.00 16.96 17 ASP B CA 1
ATOM 1686 C C . ASP B 1 17 ? 19.892 -0.902 72.054 1.00 19.75 17 ASP B C 1
ATOM 1687 O O . ASP B 1 17 ? 18.866 -1.247 72.646 1.00 20.59 17 ASP B O 1
ATOM 1692 N N . SER B 1 18 ? 21.108 -1.002 72.586 1.00 19.52 18 SER B N 1
ATOM 1693 C CA . SER B 1 18 ? 21.326 -1.494 73.951 1.00 18.47 18 SER B CA 1
ATOM 1694 C C . SER B 1 18 ? 21.754 -0.263 74.794 1.00 18.31 18 SER B C 1
ATOM 1695 O O . SER B 1 18 ? 22.787 0.359 74.535 1.00 17.49 18 SER B O 1
ATOM 1698 N N . VAL B 1 19 ? 20.897 0.128 75.741 1.00 16.26 19 VAL B N 1
ATOM 1699 C CA . VAL B 1 19 ? 21.108 1.301 76.591 1.00 14.77 19 VAL B CA 1
ATOM 1700 C C . VAL B 1 19 ? 21.047 0.881 78.086 1.00 16.06 19 VAL B C 1
ATOM 1701 O O . VAL B 1 19 ? 20.288 -0.008 78.447 1.00 14.12 19 VAL B O 1
ATOM 1705 N N . SER B 1 20 ? 21.886 1.501 78.915 1.00 16.39 20 SER B N 1
ATOM 1706 C CA . SER B 1 20 ? 21.963 1.240 80.354 1.00 15.94 20 SER B CA 1
ATOM 1707 C C . SER B 1 20 ? 21.745 2.544 81.085 1.00 15.20 20 SER B C 1
ATOM 1708 O O . SER B 1 20 ? 22.190 3.598 80.645 1.00 14.86 20 SER B O 1
ATOM 1711 N N . LEU B 1 21 ? 21.104 2.451 82.242 1.00 15.40 21 LEU B N 1
ATOM 1712 C CA . LEU B 1 21 ? 20.835 3.608 83.110 1.00 14.99 21 LEU B CA 1
ATOM 1713 C C . LEU B 1 21 ? 21.531 3.203 84.415 1.00 15.13 21 LEU B C 1
ATOM 1714 O O . LEU B 1 21 ? 21.603 2.002 84.720 1.00 11.75 21 LEU B O 1
ATOM 1719 N N . THR B 1 22 ? 22.098 4.156 85.150 1.00 14.67 22 THR B N 1
ATOM 1720 C CA . THR B 1 22 ? 22.717 3.767 86.429 1.00 19.10 22 THR B CA 1
ATOM 1721 C C . THR B 1 22 ? 22.249 4.692 87.563 1.00 16.04 22 THR B C 1
ATOM 1722 O O . THR B 1 22 ? 21.928 5.848 87.335 1.00 16.34 22 THR B O 1
ATOM 1726 N N . CYS B 1 23 ? 22.170 4.130 88.766 1.00 18.10 23 CYS B N 1
ATOM 1727 C CA . CYS B 1 23 ? 21.758 4.851 89.973 1.00 16.17 23 CYS B CA 1
ATOM 1728 C C . CYS B 1 23 ? 22.834 4.483 91.009 1.00 18.41 23 CYS B C 1
ATOM 1729 O O . CYS B 1 23 ? 23.144 3.318 91.174 1.00 17.94 23 CYS B O 1
ATOM 1732 N N . SER B 1 24 ? 23.358 5.465 91.737 1.00 20.67 24 SER B N 1
ATOM 1733 C CA . SER B 1 24 ? 24.443 5.240 92.702 1.00 21.67 24 SER B CA 1
ATOM 1734 C C . SER B 1 24 ? 24.216 6.068 93.952 1.00 22.02 24 SER B C 1
ATOM 1735 O O . SER B 1 24 ? 23.457 7.025 93.912 1.00 20.83 24 SER B O 1
ATOM 1738 N N . THR B 1 25 ? 24.854 5.689 95.061 1.00 23.79 25 THR B N 1
ATOM 1739 C CA . THR B 1 25 ? 24.775 6.483 96.291 1.00 24.64 25 THR B CA 1
ATOM 1740 C C . THR B 1 25 ? 26.174 6.741 96.818 1.00 28.82 25 THR B C 1
ATOM 1741 O O . THR B 1 25 ? 27.095 5.989 96.500 1.00 29.66 25 THR B O 1
ATOM 1745 N N . THR B 1 26 ? 26.383 7.886 97.471 1.00 32.15 26 THR B N 1
ATOM 1746 C CA . THR B 1 26 ? 27.682 8.126 98.142 1.00 34.42 26 THR B CA 1
ATOM 1747 C C . THR B 1 26 ? 27.223 8.328 99.569 1.00 34.19 26 THR B C 1
ATOM 1748 O O . THR B 1 26 ? 26.076 8.731 99.791 1.00 35.33 26 THR B O 1
ATOM 1752 N N . GLY B 1 27 ? 28.065 7.981 100.535 1.00 34.00 27 GLY B N 1
ATOM 1753 C CA . GLY B 1 27 ? 27.664 8.166 101.917 1.00 31.67 27 GLY B CA 1
ATOM 1754 C C . GLY B 1 27 ? 26.741 7.112 102.476 1.00 30.97 27 GLY B C 1
ATOM 1755 O O . GLY B 1 27 ? 26.016 7.370 103.437 1.00 32.21 27 GLY B O 1
ATOM 1756 N N . CYS B 1 28 ? 26.678 5.956 101.830 1.00 30.16 28 CYS B N 1
ATOM 1757 C CA . CYS B 1 28 ? 25.860 4.876 102.346 1.00 30.26 28 CYS B CA 1
ATOM 1758 C C . CYS B 1 28 ? 26.674 3.588 102.359 1.00 32.11 28 CYS B C 1
ATOM 1759 O O . CYS B 1 28 ? 27.294 3.230 101.373 1.00 35.14 28 CYS B O 1
ATOM 1762 N N . GLU B 1 29 ? 26.663 2.885 103.478 1.00 33.90 29 GLU B N 1
ATOM 1763 C CA . GLU B 1 29 ? 27.443 1.665 103.618 1.00 35.61 29 GLU B CA 1
ATOM 1764 C C . GLU B 1 29 ? 26.925 0.540 102.744 1.00 32.77 29 GLU B C 1
ATOM 1765 O O . GLU B 1 29 ? 27.645 0.016 101.898 1.00 32.79 29 GLU B O 1
ATOM 1771 N N . SER B 1 30 ? 25.681 0.158 102.997 1.00 31.79 30 SER B N 1
ATOM 1772 C CA . SER B 1 30 ? 25.003 -0.909 102.289 1.00 30.55 30 SER B CA 1
ATOM 1773 C C . SER B 1 30 ? 23.657 -0.461 101.706 1.00 26.84 30 SER B C 1
ATOM 1774 O O . SER B 1 30 ? 22.588 -0.754 102.271 1.00 24.91 30 SER B O 1
ATOM 1777 N N . PRO B 1 31 ? 23.692 0.305 100.603 1.00 23.66 31 PRO B N 1
ATOM 1778 C CA . PRO B 1 31 ? 22.418 0.738 100.019 1.00 21.80 31 PRO B CA 1
ATOM 1779 C C . PRO B 1 31 ? 21.681 -0.410 99.274 1.00 20.60 31 PRO B C 1
ATOM 1780 O O . PRO B 1 31 ? 22.293 -1.424 98.864 1.00 17.32 31 PRO B O 1
ATOM 1784 N N . PHE B 1 32 ? 20.349 -0.321 99.265 1.00 19.79 32 PHE B N 1
ATOM 1785 C CA . PHE B 1 32 ? 19.501 -1.260 98.511 1.00 19.94 32 PHE B CA 1
ATOM 1786 C C . PHE B 1 32 ? 18.830 -0.391 97.414 1.00 18.51 32 PHE B C 1
ATOM 1787 O O . PHE B 1 32 ? 18.384 0.719 97.707 1.00 16.07 32 PHE B O 1
ATOM 1795 N N . PHE B 1 33 ? 18.798 -0.866 96.163 1.00 15.38 33 PHE B N 1
ATOM 1796 C CA . PHE B 1 33 ? 18.193 -0.079 95.079 1.00 13.44 33 PHE B CA 1
ATOM 1797 C C . PHE B 1 33 ? 16.960 -0.787 94.537 1.00 12.37 33 PHE B C 1
ATOM 1798 O O . PHE B 1 33 ? 16.905 -2.018 94.454 1.00 13.39 33 PHE B O 1
ATOM 1806 N N . SER B 1 34 ? 15.994 0.015 94.110 1.00 13.60 34 SER B N 1
ATOM 1807 C CA . SER B 1 34 ? 14.750 -0.482 93.558 1.00 14.75 34 SER B CA 1
ATOM 1808 C C . SER B 1 34 ? 14.381 0.435 92.376 1.00 15.48 34 SER B C 1
ATOM 1809 O O . SER B 1 34 ? 14.622 1.642 92.430 1.00 14.56 34 SER B O 1
ATOM 1812 N N . TRP B 1 35 ? 13.830 -0.139 91.305 1.00 14.68 35 TRP B N 1
ATOM 1813 C CA . TRP B 1 35 ? 13.424 0.651 90.119 1.00 12.74 35 TRP B CA 1
ATOM 1814 C C . TRP B 1 35 ? 11.937 0.461 89.836 1.00 11.56 35 TRP B C 1
ATOM 1815 O O . TRP B 1 35 ? 11.382 -0.621 90.072 1.00 13.58 35 TRP B O 1
ATOM 1826 N N . ARG B 1 36 ? 11.301 1.490 89.296 1.00 14.22 36 ARG B N 1
ATOM 1827 C CA . ARG B 1 36 ? 9.895 1.384 88.911 1.00 15.85 36 ARG B CA 1
ATOM 1828 C C . ARG B 1 36 ? 9.624 2.454 87.858 1.00 16.76 36 ARG B C 1
ATOM 1829 O O . ARG B 1 36 ? 10.434 3.375 87.682 1.00 15.08 36 ARG B O 1
ATOM 1837 N N . THR B 1 37 ? 8.477 2.360 87.179 1.00 19.21 37 THR B N 1
ATOM 1838 C CA . THR B 1 37 ? 8.094 3.393 86.180 1.00 22.15 37 THR B CA 1
ATOM 1839 C C . THR B 1 37 ? 6.998 4.251 86.831 1.00 23.64 37 THR B C 1
ATOM 1840 O O . THR B 1 37 ? 6.517 3.923 87.906 1.00 24.42 37 THR B O 1
ATOM 1844 N N . GLN B 1 38 ? 6.594 5.333 86.183 1.00 26.78 38 GLN B N 1
ATOM 1845 C CA . GLN B 1 38 ? 5.521 6.196 86.698 1.00 30.82 38 GLN B CA 1
ATOM 1846 C C . GLN B 1 38 ? 4.139 5.536 86.776 1.00 31.19 38 GLN B C 1
ATOM 1847 O O . GLN B 1 38 ? 3.277 6.016 87.497 1.00 32.24 38 GLN B O 1
ATOM 1853 N N . ILE B 1 39 ? 3.898 4.499 85.985 1.00 30.79 39 ILE B N 1
ATOM 1854 C CA . ILE B 1 39 ? 2.591 3.844 85.988 1.00 30.69 39 ILE B CA 1
ATOM 1855 C C . ILE B 1 39 ? 2.675 2.424 86.539 1.00 32.91 39 ILE B C 1
ATOM 1856 O O . ILE B 1 39 ? 1.706 1.651 86.474 1.00 32.48 39 ILE B O 1
ATOM 1861 N N . ASP B 1 40 ? 3.847 2.082 87.067 1.00 35.35 40 ASP B N 1
ATOM 1862 C CA . ASP B 1 40 ? 4.077 0.769 87.647 1.00 42.06 40 ASP B CA 1
ATOM 1863 C C . ASP B 1 40 ? 3.611 -0.374 86.746 1.00 44.28 40 ASP B C 1
ATOM 1864 O O . ASP B 1 40 ? 2.560 -1.004 86.958 1.00 48.60 40 ASP B O 1
ATOM 1869 N N . SER B 1 41 ? 4.389 -0.576 85.693 1.00 41.08 41 SER B N 1
ATOM 1870 C CA . SER B 1 41 ? 4.172 -1.612 84.689 1.00 34.50 41 SER B CA 1
ATOM 1871 C C . SER B 1 41 ? 5.521 -2.307 84.720 1.00 29.53 41 SER B C 1
ATOM 1872 O O . SER B 1 41 ? 6.377 -1.928 85.537 1.00 29.65 41 SER B O 1
ATOM 1875 N N . PRO B 1 42 ? 5.732 -3.351 83.891 1.00 23.56 42 PRO B N 1
ATOM 1876 C CA . PRO B 1 42 ? 7.069 -3.978 83.945 1.00 19.70 42 PRO B CA 1
ATOM 1877 C C . PRO B 1 42 ? 8.170 -2.972 83.508 1.00 16.48 42 PRO B C 1
ATOM 1878 O O . PRO B 1 42 ? 7.884 -1.938 82.894 1.00 16.69 42 PRO B O 1
ATOM 1882 N N . LEU B 1 43 ? 9.418 -3.232 83.867 1.00 15.16 43 LEU B N 1
ATOM 1883 C CA . LEU B 1 43 ? 10.515 -2.332 83.481 1.00 13.85 43 LEU B CA 1
ATOM 1884 C C . LEU B 1 43 ? 10.965 -2.618 82.025 1.00 13.70 43 LEU B C 1
ATOM 1885 O O . LEU B 1 43 ? 11.450 -1.728 81.337 1.00 15.16 43 LEU B O 1
ATOM 1890 N N . ASN B 1 44 ? 10.827 -3.872 81.604 1.00 14.74 44 ASN B N 1
ATOM 1891 C CA . ASN B 1 44 ? 11.245 -4.352 80.261 1.00 18.38 44 ASN B CA 1
ATOM 1892 C C . ASN B 1 44 ? 12.740 -4.085 80.170 1.00 20.01 44 ASN B C 1
ATOM 1893 O O . ASN B 1 44 ? 13.254 -3.579 79.155 1.00 17.93 44 ASN B O 1
ATOM 1898 N N . GLY B 1 45 ? 13.418 -4.424 81.273 1.00 17.59 45 GLY B N 1
ATOM 1899 C CA . GLY B 1 45 ? 14.847 -4.238 81.407 1.00 16.51 45 GLY B CA 1
ATOM 1900 C C . GLY B 1 45 ? 15.320 -5.208 82.465 1.00 18.83 45 GLY B C 1
ATOM 1901 O O . GLY B 1 45 ? 14.506 -5.868 83.120 1.00 18.97 45 GLY B O 1
ATOM 1902 N N . LYS B 1 46 ? 16.628 -5.287 82.632 1.00 17.56 46 LYS B N 1
ATOM 1903 C CA . LYS B 1 46 ? 17.233 -6.199 83.572 1.00 17.88 46 LYS B CA 1
ATOM 1904 C C . LYS B 1 46 ? 18.011 -5.352 84.598 1.00 18.86 46 LYS B C 1
ATOM 1905 O O . LYS B 1 46 ? 18.731 -4.393 84.247 1.00 17.20 46 LYS B O 1
ATOM 1911 N N . VAL B 1 47 ? 17.804 -5.654 85.878 1.00 17.85 47 VAL B N 1
ATOM 1912 C CA . VAL B 1 47 ? 18.455 -4.901 86.938 1.00 15.71 47 VAL B CA 1
ATOM 1913 C C . VAL B 1 47 ? 19.609 -5.686 87.578 1.00 17.64 47 VAL B C 1
ATOM 1914 O O . VAL B 1 47 ? 19.471 -6.864 87.898 1.00 19.50 47 VAL B O 1
ATOM 1918 N N . THR B 1 48 ? 20.753 -5.016 87.718 1.00 17.66 48 THR B N 1
ATOM 1919 C CA . THR B 1 48 ? 21.961 -5.576 88.324 1.00 21.66 48 THR B CA 1
ATOM 1920 C C . THR B 1 48 ? 22.430 -4.639 89.471 1.00 24.03 48 THR B C 1
ATOM 1921 O O . THR B 1 48 ? 22.846 -3.506 89.231 1.00 24.21 48 THR B O 1
ATOM 1925 N N . ASN B 1 49 ? 22.370 -5.141 90.706 1.00 25.93 49 ASN B N 1
ATOM 1926 C CA . ASN B 1 49 ? 22.772 -4.410 91.920 1.00 25.52 49 ASN B CA 1
ATOM 1927 C C . ASN B 1 49 ? 24.150 -4.885 92.342 1.00 25.10 49 ASN B C 1
ATOM 1928 O O . ASN B 1 49 ? 24.347 -6.072 92.576 1.00 23.84 49 ASN B O 1
ATOM 1933 N N . GLU B 1 50 ? 25.107 -3.969 92.420 1.00 25.81 50 GLU B N 1
ATOM 1934 C CA . GLU B 1 50 ? 26.459 -4.329 92.834 1.00 28.76 50 GLU B CA 1
ATOM 1935 C C . GLU B 1 50 ? 27.192 -3.157 93.475 1.00 27.24 50 GLU B C 1
ATOM 1936 O O . GLU B 1 50 ? 27.167 -2.056 92.938 1.00 26.46 50 GLU B O 1
ATOM 1942 N N . GLY B 1 51 ? 27.884 -3.401 94.590 1.00 25.16 51 GLY B N 1
ATOM 1943 C CA . GLY B 1 51 ? 28.590 -2.318 95.271 1.00 23.96 51 GLY B CA 1
ATOM 1944 C C . GLY B 1 51 ? 27.649 -1.171 95.644 1.00 22.73 51 GLY B C 1
ATOM 1945 O O . GLY B 1 51 ? 26.574 -1.378 96.238 1.00 22.84 51 GLY B O 1
ATOM 1946 N N . THR B 1 52 ? 28.013 0.040 95.230 1.00 21.20 52 THR B N 1
ATOM 1947 C CA . THR B 1 52 ? 27.182 1.197 95.505 1.00 18.43 52 THR B CA 1
ATOM 1948 C C . THR B 1 52 ? 26.389 1.651 94.243 1.00 19.68 52 THR B C 1
ATOM 1949 O O . THR B 1 52 ? 25.928 2.794 94.152 1.00 18.23 52 THR B O 1
ATOM 1953 N N . THR B 1 53 ? 26.116 0.719 93.334 1.00 18.56 53 THR B N 1
ATOM 1954 C CA . THR B 1 53 ? 25.449 1.078 92.088 1.00 20.24 53 THR B CA 1
ATOM 1955 C C . THR B 1 53 ? 24.442 0.032 91.692 1.00 19.97 53 THR B C 1
ATOM 1956 O O . THR B 1 53 ? 24.530 -1.130 92.134 1.00 19.71 53 THR B O 1
ATOM 1960 N N . SER B 1 54 ? 23.463 0.486 90.894 1.00 18.37 54 SER B N 1
ATOM 1961 C CA . SER B 1 54 ? 22.434 -0.370 90.319 1.00 17.20 54 SER B CA 1
ATOM 1962 C C . SER B 1 54 ? 22.329 0.059 88.856 1.00 15.48 54 SER B C 1
ATOM 1963 O O . SER B 1 54 ? 22.203 1.237 88.550 1.00 14.76 54 SER B O 1
ATOM 1966 N N . THR B 1 55 ? 22.373 -0.924 87.972 1.00 16.11 55 THR B N 1
ATOM 1967 C CA . THR B 1 55 ? 22.285 -0.689 86.541 1.00 16.96 55 THR B CA 1
ATOM 1968 C C . THR B 1 55 ? 20.999 -1.307 85.986 1.00 15.19 55 THR B C 1
ATOM 1969 O O . THR B 1 55 ? 20.645 -2.437 86.342 1.00 14.30 55 THR B O 1
ATOM 1973 N N . LEU B 1 56 ? 20.286 -0.538 85.158 1.00 12.52 56 LEU B N 1
ATOM 1974 C CA . LEU B 1 56 ? 19.078 -1.021 84.515 1.00 12.87 56 LEU B CA 1
ATOM 1975 C C . LEU B 1 56 ? 19.451 -1.078 83.018 1.00 14.03 56 LEU B C 1
ATOM 1976 O O . LEU B 1 56 ? 19.732 -0.046 82.408 1.00 13.11 56 LEU B O 1
ATOM 1981 N N . THR B 1 57 ? 19.500 -2.284 82.461 1.00 14.85 57 THR B N 1
ATOM 1982 C CA . THR B 1 57 ? 19.867 -2.459 81.051 1.00 15.99 57 THR B CA 1
ATOM 1983 C C . THR B 1 57 ? 18.681 -2.858 80.164 1.00 13.76 57 THR B C 1
ATOM 1984 O O . THR B 1 57 ? 17.988 -3.849 80.439 1.00 13.25 57 THR B O 1
ATOM 1988 N N . MET B 1 58 ? 18.441 -2.043 79.132 1.00 15.44 58 MET B N 1
ATOM 1989 C CA . MET B 1 58 ? 17.372 -2.235 78.141 1.00 15.88 58 MET B CA 1
ATOM 1990 C C . MET B 1 58 ? 18.047 -2.723 76.827 1.00 16.73 58 MET B C 1
ATOM 1991 O O . MET B 1 58 ? 18.837 -2.006 76.231 1.00 13.48 58 MET B O 1
ATOM 1996 N N . ASN B 1 59 ? 17.822 -3.987 76.475 1.00 17.99 59 ASN B N 1
ATOM 1997 C CA . ASN B 1 59 ? 18.423 -4.604 75.297 1.00 20.00 59 ASN B CA 1
ATOM 1998 C C . ASN B 1 59 ? 17.514 -5.667 74.667 1.00 20.63 59 ASN B C 1
ATOM 1999 O O . ASN B 1 59 ? 17.450 -6.783 75.159 1.00 22.02 59 ASN B O 1
ATOM 2004 N N . PRO B 1 60 ? 16.839 -5.339 73.539 1.00 20.28 60 PRO B N 1
ATOM 2005 C CA . PRO B 1 60 ? 16.940 -4.019 72.899 1.00 20.44 60 PRO B CA 1
ATOM 2006 C C . PRO B 1 60 ? 15.902 -3.021 73.414 1.00 19.02 60 PRO B C 1
ATOM 2007 O O . PRO B 1 60 ? 14.863 -3.421 73.943 1.00 20.96 60 PRO B O 1
ATOM 2011 N N . VAL B 1 61 ? 16.199 -1.730 73.270 1.00 15.20 61 VAL B N 1
ATOM 2012 C CA . VAL B 1 61 ? 15.258 -0.677 73.612 1.00 14.65 61 VAL B CA 1
ATOM 2013 C C . VAL B 1 61 ? 14.044 -0.884 72.676 1.00 18.66 61 VAL B C 1
ATOM 2014 O O . VAL B 1 61 ? 14.203 -1.164 71.484 1.00 20.82 61 VAL B O 1
ATOM 2018 N N . SER B 1 62 ? 12.839 -0.767 73.214 1.00 19.30 62 SER B N 1
ATOM 2019 C CA . SER B 1 62 ? 11.638 -0.959 72.406 1.00 21.46 62 SER B CA 1
ATOM 2020 C C . SER B 1 62 ? 10.573 0.050 72.851 1.00 19.88 62 SER B C 1
ATOM 2021 O O . SER B 1 62 ? 10.862 0.938 73.651 1.00 16.31 62 SER B O 1
ATOM 2024 N N . PHE B 1 63 ? 9.369 -0.026 72.290 1.00 18.89 63 PHE B N 1
ATOM 2025 C CA . PHE B 1 63 ? 8.321 0.906 72.681 1.00 18.77 63 PHE B CA 1
ATOM 2026 C C . PHE B 1 63 ? 7.959 0.777 74.168 1.00 17.76 63 PHE B C 1
ATOM 2027 O O . PHE B 1 63 ? 7.396 1.709 74.757 1.00 19.29 63 PHE B O 1
ATOM 2035 N N . GLY B 1 64 ? 8.235 -0.396 74.732 1.00 16.86 64 GLY B N 1
ATOM 2036 C CA . GLY B 1 64 ? 7.961 -0.658 76.138 1.00 20.11 64 GLY B CA 1
ATOM 2037 C C . GLY B 1 64 ? 8.908 0.047 77.113 1.00 20.83 64 GLY B C 1
ATOM 2038 O O . GLY B 1 64 ? 8.767 -0.126 78.332 1.00 22.93 64 GLY B O 1
ATOM 2039 N N . ASN B 1 65 ? 9.854 0.837 76.591 1.00 16.24 65 ASN B N 1
ATOM 2040 C CA . ASN B 1 65 ? 10.822 1.575 77.402 1.00 13.69 65 ASN B CA 1
ATOM 2041 C C . ASN B 1 65 ? 10.592 3.092 77.398 1.00 12.89 65 ASN B C 1
ATOM 2042 O O . ASN B 1 65 ? 11.418 3.856 77.880 1.00 13.28 65 ASN B O 1
ATOM 2047 N N . GLU B 1 66 ? 9.454 3.538 76.886 1.00 12.07 66 GLU B N 1
ATOM 2048 C CA . GLU B 1 66 ? 9.193 4.964 76.849 1.00 15.16 66 GLU B CA 1
ATOM 2049 C C . GLU B 1 66 ? 8.570 5.308 78.185 1.00 18.06 66 GLU B C 1
ATOM 2050 O O . GLU B 1 66 ? 7.347 5.369 78.311 1.00 19.92 66 GLU B O 1
ATOM 2056 N N . HIS B 1 67 ? 9.416 5.534 79.184 1.00 17.50 67 HIS B N 1
ATOM 2057 C CA . HIS B 1 67 ? 8.937 5.827 80.536 1.00 17.31 67 HIS B CA 1
ATOM 2058 C C . HIS B 1 67 ? 9.857 6.751 81.284 1.00 17.65 67 HIS B C 1
ATOM 2059 O O . HIS B 1 67 ? 10.943 7.129 80.817 1.00 18.51 67 HIS B O 1
ATOM 2066 N N . SER B 1 68 ? 9.380 7.127 82.461 1.00 15.81 68 SER B N 1
ATOM 2067 C CA . SER B 1 68 ? 10.179 7.858 83.410 1.00 16.71 68 SER B CA 1
ATOM 2068 C C . SER B 1 68 ? 10.551 6.712 84.352 1.00 16.55 68 SER B C 1
ATOM 2069 O O . SER B 1 68 ? 9.664 6.020 84.865 1.00 17.58 68 SER B O 1
ATOM 2072 N N . TYR B 1 69 ? 11.837 6.376 84.416 1.00 15.92 69 TYR B N 1
ATOM 2073 C CA . TYR B 1 69 ? 12.305 5.309 85.305 1.00 15.97 69 TYR B CA 1
ATOM 2074 C C . TYR B 1 69 ? 12.766 5.961 86.607 1.00 16.57 69 TYR B C 1
ATOM 2075 O O . TYR B 1 69 ? 13.604 6.873 86.605 1.00 16.03 69 TYR B O 1
ATOM 2084 N N . LEU B 1 70 ? 12.149 5.529 87.702 1.00 16.16 70 LEU B N 1
ATOM 2085 C CA . LEU B 1 70 ? 12.436 6.082 89.025 1.00 16.50 70 LEU B CA 1
ATOM 2086 C C . LEU B 1 70 ? 13.286 5.158 89.847 1.00 11.18 70 LEU B C 1
ATOM 2087 O O . LEU B 1 70 ? 12.953 4.000 90.030 1.00 10.16 70 LEU B O 1
ATOM 2092 N N . CYS B 1 71 ? 14.441 5.651 90.251 1.00 11.07 71 CYS B N 1
ATOM 2093 C CA . CYS B 1 71 ? 15.320 4.850 91.092 1.00 12.49 71 CYS B CA 1
ATOM 2094 C C . CYS B 1 71 ? 15.106 5.253 92.574 1.00 11.95 71 CYS B C 1
ATOM 2095 O O . CYS B 1 71 ? 15.048 6.442 92.883 1.00 12.97 71 CYS B O 1
ATOM 2098 N N . THR B 1 72 ? 14.914 4.263 93.444 1.00 14.64 72 THR B N 1
ATOM 2099 C CA . THR B 1 72 ? 14.809 4.518 94.906 1.00 17.03 72 THR B CA 1
ATOM 2100 C C . THR B 1 72 ? 16.010 3.870 95.614 1.00 15.18 72 THR B C 1
ATOM 2101 O O . THR B 1 72 ? 16.196 2.647 95.514 1.00 15.26 72 THR B O 1
ATOM 2105 N N . ALA B 1 73 ? 16.851 4.684 96.264 1.00 15.31 73 ALA B N 1
ATOM 2106 C CA . ALA B 1 73 ? 18.006 4.192 97.020 1.00 14.83 73 ALA B CA 1
ATOM 2107 C C . ALA B 1 73 ? 17.599 4.208 98.502 1.00 19.01 73 ALA B C 1
ATOM 2108 O O . ALA B 1 73 ? 17.191 5.227 99.008 1.00 20.92 73 ALA B O 1
ATOM 2110 N N . THR B 1 74 ? 17.607 3.058 99.153 1.00 22.26 74 THR B N 1
ATOM 2111 C CA . THR B 1 74 ? 17.272 2.960 100.577 1.00 25.60 74 THR B CA 1
ATOM 2112 C C . THR B 1 74 ? 18.532 2.702 101.428 1.00 28.29 74 THR B C 1
ATOM 2113 O O . THR B 1 74 ? 19.231 1.701 101.221 1.00 26.92 74 THR B O 1
ATOM 2117 N N . CYS B 1 75 ? 18.846 3.634 102.333 1.00 31.59 75 CYS B N 1
ATOM 2118 C CA . CYS B 1 75 ? 19.997 3.511 103.243 1.00 35.23 75 CYS B CA 1
ATOM 2119 C C . CYS B 1 75 ? 19.410 3.432 104.648 1.00 39.48 75 CYS B C 1
ATOM 2120 O O . CYS B 1 75 ? 18.858 4.415 105.159 1.00 38.15 75 CYS B O 1
ATOM 2123 N N . GLU B 1 76 ? 19.464 2.228 105.218 1.00 45.48 76 GLU B N 1
ATOM 2124 C CA . GLU B 1 76 ? 18.906 1.944 106.541 1.00 52.57 76 GLU B CA 1
ATOM 2125 C C . GLU B 1 76 ? 17.405 2.203 106.493 1.00 52.83 76 GLU B C 1
ATOM 2126 O O . GLU B 1 76 ? 16.675 1.429 105.868 1.00 53.95 76 GLU B O 1
ATOM 2132 N N . SER B 1 77 ? 16.939 3.291 107.096 1.00 51.91 77 SER B N 1
ATOM 2133 C CA . SER B 1 77 ? 15.508 3.569 107.060 1.00 52.94 77 SER B CA 1
ATOM 2134 C C . SER B 1 77 ? 15.126 4.719 106.106 1.00 52.27 77 SER B C 1
ATOM 2135 O O . SER B 1 77 ? 13.937 4.915 105.821 1.00 52.27 77 SER B O 1
ATOM 2138 N N . ARG B 1 78 ? 16.125 5.480 105.637 1.00 49.70 78 ARG B N 1
ATOM 2139 C CA . ARG B 1 78 ? 15.902 6.595 104.704 1.00 46.88 78 ARG B CA 1
ATOM 2140 C C . ARG B 1 78 ? 15.877 6.141 103.216 1.00 41.52 78 ARG B C 1
ATOM 2141 O O . ARG B 1 78 ? 16.742 5.385 102.787 1.00 39.22 78 ARG B O 1
ATOM 2149 N N . LYS B 1 79 ? 14.889 6.617 102.450 1.00 37.25 79 LYS B N 1
ATOM 2150 C CA . LYS B 1 79 ? 14.728 6.279 101.023 1.00 32.85 79 LYS B CA 1
ATOM 2151 C C . LYS B 1 79 ? 14.719 7.537 100.187 1.00 30.38 79 LYS B C 1
ATOM 2152 O O . LYS B 1 79 ? 13.792 8.330 100.327 1.00 31.33 79 LYS B O 1
ATOM 2158 N N . LEU B 1 80 ? 15.712 7.710 99.307 1.00 26.29 80 LEU B N 1
ATOM 2159 C CA . LEU B 1 80 ? 15.760 8.856 98.388 1.00 21.65 80 LEU B CA 1
ATOM 2160 C C . LEU B 1 80 ? 15.330 8.376 96.985 1.00 21.27 80 LEU B C 1
ATOM 2161 O O . LEU B 1 80 ? 15.533 7.200 96.620 1.00 16.99 80 LEU B O 1
ATOM 2166 N N . GLU B 1 81 ? 14.742 9.285 96.215 1.00 20.56 81 GLU B N 1
ATOM 2167 C CA . GLU B 1 81 ? 14.266 8.960 94.866 1.00 21.52 81 GLU B CA 1
ATOM 2168 C C . GLU B 1 81 ? 14.741 9.941 93.814 1.00 19.70 81 GLU B C 1
ATOM 2169 O O . GLU B 1 81 ? 14.750 11.154 94.030 1.00 18.03 81 GLU B O 1
ATOM 2175 N N . LYS B 1 82 ? 15.147 9.397 92.662 1.00 19.51 82 LYS B N 1
ATOM 2176 C CA . LYS B 1 82 ? 15.599 10.222 91.541 1.00 16.75 82 LYS B CA 1
ATOM 2177 C C . LYS B 1 82 ? 15.126 9.527 90.243 1.00 16.85 82 LYS B C 1
ATOM 2178 O O . LYS B 1 82 ? 15.176 8.301 90.132 1.00 14.79 82 LYS B O 1
ATOM 2184 N N . GLY B 1 83 ? 14.587 10.318 89.315 1.00 19.04 83 GLY B N 1
ATOM 2185 C CA . GLY B 1 83 ? 14.084 9.776 88.057 1.00 20.43 83 GLY B CA 1
ATOM 2186 C C . GLY B 1 83 ? 14.867 10.141 86.793 1.00 19.61 83 GLY B C 1
ATOM 2187 O O . GLY B 1 83 ? 15.550 11.164 86.759 1.00 18.19 83 GLY B O 1
ATOM 2188 N N . ILE B 1 84 ? 14.767 9.289 85.768 1.00 20.23 84 ILE B N 1
ATOM 2189 C CA . ILE B 1 84 ? 15.433 9.493 84.467 1.00 18.11 84 ILE B CA 1
ATOM 2190 C C . ILE B 1 84 ? 14.368 9.254 83.400 1.00 15.98 84 ILE B C 1
ATOM 2191 O O . ILE B 1 84 ? 13.744 8.186 83.355 1.00 13.93 84 ILE B O 1
ATOM 2196 N N . GLN B 1 85 ? 14.150 10.258 82.563 1.00 17.01 85 GLN B N 1
ATOM 2197 C CA . GLN B 1 85 ? 13.193 10.137 81.476 1.00 19.49 85 GLN B CA 1
ATOM 2198 C C . GLN B 1 85 ? 13.845 9.464 80.244 1.00 18.39 85 GLN B C 1
ATOM 2199 O O . GLN B 1 85 ? 14.942 9.843 79.832 1.00 20.52 85 GLN B O 1
ATOM 2205 N N . VAL B 1 86 ? 13.248 8.382 79.759 1.00 18.86 86 VAL B N 1
ATOM 2206 C CA . VAL B 1 86 ? 13.756 7.733 78.548 1.00 17.75 86 VAL B CA 1
ATOM 2207 C C . VAL B 1 86 ? 12.793 8.104 77.385 1.00 20.74 86 VAL B C 1
ATOM 2208 O O . VAL B 1 86 ? 11.566 7.882 77.470 1.00 16.81 86 VAL B O 1
ATOM 2212 N N . GLU B 1 87 ? 13.343 8.804 76.385 1.00 22.25 87 GLU B N 1
ATOM 2213 C CA . GLU B 1 87 ? 12.593 9.201 75.184 1.00 24.45 87 GLU B CA 1
ATOM 2214 C C . GLU B 1 87 ? 13.063 8.341 74.034 1.00 21.56 87 GLU B C 1
ATOM 2215 O O . GLU B 1 87 ? 14.251 8.069 73.932 1.00 22.62 87 GLU B O 1
ATOM 2221 N N . ILE B 1 88 ? 12.134 7.843 73.223 1.00 18.31 88 ILE B N 1
ATOM 2222 C CA . ILE B 1 88 ? 12.530 6.958 72.137 1.00 20.27 88 ILE B CA 1
ATOM 2223 C C . ILE B 1 88 ? 12.255 7.499 70.702 1.00 20.29 88 ILE B C 1
ATOM 2224 O O . ILE B 1 88 ? 11.371 8.342 70.485 1.00 18.85 88 ILE B O 1
ATOM 2229 N N . TYR B 1 89 ? 13.091 7.062 69.759 1.00 20.26 89 TYR B N 1
ATOM 2230 C CA . TYR B 1 89 ? 12.959 7.438 68.332 1.00 18.57 89 TYR B CA 1
ATOM 2231 C C . TYR B 1 89 ? 13.553 6.309 67.497 1.00 17.80 89 TYR B C 1
ATOM 2232 O O . TYR B 1 89 ? 14.111 5.330 68.037 1.00 13.69 89 TYR B O 1
ATOM 2241 N N . SER B 1 90 ? 13.309 6.360 66.185 1.00 16.40 90 SER B N 1
ATOM 2242 C CA . SER B 1 90 ? 13.876 5.361 65.263 1.00 15.50 90 SER B CA 1
ATOM 2243 C C . SER B 1 90 ? 14.172 6.127 63.938 1.00 17.07 90 SER B C 1
ATOM 2244 O O . SER B 1 90 ? 13.298 6.804 63.396 1.00 18.79 90 SER B O 1
ATOM 2247 N N . PHE B 1 91 ? 15.431 6.100 63.520 1.00 17.88 91 PHE B N 1
ATOM 2248 C CA . PHE B 1 91 ? 15.909 6.750 62.290 1.00 18.20 91 PHE B CA 1
ATOM 2249 C C . PHE B 1 91 ? 17.177 5.935 61.982 1.00 17.35 91 PHE B C 1
ATOM 2250 O O . PHE B 1 91 ? 18.274 6.493 61.926 1.00 18.97 91 PHE B O 1
ATOM 2258 N N . PRO B 1 92 ? 17.038 4.604 61.756 1.00 17.72 92 PRO B N 1
ATOM 2259 C CA . PRO B 1 92 ? 18.163 3.708 61.480 1.00 21.13 92 PRO B CA 1
ATOM 2260 C C . PRO B 1 92 ? 18.840 3.686 60.105 1.00 24.71 92 PRO B C 1
ATOM 2261 O O . PRO B 1 92 ? 19.982 3.225 60.009 1.00 25.19 92 PRO B O 1
ATOM 2265 N N . LYS B 1 93 ? 18.157 4.133 59.049 1.00 24.62 93 LYS B N 1
ATOM 2266 C CA . LYS B 1 93 ? 18.776 4.121 57.712 1.00 25.18 93 LYS B CA 1
ATOM 2267 C C . LYS B 1 93 ? 18.640 5.336 56.817 1.00 22.46 93 LYS B C 1
ATOM 2268 O O . LYS B 1 93 ? 17.717 6.145 56.953 1.00 18.59 93 LYS B O 1
ATOM 2274 N N . ASP B 1 94 ? 19.657 5.515 55.984 1.00 20.07 94 ASP B N 1
ATOM 2275 C CA . ASP B 1 94 ? 19.671 6.622 55.046 1.00 20.54 94 ASP B CA 1
ATOM 2276 C C . ASP B 1 94 ? 18.530 6.471 54.047 1.00 17.56 94 ASP B C 1
ATOM 2277 O O . ASP B 1 94 ? 18.037 5.374 53.814 1.00 18.87 94 ASP B O 1
ATOM 2282 N N . PRO B 1 95 ? 18.055 7.582 53.481 1.00 15.67 95 PRO B N 1
ATOM 2283 C CA . PRO B 1 95 ? 16.964 7.436 52.512 1.00 15.17 95 PRO B CA 1
ATOM 2284 C C . PRO B 1 95 ? 17.437 6.576 51.272 1.00 17.33 95 PRO B C 1
ATOM 2285 O O . PRO B 1 95 ? 18.642 6.350 51.076 1.00 17.07 95 PRO B O 1
ATOM 2289 N N . GLU B 1 96 ? 16.489 6.049 50.495 1.00 18.15 96 GLU B N 1
ATOM 2290 C CA . GLU B 1 96 ? 16.792 5.292 49.286 1.00 20.69 96 GLU B CA 1
ATOM 2291 C C . GLU B 1 96 ? 16.113 5.964 48.094 1.00 18.34 96 GLU B C 1
ATOM 2292 O O . GLU B 1 96 ? 14.936 6.278 48.158 1.00 15.73 96 GLU B O 1
ATOM 2298 N N . ILE B 1 97 ? 16.879 6.213 47.027 1.00 21.37 97 ILE B N 1
ATOM 2299 C CA . ILE B 1 97 ? 16.364 6.829 45.795 1.00 18.29 97 ILE B CA 1
ATOM 2300 C C . ILE B 1 97 ? 16.150 5.702 44.772 1.00 16.50 97 ILE B C 1
ATOM 2301 O O . ILE B 1 97 ? 17.029 4.863 44.593 1.00 17.29 97 ILE B O 1
ATOM 2306 N N . HIS B 1 98 ? 14.969 5.647 44.156 1.00 17.19 98 HIS B N 1
ATOM 2307 C CA . HIS B 1 98 ? 14.639 4.661 43.105 1.00 17.77 98 HIS B CA 1
ATOM 2308 C C . HIS B 1 98 ? 14.298 5.488 41.843 1.00 16.65 98 HIS B C 1
ATOM 2309 O O . HIS B 1 98 ? 13.640 6.516 41.942 1.00 13.26 98 HIS B O 1
ATOM 2316 N N . LEU B 1 99 ? 14.684 5.021 40.663 1.00 17.54 99 LEU B N 1
ATOM 2317 C CA . LEU B 1 99 ? 14.398 5.758 39.419 1.00 15.11 99 LEU B CA 1
ATOM 2318 C C . LEU B 1 99 ? 13.582 4.841 38.506 1.00 13.34 99 LEU B C 1
ATOM 2319 O O . LEU B 1 99 ? 13.762 3.631 38.547 1.00 12.86 99 LEU B O 1
ATOM 2324 N N . SER B 1 100 ? 12.679 5.405 37.698 1.00 11.40 100 SER B N 1
ATOM 2325 C CA . SER B 1 100 ? 11.853 4.556 36.828 1.00 11.84 100 SER B CA 1
ATOM 2326 C C . SER B 1 100 ? 12.599 3.951 35.622 1.00 14.69 100 SER B C 1
ATOM 2327 O O . SER B 1 100 ? 12.098 3.012 34.987 1.00 14.40 100 SER B O 1
ATOM 2330 N N . GLY B 1 101 ? 13.830 4.422 35.385 1.00 14.19 101 GLY B N 1
ATOM 2331 C CA . GLY B 1 101 ? 14.661 3.903 34.303 1.00 13.81 101 GLY B CA 1
ATOM 2332 C C . GLY B 1 101 ? 15.870 4.803 34.169 1.00 17.17 101 GLY B C 1
ATOM 2333 O O . GLY B 1 101 ? 16.126 5.604 35.076 1.00 18.25 101 GLY B O 1
ATOM 2334 N N . PRO B 1 102 ? 16.705 4.643 33.127 1.00 16.51 102 PRO B N 1
ATOM 2335 C CA . PRO B 1 102 ? 17.858 5.543 32.999 1.00 14.43 102 PRO B CA 1
ATOM 2336 C C . PRO B 1 102 ? 17.392 6.917 32.555 1.00 13.71 102 PRO B C 1
ATOM 2337 O O . PRO B 1 102 ? 16.303 7.068 32.024 1.00 16.28 102 PRO B O 1
ATOM 2341 N N . LEU B 1 103 ? 18.105 7.967 32.920 1.00 14.41 103 LEU B N 1
ATOM 2342 C CA . LEU B 1 103 ? 17.676 9.294 32.480 1.00 17.75 103 LEU B CA 1
ATOM 2343 C C . LEU B 1 103 ? 18.058 9.497 31.003 1.00 19.58 103 LEU B C 1
ATOM 2344 O O . LEU B 1 103 ? 19.232 9.359 30.650 1.00 16.95 103 LEU B O 1
ATOM 2349 N N . GLU B 1 104 ? 17.047 9.745 30.159 1.00 20.29 104 GLU B N 1
ATOM 2350 C CA . GLU B 1 104 ? 17.200 9.985 28.725 1.00 21.34 104 GLU B CA 1
ATOM 2351 C C . GLU B 1 104 ? 16.663 11.384 28.466 1.00 20.74 104 GLU B C 1
ATOM 2352 O O . GLU B 1 104 ? 15.501 11.607 28.723 1.00 21.27 104 GLU B O 1
ATOM 2358 N N . ALA B 1 105 ? 17.472 12.307 27.938 1.00 20.53 105 ALA B N 1
ATOM 2359 C CA . ALA B 1 105 ? 17.015 13.684 27.682 1.00 21.35 105 ALA B CA 1
ATOM 2360 C C . ALA B 1 105 ? 15.679 13.759 26.937 1.00 21.24 105 ALA B C 1
ATOM 2361 O O . ALA B 1 105 ? 15.426 12.981 26.042 1.00 21.75 105 ALA B O 1
ATOM 2363 N N . GLY B 1 106 ? 14.788 14.627 27.380 1.00 20.46 106 GLY B N 1
ATOM 2364 C CA . GLY B 1 106 ? 13.504 14.742 26.724 1.00 20.37 106 GLY B CA 1
ATOM 2365 C C . GLY B 1 106 ? 12.447 13.721 27.111 1.00 22.05 106 GLY B C 1
ATOM 2366 O O . GLY B 1 106 ? 11.292 13.928 26.775 1.00 24.48 106 GLY B O 1
ATOM 2367 N N . LYS B 1 107 ? 12.821 12.586 27.710 1.00 23.13 107 LYS B N 1
ATOM 2368 C CA . LYS B 1 107 ? 11.828 11.570 28.153 1.00 22.53 107 LYS B CA 1
ATOM 2369 C C . LYS B 1 107 ? 11.588 11.673 29.686 1.00 24.06 107 LYS B C 1
ATOM 2370 O O . LYS B 1 107 ? 12.537 11.914 30.442 1.00 23.36 107 LYS B O 1
ATOM 2376 N N . PRO B 1 108 ? 10.323 11.506 30.154 1.00 23.04 108 PRO B N 1
ATOM 2377 C CA . PRO B 1 108 ? 10.039 11.605 31.598 1.00 22.07 108 PRO B CA 1
ATOM 2378 C C . PRO B 1 108 ? 10.614 10.494 32.477 1.00 19.86 108 PRO B C 1
ATOM 2379 O O . PRO B 1 108 ? 10.744 9.339 32.063 1.00 20.74 108 PRO B O 1
ATOM 2383 N N . ILE B 1 109 ? 10.973 10.879 33.697 1.00 17.96 109 ILE B N 1
ATOM 2384 C CA . ILE B 1 109 ? 11.522 9.952 34.693 1.00 16.02 109 ILE B CA 1
ATOM 2385 C C . ILE B 1 109 ? 10.794 10.245 36.033 1.00 14.67 109 ILE B C 1
ATOM 2386 O O . ILE B 1 109 ? 10.439 11.398 36.306 1.00 13.80 109 ILE B O 1
ATOM 2391 N N . THR B 1 110 ? 10.410 9.188 36.749 1.00 15.79 110 THR B N 1
ATOM 2392 C CA . THR B 1 110 ? 9.791 9.327 38.081 1.00 18.27 110 THR B CA 1
ATOM 2393 C C . THR B 1 110 ? 10.840 8.901 39.096 1.00 16.54 110 THR B C 1
ATOM 2394 O O . THR B 1 110 ? 11.485 7.846 38.916 1.00 14.91 110 THR B O 1
ATOM 2398 N N . VAL B 1 111 ? 11.043 9.753 40.109 1.00 17.02 111 VAL B N 1
ATOM 2399 C CA . VAL B 1 111 ? 11.998 9.486 41.184 1.00 17.10 111 VAL B CA 1
ATOM 2400 C C . VAL B 1 111 ? 11.166 9.211 42.440 1.00 16.28 111 VAL B C 1
ATOM 2401 O O . VAL B 1 111 ? 10.222 9.945 42.723 1.00 14.26 111 VAL B O 1
ATOM 2405 N N . LYS B 1 112 ? 11.470 8.124 43.137 1.00 16.06 112 LYS B N 1
ATOM 2406 C CA . LYS B 1 112 ? 10.782 7.827 44.402 1.00 17.28 112 LYS B CA 1
ATOM 2407 C C . LYS B 1 112 ? 11.843 7.813 45.512 1.00 18.67 112 LYS B C 1
ATOM 2408 O O . LYS B 1 112 ? 12.868 7.127 45.368 1.00 18.89 112 LYS B O 1
ATOM 2414 N N . CYS B 1 113 ? 11.691 8.671 46.530 1.00 17.82 113 CYS B N 1
ATOM 2415 C CA . CYS B 1 113 ? 12.631 8.642 47.667 1.00 18.49 113 CYS B CA 1
ATOM 2416 C C . CYS B 1 113 ? 11.918 8.081 48.928 1.00 18.59 113 CYS B C 1
ATOM 2417 O O . CYS B 1 113 ? 10.919 8.642 49.349 1.00 17.74 113 CYS B O 1
ATOM 2420 N N . SER B 1 114 ? 12.417 6.977 49.500 1.00 18.69 114 SER B N 1
ATOM 2421 C CA . SER B 1 114 ? 11.807 6.380 50.701 1.00 17.43 114 SER B CA 1
ATOM 2422 C C . SER B 1 114 ? 12.764 6.319 51.923 1.00 19.32 114 SER B C 1
ATOM 2423 O O . SER B 1 114 ? 13.987 6.189 51.766 1.00 17.08 114 SER B O 1
ATOM 2426 N N . VAL B 1 115 ? 12.205 6.510 53.130 1.00 20.35 115 VAL B N 1
ATOM 2427 C CA . VAL B 1 115 ? 12.981 6.448 54.391 1.00 18.79 115 VAL B CA 1
ATOM 2428 C C . VAL B 1 115 ? 12.279 5.347 55.199 1.00 15.03 115 VAL B C 1
ATOM 2429 O O . VAL B 1 115 ? 11.070 5.422 55.427 1.00 16.59 115 VAL B O 1
ATOM 2433 N N . ALA B 1 116 ? 13.007 4.289 55.533 1.00 15.28 116 ALA B N 1
ATOM 2434 C CA . ALA B 1 116 ? 12.430 3.132 56.238 1.00 18.42 116 ALA B CA 1
ATOM 2435 C C . ALA B 1 116 ? 12.559 3.149 57.762 1.00 19.52 116 ALA B C 1
ATOM 2436 O O . ALA B 1 116 ? 13.474 3.777 58.293 1.00 19.49 116 ALA B O 1
ATOM 2438 N N . ASP B 1 117 ? 11.645 2.425 58.433 1.00 22.16 117 ASP B N 1
ATOM 2439 C CA . ASP B 1 117 ? 11.643 2.265 59.908 1.00 24.99 117 ASP B CA 1
ATOM 2440 C C . ASP B 1 117 ? 11.791 3.540 60.763 1.00 22.08 117 ASP B C 1
ATOM 2441 O O . ASP B 1 117 ? 12.606 3.578 61.683 1.00 21.44 117 ASP B O 1
ATOM 2446 N N . VAL B 1 118 ? 10.952 4.540 60.491 1.00 19.78 118 VAL B N 1
ATOM 2447 C CA . VAL B 1 118 ? 10.985 5.832 61.175 1.00 17.67 118 VAL B CA 1
ATOM 2448 C C . VAL B 1 118 ? 9.982 5.896 62.317 1.00 17.49 118 VAL B C 1
ATOM 2449 O O . VAL B 1 118 ? 8.949 5.266 62.247 1.00 17.83 118 VAL B O 1
ATOM 2453 N N . TYR B 1 119 ? 10.342 6.595 63.389 1.00 20.10 119 TYR B N 1
ATOM 2454 C CA . TYR B 1 119 ? 9.465 6.859 64.538 1.00 20.52 119 TYR B CA 1
ATOM 2455 C C . TYR B 1 119 ? 10.029 8.089 65.255 1.00 19.67 119 TYR B C 1
ATOM 2456 O O . TYR B 1 119 ? 11.220 8.122 65.564 1.00 19.88 119 TYR B O 1
ATOM 2465 N N . PRO B 1 120 ? 9.210 9.154 65.446 1.00 18.86 120 PRO B N 1
ATOM 2466 C CA . PRO B 1 120 ? 7.799 9.327 65.063 1.00 19.48 120 PRO B CA 1
ATOM 2467 C C . PRO B 1 120 ? 7.678 9.958 63.648 1.00 18.66 120 PRO B C 1
ATOM 2468 O O . PRO B 1 120 ? 8.184 11.057 63.414 1.00 19.22 120 PRO B O 1
ATOM 2472 N N . PHE B 1 121 ? 6.977 9.299 62.736 1.00 21.33 121 PHE B N 1
ATOM 2473 C CA . PHE B 1 121 ? 6.850 9.814 61.369 1.00 23.52 121 PHE B CA 1
ATOM 2474 C C . PHE B 1 121 ? 6.183 11.174 61.180 1.00 24.81 121 PHE B C 1
ATOM 2475 O O . PHE B 1 121 ? 6.453 11.841 60.189 1.00 26.44 121 PHE B O 1
ATOM 2483 N N . ASP B 1 122 ? 5.294 11.595 62.076 1.00 24.55 122 ASP B N 1
ATOM 2484 C CA . ASP B 1 122 ? 4.666 12.908 61.922 1.00 25.39 122 ASP B CA 1
ATOM 2485 C C . ASP B 1 122 ? 5.668 14.038 62.154 1.00 25.82 122 ASP B C 1
ATOM 2486 O O . ASP B 1 122 ? 5.338 15.214 61.950 1.00 28.36 122 ASP B O 1
ATOM 2491 N N . ARG B 1 123 ? 6.890 13.686 62.570 1.00 23.75 123 ARG B N 1
ATOM 2492 C CA . ARG B 1 123 ? 7.980 14.654 62.787 1.00 25.97 123 ARG B CA 1
ATOM 2493 C C . ARG B 1 123 ? 9.035 14.629 61.632 1.00 24.59 123 ARG B C 1
ATOM 2494 O O . ARG B 1 123 ? 10.051 15.316 61.699 1.00 23.98 123 ARG B O 1
ATOM 2502 N N . LEU B 1 124 ? 8.786 13.815 60.610 1.00 22.39 124 LEU B N 1
ATOM 2503 C CA . LEU B 1 124 ? 9.677 13.629 59.445 1.00 21.97 124 LEU B CA 1
ATOM 2504 C C . LEU B 1 124 ? 9.376 14.597 58.290 1.00 23.51 124 LEU B C 1
ATOM 2505 O O . LEU B 1 124 ? 8.221 14.845 57.965 1.00 25.65 124 LEU B O 1
ATOM 2510 N N . GLU B 1 125 ? 10.417 15.172 57.707 1.00 24.72 125 GLU B N 1
ATOM 2511 C CA . GLU B 1 125 ? 10.268 16.049 56.535 1.00 24.79 125 GLU B CA 1
ATOM 2512 C C . GLU B 1 125 ? 11.245 15.494 55.481 1.00 22.82 125 GLU B C 1
ATOM 2513 O O . GLU B 1 125 ? 12.373 15.150 55.822 1.00 22.22 125 GLU B O 1
ATOM 2519 N N . ILE B 1 126 ? 10.782 15.285 54.248 1.00 21.25 126 ILE B N 1
ATOM 2520 C CA . ILE B 1 126 ? 11.656 14.775 53.178 1.00 18.63 126 ILE B CA 1
ATOM 2521 C C . ILE B 1 126 ? 11.758 15.794 52.042 1.00 18.90 126 ILE B C 1
ATOM 2522 O O . ILE B 1 126 ? 10.735 16.231 51.537 1.00 17.58 126 ILE B O 1
ATOM 2527 N N . ASP B 1 127 ? 12.987 16.225 51.730 1.00 18.80 127 ASP B N 1
ATOM 2528 C CA . ASP B 1 127 ? 13.278 17.174 50.642 1.00 20.64 127 ASP B CA 1
ATOM 2529 C C . ASP B 1 127 ? 13.935 16.464 49.441 1.00 20.45 127 ASP B C 1
ATOM 2530 O O . ASP B 1 127 ? 14.805 15.586 49.640 1.00 17.63 127 ASP B O 1
ATOM 2535 N N . LEU B 1 128 ? 13.554 16.843 48.213 1.00 19.15 128 LEU B N 1
ATOM 2536 C CA . LEU B 1 128 ? 14.243 16.282 47.036 1.00 18.24 128 LEU B CA 1
ATOM 2537 C C . LEU B 1 128 ? 14.770 17.480 46.232 1.00 18.41 128 LEU B C 1
ATOM 2538 O O . LEU B 1 128 ? 14.024 18.426 45.951 1.00 17.86 128 LEU B O 1
ATOM 2543 N N . LEU B 1 129 ? 16.091 17.509 46.051 1.00 17.39 129 LEU B N 1
ATOM 2544 C CA . LEU B 1 129 ? 16.757 18.582 45.328 1.00 17.40 129 LEU B CA 1
ATOM 2545 C C . LEU B 1 129 ? 17.503 18.051 44.115 1.00 19.35 129 LEU B C 1
ATOM 2546 O O . LEU B 1 129 ? 17.924 16.900 44.110 1.00 16.99 129 LEU B O 1
ATOM 2551 N N . LYS B 1 130 ? 17.615 18.888 43.081 1.00 19.99 130 LYS B N 1
ATOM 2552 C CA . LYS B 1 130 ? 18.363 18.551 41.865 1.00 19.19 130 LYS B CA 1
ATOM 2553 C C . LYS B 1 130 ? 19.282 19.727 41.760 1.00 18.59 130 LYS B C 1
ATOM 2554 O O . LYS B 1 130 ? 18.818 20.850 41.514 1.00 18.43 130 LYS B O 1
ATOM 2560 N N . GLY B 1 131 ? 20.570 19.493 41.997 1.00 19.51 131 GLY B N 1
ATOM 2561 C CA . GLY B 1 131 ? 21.517 20.585 41.978 1.00 23.58 131 GLY B CA 1
ATOM 2562 C C . GLY B 1 131 ? 21.102 21.563 43.083 1.00 28.87 131 GLY B C 1
ATOM 2563 O O . GLY B 1 131 ? 20.859 21.162 44.226 1.00 28.75 131 GLY B O 1
ATOM 2564 N N . ASP B 1 132 ? 20.973 22.848 42.757 1.00 34.20 132 ASP B N 1
ATOM 2565 C CA . ASP B 1 132 ? 20.558 23.819 43.777 1.00 37.18 132 ASP B CA 1
ATOM 2566 C C . ASP B 1 132 ? 19.037 24.054 43.861 1.00 35.62 132 ASP B C 1
ATOM 2567 O O . ASP B 1 132 ? 18.574 24.832 44.674 1.00 38.36 132 ASP B O 1
ATOM 2572 N N . HIS B 1 133 ? 18.257 23.334 43.067 1.00 31.77 133 HIS B N 1
ATOM 2573 C CA . HIS B 1 133 ? 16.814 23.502 43.081 1.00 27.66 133 HIS B CA 1
ATOM 2574 C C . HIS B 1 133 ? 16.129 22.543 44.044 1.00 23.65 133 HIS B C 1
ATOM 2575 O O . HIS B 1 133 ? 16.297 21.332 43.933 1.00 22.81 133 HIS B O 1
ATOM 2582 N N . LEU B 1 134 ? 15.252 23.063 44.893 1.00 20.89 134 LEU B N 1
ATOM 2583 C CA . LEU B 1 134 ? 14.463 22.178 45.755 1.00 19.24 134 LEU B CA 1
ATOM 2584 C C . LEU B 1 134 ? 13.282 21.819 44.868 1.00 16.62 134 LEU B C 1
ATOM 2585 O O . LEU B 1 134 ? 12.501 22.696 44.539 1.00 18.77 134 LEU B O 1
ATOM 2590 N N . MET B 1 135 ? 13.117 20.558 44.503 1.00 14.38 135 MET B N 1
ATOM 2591 C CA . MET B 1 135 ? 11.985 20.178 43.662 1.00 16.28 135 MET B CA 1
ATOM 2592 C C . MET B 1 135 ? 10.671 19.956 44.422 1.00 20.29 135 MET B C 1
ATOM 2593 O O . MET B 1 135 ? 9.578 20.342 43.978 1.00 19.16 135 MET B O 1
ATOM 2598 N N . LYS B 1 136 ? 10.766 19.296 45.566 1.00 19.12 136 LYS B N 1
ATOM 2599 C CA . LYS B 1 136 ? 9.571 19.015 46.327 1.00 19.41 136 LYS B CA 1
ATOM 2600 C C . LYS B 1 136 ? 9.988 18.789 47.754 1.00 21.08 136 LYS B C 1
ATOM 2601 O O . LYS B 1 136 ? 11.068 18.226 47.987 1.00 20.45 136 LYS B O 1
ATOM 2607 N N . SER B 1 137 ? 9.115 19.206 48.682 1.00 23.52 137 SER B N 1
ATOM 2608 C CA . SER B 1 137 ? 9.305 19.080 50.132 1.00 24.11 137 SER B CA 1
ATOM 2609 C C . SER B 1 137 ? 8.069 18.392 50.697 1.00 25.85 137 SER B C 1
ATOM 2610 O O . SER B 1 137 ? 6.967 18.924 50.606 1.00 28.74 137 SER B O 1
ATOM 2613 N N . GLN B 1 138 ? 8.250 17.204 51.262 1.00 25.16 138 GLN B N 1
ATOM 2614 C CA . GLN B 1 138 ? 7.156 16.396 51.801 1.00 26.83 138 GLN B CA 1
ATOM 2615 C C . GLN B 1 138 ? 7.148 16.401 53.341 1.00 29.87 138 GLN B C 1
ATOM 2616 O O . GLN B 1 138 ? 8.171 16.194 54.004 1.00 26.78 138 GLN B O 1
ATOM 2622 N N . GLU B 1 139 ? 5.975 16.654 53.896 1.00 32.46 139 GLU B N 1
ATOM 2623 C CA . GLU B 1 139 ? 5.796 16.726 55.331 1.00 37.21 139 GLU B CA 1
ATOM 2624 C C . GLU B 1 139 ? 4.583 15.857 55.616 1.00 36.76 139 GLU B C 1
ATOM 2625 O O . GLU B 1 139 ? 3.802 15.577 54.703 1.00 35.00 139 GLU B O 1
ATOM 2631 N N . PHE B 1 140 ? 4.461 15.350 56.840 1.00 38.20 140 PHE B N 1
ATOM 2632 C CA . PHE B 1 140 ? 3.323 14.486 57.176 1.00 41.08 140 PHE B CA 1
ATOM 2633 C C . PHE B 1 140 ? 2.502 15.100 58.303 1.00 47.14 140 PHE B C 1
ATOM 2634 O O . PHE B 1 140 ? 3.049 15.662 59.257 1.00 47.41 140 PHE B O 1
ATOM 2642 N N . LEU B 1 141 ? 1.186 15.102 58.125 1.00 53.61 141 LEU B N 1
ATOM 2643 C CA . LEU B 1 141 ? 0.293 15.694 59.110 1.00 59.70 141 LEU B CA 1
ATOM 2644 C C . LEU B 1 141 ? 0.141 14.875 60.374 1.00 64.74 141 LEU B C 1
ATOM 2645 O O . LEU B 1 141 ? -0.081 13.653 60.319 1.00 64.97 141 LEU B O 1
ATOM 2650 N N . GLU B 1 142 ? 0.280 15.585 61.502 1.00 69.98 142 GLU B N 1
ATOM 2651 C CA . GLU B 1 142 ? 0.179 15.047 62.865 1.00 74.50 142 GLU B CA 1
ATOM 2652 C C . GLU B 1 142 ? -1.031 14.159 63.100 1.00 77.86 142 GLU B C 1
ATOM 2653 O O . GLU B 1 142 ? -2.072 14.629 63.567 1.00 78.59 142 GLU B O 1
ATOM 2659 N N . ASP B 1 143 ? -0.909 12.890 62.727 1.00 81.01 143 ASP B N 1
ATOM 2660 C CA . ASP B 1 143 ? -1.977 11.918 62.941 1.00 84.41 143 ASP B CA 1
ATOM 2661 C C . ASP B 1 143 ? -1.532 10.533 62.505 1.00 86.42 143 ASP B C 1
ATOM 2662 O O . ASP B 1 143 ? -1.913 10.028 61.430 1.00 86.65 143 ASP B O 1
ATOM 2667 N N . ALA B 1 144 ? -0.667 9.959 63.340 1.00 88.15 144 ALA B N 1
ATOM 2668 C CA . ALA B 1 144 ? -0.147 8.624 63.119 1.00 89.26 144 ALA B CA 1
ATOM 2669 C C . ALA B 1 144 ? -1.374 7.715 63.259 1.00 90.85 144 ALA B C 1
ATOM 2670 O O . ALA B 1 144 ? -2.200 7.615 62.333 1.00 91.75 144 ALA B O 1
ATOM 2672 N N . ASP B 1 145 ? -1.507 7.131 64.452 1.00 90.84 145 ASP B N 1
ATOM 2673 C CA . ASP B 1 145 ? -2.592 6.231 64.860 1.00 89.00 145 ASP B CA 1
ATOM 2674 C C . ASP B 1 145 ? -2.103 5.565 66.147 1.00 85.86 145 ASP B C 1
ATOM 2675 O O . ASP B 1 145 ? -2.840 5.491 67.138 1.00 86.13 145 ASP B O 1
ATOM 2680 N N . ARG B 1 146 ? -0.816 5.197 66.146 1.00 80.89 146 ARG B N 1
ATOM 2681 C CA . ARG B 1 146 ? -0.183 4.523 67.271 1.00 75.99 146 ARG B CA 1
ATOM 2682 C C . ARG B 1 146 ? 1.350 4.575 67.273 1.00 69.43 146 ARG B C 1
ATOM 2683 O O . ARG B 1 146 ? 1.980 5.505 66.744 1.00 69.02 146 ARG B O 1
ATOM 2691 N N . LYS B 1 147 ? 1.918 3.558 67.913 1.00 61.16 147 LYS B N 1
ATOM 2692 C CA . LYS B 1 147 ? 3.342 3.397 68.069 1.00 53.55 147 LYS B CA 1
ATOM 2693 C C . LYS B 1 147 ? 3.804 2.269 67.152 1.00 48.90 147 LYS B C 1
ATOM 2694 O O . LYS B 1 147 ? 3.499 1.099 67.414 1.00 48.61 147 LYS B O 1
ATOM 2700 N N . SER B 1 148 ? 4.510 2.619 66.072 1.00 42.61 148 SER B N 1
ATOM 2701 C CA . SER B 1 148 ? 5.057 1.635 65.136 1.00 35.02 148 SER B CA 1
ATOM 2702 C C . SER B 1 148 ? 6.082 2.277 64.214 1.00 30.45 148 SER B C 1
ATOM 2703 O O . SER B 1 148 ? 6.157 3.497 64.100 1.00 28.69 148 SER B O 1
ATOM 2706 N N . LEU B 1 149 ? 6.923 1.436 63.632 1.00 28.12 149 LEU B N 1
ATOM 2707 C CA . LEU B 1 149 ? 7.963 1.857 62.705 1.00 27.54 149 LEU B CA 1
ATOM 2708 C C . LEU B 1 149 ? 7.302 1.974 61.307 1.00 29.53 149 LEU B C 1
ATOM 2709 O O . LEU B 1 149 ? 6.578 1.070 60.882 1.00 30.13 149 LEU B O 1
ATOM 2714 N N . GLU B 1 150 ? 7.486 3.111 60.638 1.00 30.02 150 GLU B N 1
ATOM 2715 C CA . GLU B 1 150 ? 6.890 3.343 59.314 1.00 31.09 150 GLU B CA 1
ATOM 2716 C C . GLU B 1 150 ? 7.888 3.714 58.212 1.00 28.77 150 GLU B C 1
ATOM 2717 O O . GLU B 1 150 ? 8.917 4.335 58.474 1.00 27.49 150 GLU B O 1
ATOM 2723 N N . THR B 1 151 ? 7.551 3.348 56.977 1.00 28.21 151 THR B N 1
ATOM 2724 C CA . THR B 1 151 ? 8.354 3.676 55.790 1.00 26.06 151 THR B CA 1
ATOM 2725 C C . THR B 1 151 ? 7.518 4.770 55.083 1.00 26.21 151 THR B C 1
ATOM 2726 O O . THR B 1 151 ? 6.326 4.581 54.857 1.00 26.64 151 THR B O 1
ATOM 2730 N N . LYS B 1 152 ? 8.091 5.958 54.870 1.00 24.16 152 LYS B N 1
ATOM 2731 C CA . LYS B 1 152 ? 7.372 7.065 54.207 1.00 22.56 152 LYS B CA 1
ATOM 2732 C C . LYS B 1 152 ? 8.142 7.465 52.936 1.00 21.40 152 LYS B C 1
ATOM 2733 O O . LYS B 1 152 ? 9.352 7.280 52.860 1.00 20.51 152 LYS B O 1
ATOM 2739 N N . SER B 1 153 ? 7.455 8.038 51.959 1.00 20.94 153 SER B N 1
ATOM 2740 C CA . SER B 1 153 ? 8.152 8.434 50.746 1.00 20.45 153 SER B CA 1
ATOM 2741 C C . SER B 1 153 ? 7.580 9.638 50.011 1.00 21.79 153 SER B C 1
ATOM 2742 O O . SER B 1 153 ? 6.527 10.146 50.353 1.00 21.61 153 SER B O 1
ATOM 2745 N N . LEU B 1 154 ? 8.342 10.118 49.031 1.00 21.66 154 LEU B N 1
ATOM 2746 C CA . LEU B 1 154 ? 8.015 11.274 48.195 1.00 18.87 154 LEU B CA 1
ATOM 2747 C C . LEU B 1 154 ? 8.285 10.812 46.745 1.00 18.78 154 LEU B C 1
ATOM 2748 O O . LEU B 1 154 ? 9.205 10.022 46.504 1.00 16.49 154 LEU B O 1
ATOM 2753 N N . GLU B 1 155 ? 7.452 11.259 45.809 1.00 19.01 155 GLU B N 1
ATOM 2754 C CA . GLU B 1 155 ? 7.589 10.917 44.379 1.00 19.96 155 GLU B CA 1
ATOM 2755 C C . GLU B 1 155 ? 7.481 12.162 43.568 1.00 18.41 155 GLU B C 1
ATOM 2756 O O . GLU B 1 155 ? 6.692 13.043 43.876 1.00 19.35 155 GLU B O 1
ATOM 2762 N N . VAL B 1 156 ? 8.328 12.273 42.561 1.00 20.30 156 VAL B N 1
ATOM 2763 C CA . VAL B 1 156 ? 8.268 13.415 41.662 1.00 18.96 156 VAL B CA 1
ATOM 2764 C C . VAL B 1 156 ? 8.647 12.941 40.258 1.00 19.60 156 VAL B C 1
ATOM 2765 O O . VAL B 1 156 ? 9.466 12.034 40.096 1.00 17.19 156 VAL B O 1
ATOM 2769 N N . THR B 1 157 ? 7.991 13.521 39.257 1.00 19.99 157 THR B N 1
ATOM 2770 C CA . THR B 1 157 ? 8.264 13.195 37.873 1.00 19.74 157 THR B CA 1
ATOM 2771 C C . THR B 1 157 ? 8.800 14.424 37.170 1.00 19.33 157 THR B C 1
ATOM 2772 O O . THR B 1 157 ? 8.278 15.518 37.381 1.00 18.48 157 THR B O 1
ATOM 2776 N N . PHE B 1 158 ? 9.873 14.273 36.391 1.00 18.45 158 PHE B N 1
ATOM 2777 C CA . PHE B 1 158 ? 10.425 15.411 35.641 1.00 16.94 158 PHE B CA 1
ATOM 2778 C C . PHE B 1 158 ? 11.018 14.943 34.323 1.00 18.75 158 PHE B C 1
ATOM 2779 O O . PHE B 1 158 ? 11.152 13.751 34.091 1.00 18.80 158 PHE B O 1
ATOM 2787 N N . THR B 1 159 ? 11.313 15.876 33.431 1.00 19.33 159 THR B N 1
ATOM 2788 C CA . THR B 1 159 ? 11.893 15.524 32.141 1.00 20.24 159 THR B CA 1
ATOM 2789 C C . THR B 1 159 ? 13.314 16.066 32.134 1.00 17.04 159 THR B C 1
ATOM 2790 O O . THR B 1 159 ? 13.525 17.267 32.196 1.00 17.15 159 THR B O 1
ATOM 2794 N N . PRO B 1 160 ? 14.301 15.173 32.138 1.00 15.68 160 PRO B N 1
ATOM 2795 C CA . PRO B 1 160 ? 15.706 15.569 32.137 1.00 16.49 160 PRO B CA 1
ATOM 2796 C C . PRO B 1 160 ? 16.089 16.359 30.890 1.00 21.40 160 PRO B C 1
ATOM 2797 O O . PRO B 1 160 ? 15.549 16.124 29.801 1.00 21.85 160 PRO B O 1
ATOM 2801 N N . VAL B 1 161 ? 17.038 17.274 31.061 1.00 24.00 161 VAL B N 1
ATOM 2802 C CA . VAL B 1 161 ? 17.559 18.086 29.969 1.00 25.31 161 VAL B CA 1
ATOM 2803 C C . VAL B 1 161 ? 19.006 17.622 29.815 1.00 26.88 161 VAL B C 1
ATOM 2804 O O . VAL B 1 161 ? 19.575 17.074 30.743 1.00 23.66 161 VAL B O 1
ATOM 2808 N N . ILE B 1 162 ? 19.601 17.806 28.639 1.00 28.76 162 ILE B N 1
ATOM 2809 C CA . ILE B 1 162 ? 20.963 17.352 28.415 1.00 28.60 162 ILE B CA 1
ATOM 2810 C C . ILE B 1 162 ? 21.956 17.916 29.446 1.00 26.76 162 ILE B C 1
ATOM 2811 O O . ILE B 1 162 ? 22.885 17.205 29.850 1.00 25.50 162 ILE B O 1
ATOM 2816 N N . GLU B 1 163 ? 21.721 19.151 29.908 1.00 25.30 163 GLU B N 1
ATOM 2817 C CA . GLU B 1 163 ? 22.592 19.774 30.902 1.00 27.44 163 GLU B CA 1
ATOM 2818 C C . GLU B 1 163 ? 22.417 19.317 32.367 1.00 23.79 163 GLU B C 1
ATOM 2819 O O . GLU B 1 163 ? 23.112 19.785 33.245 1.00 25.35 163 GLU B O 1
ATOM 2825 N N . ASP B 1 164 ? 21.524 18.362 32.620 1.00 19.43 164 ASP B N 1
ATOM 2826 C CA . ASP B 1 164 ? 21.389 17.815 33.958 1.00 18.44 164 ASP B CA 1
ATOM 2827 C C . ASP B 1 164 ? 22.546 16.838 34.181 1.00 19.25 164 ASP B C 1
ATOM 2828 O O . ASP B 1 164 ? 22.686 16.303 35.269 1.00 19.53 164 ASP B O 1
ATOM 2833 N N . ILE B 1 165 ? 23.390 16.606 33.162 1.00 18.41 165 ILE B N 1
ATOM 2834 C CA . ILE B 1 165 ? 24.501 15.659 33.318 1.00 17.18 165 ILE B CA 1
ATOM 2835 C C . ILE B 1 165 ? 25.481 16.120 34.385 1.00 16.88 165 ILE B C 1
ATOM 2836 O O . ILE B 1 165 ? 25.910 17.269 34.388 1.00 17.03 165 ILE B O 1
ATOM 2841 N N . GLY B 1 166 ? 25.803 15.214 35.304 1.00 17.99 166 GLY B N 1
ATOM 2842 C CA . GLY B 1 166 ? 26.715 15.534 36.388 1.00 18.74 166 GLY B CA 1
ATOM 2843 C C . GLY B 1 166 ? 26.060 16.282 37.546 1.00 20.07 166 GLY B C 1
ATOM 2844 O O . GLY B 1 166 ? 26.759 16.584 38.498 1.00 21.31 166 GLY B O 1
ATOM 2845 N N . LYS B 1 167 ? 24.784 16.681 37.443 1.00 17.88 167 LYS B N 1
ATOM 2846 C CA . LYS B 1 167 ? 24.140 17.343 38.576 1.00 17.88 167 LYS B CA 1
ATOM 2847 C C . LYS B 1 167 ? 23.828 16.276 39.650 1.00 18.57 167 LYS B C 1
ATOM 2848 O O . LYS B 1 167 ? 23.756 15.080 39.359 1.00 18.74 167 LYS B O 1
ATOM 2854 N N . VAL B 1 168 ? 23.683 16.699 40.899 1.00 20.24 168 VAL B N 1
ATOM 2855 C CA . VAL B 1 168 ? 23.418 15.729 41.952 1.00 21.70 168 VAL B CA 1
ATOM 2856 C C . VAL B 1 168 ? 21.984 15.767 42.418 1.00 18.44 168 VAL B C 1
ATOM 2857 O O . VAL B 1 168 ? 21.404 16.839 42.585 1.00 21.62 168 VAL B O 1
ATOM 2861 N N . LEU B 1 169 ? 21.399 14.589 42.550 1.00 16.74 169 LEU B N 1
ATOM 2862 C CA . LEU B 1 169 ? 20.046 14.463 43.025 1.00 17.25 169 LEU B CA 1
ATOM 2863 C C . LEU B 1 169 ? 20.243 14.117 44.508 1.00 19.04 169 LEU B C 1
ATOM 2864 O O . LEU B 1 169 ? 20.987 13.183 44.831 1.00 16.78 169 LEU B O 1
ATOM 2869 N N . VAL B 1 170 ? 19.673 14.922 45.404 1.00 18.93 170 VAL B N 1
ATOM 2870 C CA . VAL B 1 170 ? 19.785 14.600 46.818 1.00 19.20 170 VAL B CA 1
ATOM 2871 C C . VAL B 1 170 ? 18.435 14.472 47.495 1.00 17.00 170 VAL B C 1
ATOM 2872 O O . VAL B 1 170 ? 17.517 15.276 47.257 1.00 16.70 170 VAL B O 1
ATOM 2876 N N . CYS B 1 171 ? 18.265 13.331 48.166 1.00 16.05 171 CYS B N 1
ATOM 2877 C CA . CYS B 1 171 ? 17.061 13.079 48.930 1.00 13.49 171 CYS B CA 1
ATOM 2878 C C . CYS B 1 171 ? 17.492 13.217 50.402 1.00 18.48 171 CYS B C 1
ATOM 2879 O O . CYS B 1 171 ? 18.338 12.423 50.883 1.00 17.14 171 CYS B O 1
ATOM 2882 N N . ARG B 1 172 ? 16.958 14.244 51.065 1.00 18.52 172 ARG B N 1
ATOM 2883 C CA . ARG B 1 172 ? 17.308 14.562 52.452 1.00 21.86 172 ARG B CA 1
ATOM 2884 C C . ARG B 1 172 ? 16.148 14.347 53.425 1.00 20.32 172 ARG B C 1
ATOM 2885 O O . ARG B 1 172 ? 15.069 14.875 53.225 1.00 20.80 172 ARG B O 1
ATOM 2893 N N . ALA B 1 173 ? 16.370 13.549 54.467 1.00 20.10 173 ALA B N 1
ATOM 2894 C CA . ALA B 1 173 ? 15.326 13.247 55.469 1.00 18.17 173 ALA B CA 1
ATOM 2895 C C . ALA B 1 173 ? 15.734 13.902 56.784 1.00 17.69 173 ALA B C 1
ATOM 2896 O O . ALA B 1 173 ? 16.874 13.696 57.251 1.00 15.19 173 ALA B O 1
ATOM 2898 N N . LYS B 1 174 ? 14.832 14.730 57.314 1.00 17.90 174 LYS B N 1
ATOM 2899 C CA . LYS B 1 174 ? 15.013 15.466 58.586 1.00 21.34 174 LYS B CA 1
ATOM 2900 C C . LYS B 1 174 ? 13.938 14.999 59.615 1.00 19.73 174 LYS B C 1
ATOM 2901 O O . LYS B 1 174 ? 12.748 14.991 59.304 1.00 18.12 174 LYS B O 1
ATOM 2907 N N . LEU B 1 175 ? 14.373 14.513 60.785 1.00 21.54 175 LEU B N 1
ATOM 2908 C CA . LEU B 1 175 ? 13.462 14.049 61.852 1.00 23.73 175 LEU B CA 1
ATOM 2909 C C . LEU B 1 175 ? 13.561 15.080 62.966 1.00 27.38 175 LEU B C 1
ATOM 2910 O O . LEU B 1 175 ? 14.597 15.169 63.625 1.00 25.74 175 LEU B O 1
ATOM 2915 N N . HIS B 1 176 ? 12.517 15.897 63.101 1.00 33.26 176 HIS B N 1
ATOM 2916 C CA . HIS B 1 176 ? 12.465 16.996 64.083 1.00 42.01 176 HIS B CA 1
ATOM 2917 C C . HIS B 1 176 ? 12.084 16.573 65.491 1.00 47.36 176 HIS B C 1
ATOM 2918 O O . HIS B 1 176 ? 10.966 16.836 65.929 1.00 48.55 176 HIS B O 1
ATOM 2925 N N . ILE B 1 177 ? 12.965 15.842 66.160 1.00 53.41 177 ILE B N 1
ATOM 2926 C CA . ILE B 1 177 ? 12.718 15.455 67.540 1.00 59.24 177 ILE B CA 1
ATOM 2927 C C . ILE B 1 177 ? 13.515 16.448 68.425 1.00 66.54 177 ILE B C 1
ATOM 2928 O O . ILE B 1 177 ? 14.176 17.371 67.905 1.00 66.90 177 ILE B O 1
ATOM 2933 N N . ASP B 1 178 ? 13.402 16.318 69.745 1.00 72.15 178 ASP B N 1
ATOM 2934 C CA . ASP B 1 178 ? 14.116 17.230 70.626 1.00 77.28 178 ASP B CA 1
ATOM 2935 C C . ASP B 1 178 ? 15.555 16.761 70.883 1.00 80.54 178 ASP B C 1
ATOM 2936 O O . ASP B 1 178 ? 15.928 16.421 72.009 1.00 80.94 178 ASP B O 1
ATOM 2941 N N . GLU B 1 179 ? 16.337 16.764 69.802 1.00 83.37 179 GLU B N 1
ATOM 2942 C CA . GLU B 1 179 ? 17.752 16.367 69.732 1.00 86.55 179 GLU B CA 1
ATOM 2943 C C . GLU B 1 179 ? 18.577 16.189 71.025 1.00 88.99 179 GLU B C 1
ATOM 2944 O O . GLU B 1 179 ? 18.501 17.016 71.942 1.00 89.74 179 GLU B O 1
ATOM 2950 N N . MET B 1 180 ? 19.349 15.095 71.087 1.00 91.16 180 MET B N 1
ATOM 2951 C CA . MET B 1 180 ? 20.233 14.796 72.232 1.00 92.71 180 MET B CA 1
ATOM 2952 C C . MET B 1 180 ? 21.670 15.089 71.791 1.00 94.60 180 MET B C 1
ATOM 2953 O O . MET B 1 180 ? 22.495 14.178 71.664 1.00 95.17 180 MET B O 1
ATOM 2958 N N . ASP B 1 181 ? 21.934 16.368 71.518 1.00 96.14 181 ASP B N 1
ATOM 2959 C CA . ASP B 1 181 ? 23.244 16.851 71.078 1.00 97.70 181 ASP B CA 1
ATOM 2960 C C . ASP B 1 181 ? 23.777 16.162 69.809 1.00 97.36 181 ASP B C 1
ATOM 2961 O O . ASP B 1 181 ? 23.565 16.665 68.698 1.00 96.71 181 ASP B O 1
ATOM 2966 N N . SER B 1 182 ? 24.450 15.017 69.972 1.00 97.08 182 SER B N 1
ATOM 2967 C CA . SER B 1 182 ? 25.013 14.267 68.839 1.00 95.80 182 SER B CA 1
ATOM 2968 C C . SER B 1 182 ? 23.962 13.587 67.972 1.00 93.88 182 SER B C 1
ATOM 2969 O O . SER B 1 182 ? 23.971 13.777 66.757 1.00 94.66 182 SER B O 1
ATOM 2972 N N . VAL B 1 183 ? 23.071 12.809 68.599 1.00 90.47 183 VAL B N 1
ATOM 2973 C CA . VAL B 1 183 ? 21.996 12.075 67.913 1.00 86.51 183 VAL B CA 1
ATOM 2974 C C . VAL B 1 183 ? 21.415 12.789 66.673 1.00 83.30 183 VAL B C 1
ATOM 2975 O O . VAL B 1 183 ? 20.680 13.787 66.792 1.00 83.17 183 VAL B O 1
ATOM 2979 N N . PRO B 1 184 ? 21.725 12.245 65.465 1.00 79.27 184 PRO B N 1
ATOM 2980 C CA . PRO B 1 184 ? 21.349 12.683 64.100 1.00 73.55 184 PRO B CA 1
ATOM 2981 C C . PRO B 1 184 ? 19.925 13.187 63.793 1.00 65.19 184 PRO B C 1
ATOM 2982 O O . PRO B 1 184 ? 18.927 12.516 64.017 1.00 65.06 184 PRO B O 1
ATOM 2986 N N . THR B 1 185 ? 19.858 14.398 63.275 1.00 57.33 185 THR B N 1
ATOM 2987 C CA . THR B 1 185 ? 18.590 14.982 62.904 1.00 49.55 185 THR B CA 1
ATOM 2988 C C . THR B 1 185 ? 18.433 14.824 61.367 1.00 41.86 185 THR B C 1
ATOM 2989 O O . THR B 1 185 ? 17.323 14.650 60.885 1.00 40.31 185 THR B O 1
ATOM 2993 N N . VAL B 1 186 ? 19.554 14.720 60.638 1.00 34.37 186 VAL B N 1
ATOM 2994 C CA . VAL B 1 186 ? 19.560 14.620 59.164 1.00 29.09 186 VAL B CA 1
ATOM 2995 C C . VAL B 1 186 ? 20.316 13.444 58.518 1.00 24.52 186 VAL B C 1
ATOM 2996 O O . VAL B 1 186 ? 21.478 13.187 58.827 1.00 23.55 186 VAL B O 1
ATOM 3000 N N . ARG B 1 187 ? 19.661 12.734 57.611 1.00 22.45 187 ARG B N 1
ATOM 3001 C CA . ARG B 1 187 ? 20.329 11.659 56.859 1.00 20.27 187 ARG B CA 1
ATOM 3002 C C . ARG B 1 187 ? 20.029 11.933 55.382 1.00 20.37 187 ARG B C 1
ATOM 3003 O O . ARG B 1 187 ? 18.965 12.443 55.060 1.00 19.15 187 ARG B O 1
ATOM 3011 N N . GLN B 1 188 ? 20.957 11.620 54.489 1.00 20.23 188 GLN B N 1
ATOM 3012 C CA . GLN B 1 188 ? 20.674 11.859 53.085 1.00 20.88 188 GLN B CA 1
ATOM 3013 C C . GLN B 1 188 ? 21.311 10.872 52.149 1.00 20.92 188 GLN B C 1
ATOM 3014 O O . GLN B 1 188 ? 22.158 10.079 52.559 1.00 20.89 188 GLN B O 1
ATOM 3020 N N . ALA B 1 189 ? 20.759 10.819 50.936 1.00 20.14 189 ALA B N 1
ATOM 3021 C CA . ALA B 1 189 ? 21.262 9.952 49.867 1.00 17.68 189 ALA B CA 1
ATOM 3022 C C . ALA B 1 189 ? 21.525 10.879 48.663 1.00 17.42 189 ALA B C 1
ATOM 3023 O O . ALA B 1 189 ? 20.804 11.853 48.451 1.00 12.94 189 ALA B O 1
ATOM 3025 N N . VAL B 1 190 ? 22.628 10.623 47.965 1.00 19.14 190 VAL B N 1
ATOM 3026 C CA . VAL B 1 190 ? 23.030 11.404 46.807 1.00 22.41 190 VAL B CA 1
ATOM 3027 C C . VAL B 1 190 ? 23.195 10.468 45.603 1.00 24.35 190 VAL B C 1
ATOM 3028 O O . VAL B 1 190 ? 23.536 9.282 45.758 1.00 22.42 190 VAL B O 1
ATOM 3032 N N . LYS B 1 191 ? 22.853 10.979 44.419 1.00 23.91 191 LYS B N 1
ATOM 3033 C CA . LYS B 1 191 ? 22.982 10.227 43.169 1.00 22.63 191 LYS B CA 1
ATOM 3034 C C . LYS B 1 191 ? 23.454 11.221 42.114 1.00 20.76 191 LYS B C 1
ATOM 3035 O O . LYS B 1 191 ? 22.764 12.210 41.881 1.00 18.73 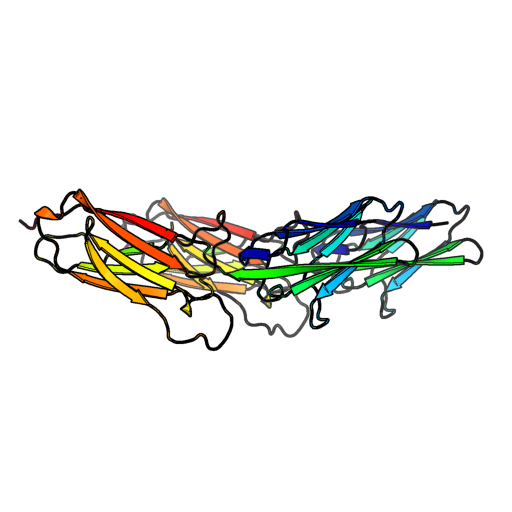191 LYS B O 1
ATOM 3041 N N . GLU B 1 192 ? 24.679 11.061 41.592 1.00 20.60 192 GLU B N 1
ATOM 3042 C CA . GLU B 1 192 ? 25.171 11.953 40.511 1.00 21.91 192 GLU B CA 1
ATOM 3043 C C . GLU B 1 192 ? 24.473 11.461 39.237 1.00 20.65 192 GLU B C 1
ATOM 3044 O O . GLU B 1 192 ? 24.441 10.264 38.953 1.00 21.23 192 GLU B O 1
ATOM 3050 N N . LEU B 1 193 ? 23.881 12.388 38.499 1.00 17.83 193 LEU B N 1
ATOM 3051 C CA . LEU B 1 193 ? 23.086 12.030 37.340 1.00 16.27 193 LEU B CA 1
ATOM 3052 C C . LEU B 1 193 ? 23.813 11.749 36.031 1.00 16.16 193 LEU B C 1
ATOM 3053 O O . LEU B 1 193 ? 24.538 12.593 35.531 1.00 17.15 193 LEU B O 1
ATOM 3058 N N . GLN B 1 194 ? 23.597 10.556 35.499 1.00 15.81 194 GLN B N 1
ATOM 3059 C CA . GLN B 1 194 ? 24.152 10.142 34.208 1.00 14.73 194 GLN B CA 1
ATOM 3060 C C . GLN B 1 194 ? 23.013 10.289 33.231 1.00 15.76 194 GLN B C 1
ATOM 3061 O O . GLN B 1 194 ? 22.034 9.534 33.304 1.00 17.29 194 GLN B O 1
ATOM 3067 N N . VAL B 1 195 ? 23.115 11.281 32.349 1.00 14.41 195 VAL B N 1
ATOM 3068 C CA . VAL B 1 195 ? 22.084 11.508 31.344 1.00 16.45 195 VAL B CA 1
ATOM 3069 C C . VAL B 1 195 ? 22.523 10.856 30.019 1.00 18.20 195 VAL B C 1
ATOM 3070 O O . VAL B 1 195 ? 23.695 10.916 29.647 1.00 18.14 195 VAL B O 1
ATOM 3074 N N . TYR B 1 196 ? 21.593 10.164 29.366 1.00 18.52 196 TYR B N 1
ATOM 3075 C CA . TYR B 1 196 ? 21.853 9.492 28.101 1.00 18.17 196 TYR B CA 1
ATOM 3076 C C . TYR B 1 196 ? 21.241 10.256 26.953 1.00 21.21 196 TYR B C 1
ATOM 3077 O O . TYR B 1 196 ? 20.193 10.902 27.086 1.00 18.24 196 TYR B O 1
ATOM 3086 N N . ILE B 1 197 ? 21.931 10.194 25.827 1.00 26.01 197 ILE B N 1
ATOM 3087 C CA . ILE B 1 197 ? 21.514 10.868 24.609 1.00 35.02 197 ILE B CA 1
ATOM 3088 C C . ILE B 1 197 ? 20.704 9.792 23.861 1.00 39.47 197 ILE B C 1
ATOM 3089 O O . ILE B 1 197 ? 21.053 8.612 23.923 1.00 38.43 197 ILE B O 1
ATOM 3094 N N . SER B 1 198 ? 19.551 10.145 23.301 1.00 45.91 198 SER B N 1
ATOM 3095 C CA . SER B 1 198 ? 18.773 9.131 22.564 1.00 54.82 198 SER B CA 1
ATOM 3096 C C . SER B 1 198 ? 19.255 9.107 21.098 1.00 58.52 198 SER B C 1
ATOM 3097 O O . SER B 1 198 ? 18.912 9.997 20.308 1.00 56.39 198 SER B O 1
ATOM 3100 N N . PRO B 1 199 ? 20.105 8.118 20.736 1.00 63.54 199 PRO B N 1
ATOM 3101 C CA . PRO B 1 199 ? 20.637 8.009 19.371 1.00 67.52 199 PRO B CA 1
ATOM 3102 C C . PRO B 1 199 ? 19.772 7.197 18.399 1.00 72.24 199 PRO B C 1
ATOM 3103 O O . PRO B 1 199 ? 19.454 6.002 18.683 1.00 74.10 199 PRO B O 1
#

Nearest PDB structures (foldseek):
  1vca-assembly1_A  TM=1.005E+00  e=5.764E-40  Homo sapiens
  1e07-assembly1_A  TM=6.539E-01  e=2.122E-09  Homo sapiens
  5vl3-assembly3_S  TM=4.153E-01  e=9.202E-08  Homo sapiens
  5vkj-assembly1_A  TM=4.189E-01  e=2.702E-07  Homo sapiens
  5vl3-assembly1_Q  TM=4.141E-01  e=4.885E-07  Homo sapiens

B-factor: mean 29.98, std 18.47, range [5.47, 106.31]

Sequence (398 aa):
FKIETTPESRYLAQIGDSVSLTCSTTGCESPFFSWRTQIDSPLNGKVTNEGTTSTLTMNPVSFGNEHSYLCTATCESRKLEKGIQVEIYSFPKDPEIHLSGPLEAGKPITVKCSVADVYPFDRLEIDLLKGDHLMKSQEFLEDADRKSLETKSLEVTFTPVIEDIGKVLVCRAKLHIDEMDSVPTVRQAVKELQVYISPFKIETTPESRYLAQIGDSVSLTCSTTGCESPFFSWRTQIDSPLNGKVTNEGTTSTLTMNPVSFGNEHSYLCTATCESRKLEKGIQVEIYSFPKDPEIHLSGPLEAGKPITVKCSVADVYPFDRLEIDLLKGDHLMKSQEFLEDADRKSLETKSLEVTFTPVIEDIGKVLVCRAKLHIDEMDSVPTVRQAVKELQVYISP

InterPro domains:
  IPR003598 Immunoglobulin subtype 2 [SM00408] (38-102)
  IPR003598 Immunoglobulin subtype 2 [SM00408] (237-298)
  IPR003598 Immunoglobulin subtype 2 [SM00408] (326-390)
  IPR003598 Immunoglobulin subtype 2 [SM00408] (525-586)
  IPR003598 Immunoglobulin subtype 2 [SM00408] (614-675)
  IPR003599 Immunoglobulin domain subtype [SM00409] (32-113)
  IPR003599 Immunoglobulin domain subtype [SM00409] (231-309)
  IPR003599 Immunoglobulin domain subtype [SM00409] (320-401)
  IPR003599 Immunoglobulin domain subtype [SM00409] (519-597)
  IPR003599 Immunoglobulin domain subtype [SM00409] (608-686)
  IPR003987 Intercellular adhesion molecule/vascular cell adhesion molecule, N-terminal [PR01472] (34-50)
  IPR003987 Intercellular adhesion molecule/vascular cell adhesion molecule, N-terminal [PR01472] (113-126)
  IPR003987 Intercellular adhesion molecule/vascular cell adhesion molecule, N-terminal [PR01472] (129-144)
  IPR003987 Intercellular adhesion molecule/vascular cell adhesion molecule, N-terminal [PR01472] (144-162)
  IPR003989 Vascular cell adhesion molecule-1 [PR01474] (84-99)
  IPR003989 Vascular cell adhesion molecule-1 [PR01474] (217-229)
  IPR003989 Vascular cell adhesion molecule-1 [PR01474] (238-250)
  IPR003989 Vascular cell adhesion molecule-1 [PR01474] (258-271)
  IPR003989 Vascular cell adhesion molecule-1 [PR01474] (271-281)
  IPR003989 Vascular cell adhesion molecule-1 [PR01474] (282-295)

Solvent-accessible surface area: 22467 Å² total; per-residue (Å²): 49,154,29,111,10,85,35,121,67,66,57,7,0,26,28,48,66,76,11,52,0,36,0,32,7,85,67,14,174,88,18,134,7,56,22,95,0,129,128,112,35,100,32,77,32,139,60,60,69,131,68,65,50,0,36,0,38,0,100,82,1,48,60,26,0,70,38,26,0,28,0,21,0,30,5,151,111,118,139,70,104,60,29,0,93,3,55,9,19,2,7,55,100,73,7,109,26,81,59,82,27,93,10,53,23,59,96,102,4,49,0,80,0,17,0,27,42,0,24,20,17,38,119,4,31,0,3,0,19,41,16,132,133,97,56,82,51,63,109,29,138,112,117,38,144,201,106,55,71,62,82,42,41,1,91,28,80,31,71,0,69,85,118,4,104,56,83,47,1,20,0,71,0,38,0,84,27,117,100,62,119,101,10,83,24,61,72,87,20,81,88,138,5,102,13,122,126,61,170,61,119,25,76,14,83,36,122,70,72,64,9,1,33,30,45,64,73,10,56,0,34,0,28,5,68,66,14,173,92,21,137,8,56,22,85,0,116,128,105,40,98,35,79,33,140,61,72,74,138,67,67,44,0,36,0,41,0,102,83,1,46,61,27,1,66,38,37,0,17,0,23,0,29,8,158,102,126,145,67,92,52,29,2,85,2,57,12,16,3,5,53,98,75,5,109,25,89,55,82,29,92,7,55,28,58,102,99,5,46,0,87,0,18,0,30,43,0,26,24,26,34,94,2,37,0,5,0,24,27,25,135,113,99,55,84,57,54,112,30,142,125,123,38,130,174,89,46,73,58,80,52,39,3,84,29,83,31,71,1,78,101,133,3,103,52,81,53,0,21,0,64,0,46,0,97,40,118,105,53,134,106,22,77,67,67,59,85,20,83,85,133,6,101,11,116,128,61,162

GO terms:
  GO:0098631 cell adhesion mediator activity (F, IDA)
  GO:0006954 inflammatory response (P, IDA)
  GO:0005886 plasma membrane (C, IC)
  GO:1904646 cellular response to amyloid-beta (P, IGI)
  GO:0033631 cell-cell adhesion mediated by integrin (P, IGI)
  GO:0034113 heterotypic cell-cell adhesion (P, IGI)
  GO:0005178 integrin binding (F, IDA)
  GO:0005576 extracellular region (C, EXP)
  GO:0005886 plasma membrane (C, TAS)
  GO:0050839 cell adhesion molecule binding (F, IDA)
  GO:0045177 apical part of cell (C, IDA)
  GO:0002102 podosome (C, IDA)
  GO:0005576 extracellular region (C, IDA)
  GO:0005902 microvillus (C, IDA)
  GO:0009897 external side of plasma membrane (C, IDA)
  GO:0009986 cell surface (C, IDA)
  GO:0030175 filopodium (C, IDA)
  GO:0042102 positive regulation of T cell proliferation (P, IDA)
  GO:0071065 alpha9-beta1 integrin-vascular cell adhesion molecule-1 complex (C, IDA)
  GO:0022614 membrane to membrane docking (P, I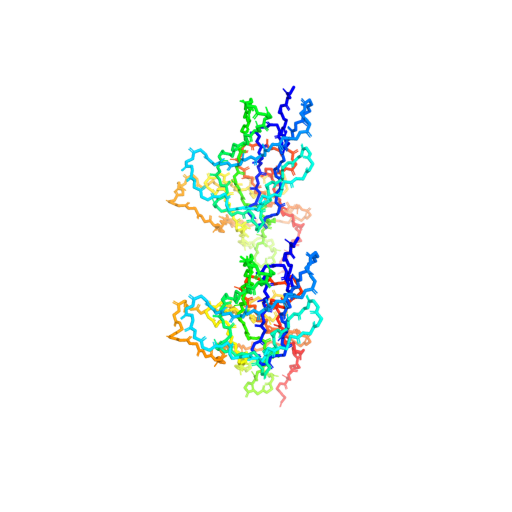EP)

Foldseek 3Di:
DDKQKPPHAEDAAEAQCKDKIKMFDDPAQDKDKDKAFPVRDDQCFDWDDDGGMIMTIHHGDHPSNQTWMKMWIQGPNDIDIDTHGYHYWHQPDFKDWDWPDAAEAPDKIKIKIKGWFTPPQQQKKKFKAWANHTDDIDHNVPDDPDDTGGMDMDMDMDGDHPVSQQTKIKIKMAGDDPDPPVDGRIHMDIDGHDYHYDD/DDKQKPPGAEDEEEAQCKDKIKMFDDPADDKDKDKAFPVGDDQCWDWDDDDGMIMTIHHGDHPSNQTWMKMWIDGPHDIDIDTHGYHYWHQPDFKDWDKPDAAEAQDKIKIKIKGWFTPPQQQKKKWKAWAPRTDDIDHHHPDDPDDGGGMDMDMDMDGDHPVSQQIKIKIKMARDDPDPVPPDRIHMDIDGHDYDYDD